Protein AF-A0A8T9Q4W5-F1 (afdb_monomer_lite)

Foldseek 3Di:
DKKWKKWKDKDFADDAAPQRLQWATDIKIKDKDWDWDAPDPFKIKIKTKMKIKGKIKGWAWEFEDDDDDDDDDRDTDIDIDMKIWMWTKIWIKMWGWPDDDPFKTKTKMKTKMKTFTQWIWDWDDHPQDTDTDIGGSPDPDDQFDGIWMKIKIWMKMWGDPDVQKIKMKTFMKIKIPAFGGDPVNPHTGMIMIITIIIIDMDGDDDPDDDDDDDDDDDPDDPPPVVVVVVVVVVVVVVVPDDDPDPDHAYDYDHHDDDPPFVQQQQKLLSQLVPQAFDKGKDKDQQQAWDWDQDSQGKIKIFGHQFKAQLNHSDRGIFIKIKTKQAALLNCQSQVPFQAAPLFGKFFQIKMFIDGPPRPRMATDAPTKMKIKHFGDPLAPDLPAWFKWWDAPPAASQDLFDHTHGDPPPQWTWDADDVRRMIMTIDHSVCRRVRRRMITGIHGDDDPADKAKEKEFEDDFPDDSRIWKWKKKAFPNGRGIHTFRDDDPPGMTMRTGHGFQTWTWIWMWGNDPSWIKIFIDIDTDDYPDYHYTDIDTDGSVVSSVVSVVD

Radius of gyration: 29.48 Å; chains: 1; bounding box: 55×61×98 Å

Structure (mmCIF, N/CA/C/O backbone):
data_AF-A0A8T9Q4W5-F1
#
_entry.id   AF-A0A8T9Q4W5-F1
#
loop_
_atom_site.group_PDB
_atom_site.id
_atom_site.type_symbol
_atom_site.label_atom_id
_atom_site.label_alt_id
_atom_site.label_comp_id
_atom_site.label_asym_id
_atom_site.label_entity_id
_atom_site.label_seq_id
_atom_site.pdbx_PDB_ins_code
_atom_site.Cartn_x
_atom_site.Cartn_y
_atom_site.Cartn_z
_atom_site.occupancy
_atom_site.B_iso_or_equiv
_atom_site.auth_seq_id
_atom_site.auth_comp_id
_atom_site.auth_asym_id
_atom_site.auth_atom_id
_atom_site.pdbx_PDB_model_num
ATOM 1 N N . MET A 1 1 ? -4.890 3.017 46.690 1.00 62.72 1 MET A N 1
ATOM 2 C CA . MET A 1 1 ? -4.396 2.052 45.681 1.00 62.72 1 MET A CA 1
ATOM 3 C C . MET A 1 1 ? -5.286 2.148 44.454 1.00 62.72 1 MET A C 1
ATOM 5 O O . MET A 1 1 ? -6.497 2.193 44.619 1.00 62.72 1 MET A O 1
ATOM 9 N N . LEU A 1 2 ? -4.703 2.247 43.260 1.00 65.81 2 LEU A N 1
ATOM 10 C CA . LEU A 1 2 ? -5.387 2.290 41.963 1.00 65.81 2 LEU A CA 1
ATOM 11 C C . LEU A 1 2 ? -5.128 0.972 41.236 1.00 65.81 2 LEU A C 1
ATOM 13 O O . LEU A 1 2 ? -3.974 0.562 41.133 1.00 65.81 2 LEU A O 1
ATOM 17 N N . LEU A 1 3 ? -6.174 0.353 40.702 1.00 65.81 3 LEU A N 1
ATOM 18 C CA . LEU A 1 3 ? -6.090 -0.812 39.821 1.00 65.81 3 LEU A CA 1
ATOM 19 C C . LEU A 1 3 ? -6.902 -0.517 38.565 1.00 65.81 3 LEU A C 1
ATOM 21 O O . LEU A 1 3 ? -7.934 0.136 38.655 1.00 65.81 3 LEU A O 1
ATOM 25 N N . GLY A 1 4 ? -6.465 -0.978 37.398 1.00 64.12 4 GLY A N 1
ATOM 26 C CA . GLY A 1 4 ? -7.280 -0.854 36.193 1.00 64.12 4 GLY A CA 1
ATOM 27 C C . GLY A 1 4 ? -6.722 -1.590 34.989 1.00 64.12 4 GLY A C 1
ATOM 28 O O . GLY A 1 4 ? -5.512 -1.801 34.867 1.00 64.12 4 GLY A O 1
ATOM 29 N N . SER A 1 5 ? -7.632 -1.962 34.096 1.00 58.06 5 SER A N 1
ATOM 30 C CA . SER A 1 5 ? -7.322 -2.493 32.776 1.00 58.06 5 SER A CA 1
ATOM 31 C C . SER A 1 5 ? -7.199 -1.355 31.763 1.00 58.06 5 SER A C 1
ATOM 33 O O . SER A 1 5 ? -7.888 -0.333 31.849 1.00 58.06 5 SER A O 1
ATOM 35 N N . GLY A 1 6 ? -6.276 -1.520 30.821 1.00 60.50 6 GLY A N 1
ATOM 36 C CA . GLY A 1 6 ? -6.016 -0.557 29.759 1.00 60.50 6 GLY A CA 1
ATOM 37 C C . GLY A 1 6 ? -6.100 -1.212 28.392 1.00 60.50 6 GLY A C 1
ATOM 38 O O . GLY A 1 6 ? -5.530 -2.288 28.191 1.00 60.50 6 GLY A O 1
ATOM 39 N N . LEU A 1 7 ? -6.780 -0.557 27.448 1.00 51.56 7 LEU A N 1
ATOM 40 C CA . LEU A 1 7 ? -6.719 -0.954 26.046 1.00 51.56 7 LEU A CA 1
ATOM 41 C C . LEU A 1 7 ? -5.522 -0.271 25.386 1.00 51.56 7 LEU A C 1
ATOM 43 O O . LEU A 1 7 ? -5.341 0.946 25.471 1.00 51.56 7 LEU A O 1
ATOM 47 N N . SER A 1 8 ? -4.698 -1.097 24.757 1.00 65.19 8 SER A N 1
ATOM 48 C CA . SER A 1 8 ? -3.354 -0.764 24.310 1.00 65.19 8 SER A CA 1
ATOM 49 C C . SER A 1 8 ? -3.304 -0.521 22.802 1.00 65.19 8 SER A C 1
ATOM 51 O O . SER A 1 8 ? -3.145 -1.451 22.021 1.00 65.19 8 SER A O 1
ATOM 53 N N . TYR A 1 9 ? -3.425 0.734 22.378 1.00 54.28 9 TYR A N 1
ATOM 54 C CA . TYR A 1 9 ? -3.244 1.150 20.985 1.00 54.28 9 TYR A CA 1
ATOM 55 C C . TYR A 1 9 ? -1.770 1.417 20.673 1.00 54.28 9 TYR A C 1
ATOM 57 O O . TYR A 1 9 ? -0.941 1.608 21.564 1.00 54.28 9 TYR A O 1
ATOM 65 N N . ARG A 1 10 ? -1.415 1.420 19.390 1.00 62.81 10 ARG A N 1
ATOM 66 C CA . ARG A 1 10 ? -0.070 1.792 18.938 1.00 62.81 10 ARG A CA 1
ATOM 67 C C . ARG A 1 10 ? -0.122 2.519 17.616 1.00 62.81 10 ARG A C 1
ATOM 69 O O . ARG A 1 10 ? -0.924 2.180 16.750 1.00 62.81 10 ARG A O 1
ATOM 76 N N . PHE A 1 11 ? 0.824 3.429 17.463 1.00 56.16 11 PHE A N 1
ATOM 77 C CA . PHE A 1 11 ? 1.273 3.900 16.166 1.00 56.16 11 PHE A CA 1
ATOM 78 C C . PHE A 1 11 ? 2.541 3.132 15.787 1.00 56.16 11 PHE A C 1
ATOM 80 O O . PHE A 1 11 ? 3.498 3.083 16.568 1.00 56.16 11 PHE A O 1
ATOM 87 N N . LEU A 1 12 ? 2.516 2.506 14.609 1.00 54.38 12 LEU A N 1
ATOM 88 C CA . LEU A 1 12 ? 3.688 1.917 13.969 1.00 54.38 12 LEU A CA 1
ATOM 89 C C . LEU A 1 12 ? 4.234 2.937 12.968 1.00 54.38 12 LEU A C 1
ATOM 91 O O . LEU A 1 12 ? 3.512 3.342 12.061 1.00 54.38 12 LEU A O 1
ATOM 95 N N . GLY A 1 13 ? 5.477 3.375 13.155 1.00 46.91 13 GLY A N 1
ATOM 96 C CA . GLY A 1 13 ? 6.203 4.174 12.164 1.00 46.91 13 GLY A CA 1
ATOM 97 C C . GLY A 1 13 ? 7.094 3.304 11.273 1.00 46.91 13 GLY A C 1
ATOM 98 O O . GLY A 1 13 ? 7.361 2.151 11.600 1.00 46.91 13 GLY A O 1
ATOM 99 N N . GLY A 1 14 ? 7.611 3.865 10.178 1.00 56.62 14 GLY A N 1
ATOM 100 C CA . GLY A 1 14 ? 8.551 3.167 9.288 1.00 56.62 14 GLY A CA 1
ATOM 101 C C . GLY A 1 14 ? 7.917 1.995 8.526 1.00 56.62 14 GLY A C 1
ATOM 102 O O . GLY A 1 14 ? 6.753 2.068 8.140 1.00 56.62 14 GLY A O 1
ATOM 103 N N . SER A 1 15 ? 8.685 0.919 8.323 1.00 55.38 15 SER A N 1
ATOM 104 C CA . SER A 1 15 ? 8.292 -0.263 7.537 1.00 55.38 15 SER A CA 1
ATOM 105 C C . SER A 1 15 ? 8.045 -1.484 8.438 1.00 55.38 15 SER A C 1
ATOM 107 O O . SER A 1 15 ? 8.939 -2.313 8.596 1.00 55.38 15 SER A O 1
ATOM 109 N N . PRO A 1 16 ? 6.861 -1.629 9.066 1.00 56.72 16 PRO A N 1
ATOM 110 C CA . PRO A 1 16 ? 6.574 -2.771 9.929 1.00 56.72 16 PRO A CA 1
ATOM 111 C C . PRO A 1 16 ? 6.506 -4.073 9.129 1.00 56.72 16 PRO A C 1
ATOM 113 O O . PRO A 1 16 ? 5.953 -4.112 8.018 1.00 56.72 16 PRO A O 1
ATOM 116 N N . THR A 1 17 ? 7.011 -5.153 9.727 1.00 61.62 17 THR A N 1
ATOM 117 C CA . THR A 1 17 ? 6.931 -6.497 9.141 1.00 61.62 17 THR A CA 1
ATOM 118 C C . THR A 1 17 ? 5.476 -6.957 9.005 1.00 61.62 17 THR A C 1
ATOM 120 O O . THR A 1 17 ? 4.567 -6.439 9.660 1.00 61.62 17 THR A O 1
ATOM 123 N N . GLN A 1 18 ? 5.230 -7.968 8.170 1.00 62.91 18 GLN A N 1
ATOM 124 C CA . GLN A 1 18 ? 3.888 -8.527 7.974 1.00 62.91 18 GLN A CA 1
ATOM 125 C C . GLN A 1 18 ? 3.247 -8.982 9.298 1.00 62.91 18 GLN A C 1
ATOM 127 O O . GLN A 1 18 ? 2.069 -8.723 9.530 1.00 62.91 18 GLN A O 1
ATOM 132 N N . VAL A 1 19 ? 4.030 -9.599 10.188 1.00 65.25 19 VAL A N 1
ATOM 133 C CA . VAL A 1 19 ? 3.576 -10.040 11.518 1.00 65.25 19 VAL A CA 1
ATOM 134 C C . VAL A 1 19 ? 3.261 -8.844 12.407 1.00 65.25 19 VAL A C 1
ATOM 136 O O . VAL A 1 19 ? 2.214 -8.799 13.052 1.00 65.25 19 VAL A O 1
ATOM 139 N N . GLU A 1 20 ? 4.132 -7.836 12.386 1.00 67.50 20 GLU A N 1
ATOM 140 C CA . GLU A 1 20 ? 3.939 -6.622 13.166 1.00 67.50 20 GLU A CA 1
ATOM 141 C C . GLU A 1 20 ? 2.678 -5.877 12.756 1.00 67.50 20 GLU A C 1
ATOM 143 O O . GLU A 1 20 ? 2.028 -5.341 13.637 1.00 67.50 20 GLU A O 1
ATOM 148 N N . ARG A 1 21 ? 2.269 -5.869 11.481 1.00 66.38 21 ARG A N 1
ATOM 149 C CA . ARG 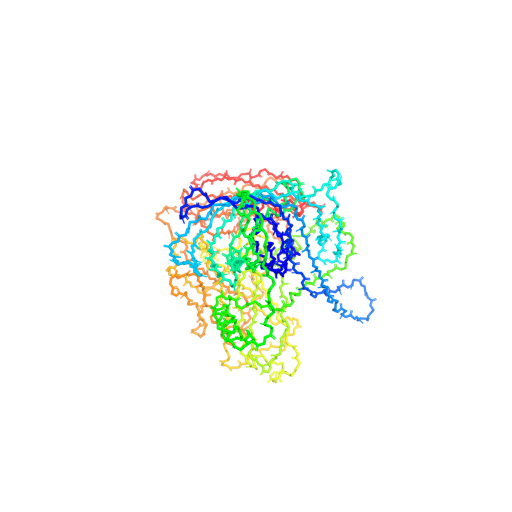A 1 21 ? 1.006 -5.237 11.038 1.00 66.38 21 ARG A CA 1
ATOM 150 C C . ARG A 1 21 ? -0.248 -5.957 11.545 1.00 66.38 21 ARG A C 1
ATOM 152 O O . ARG A 1 21 ? -1.315 -5.347 11.638 1.00 66.38 21 ARG A O 1
ATOM 159 N N . LEU A 1 22 ? -0.127 -7.239 11.886 1.00 69.38 22 LEU A N 1
ATOM 160 C CA . LEU A 1 22 ? -1.240 -8.079 12.328 1.00 69.38 22 LEU A CA 1
ATOM 161 C C . LEU A 1 22 ? -1.483 -8.031 13.840 1.00 69.38 22 LEU A C 1
ATOM 163 O O . LEU A 1 22 ? -2.549 -8.467 14.276 1.00 69.38 22 LEU A O 1
ATOM 167 N N . GLU A 1 23 ? -0.561 -7.495 14.653 1.00 73.62 23 GLU A N 1
ATOM 168 C CA . GLU A 1 23 ? -0.846 -7.355 16.087 1.00 73.62 23 GLU A CA 1
ATOM 169 C C . GLU A 1 23 ? -2.004 -6.356 16.306 1.00 73.62 23 GLU A C 1
ATOM 171 O O . GLU A 1 23 ? -2.061 -5.258 15.734 1.00 73.62 23 GLU A O 1
ATOM 176 N N . ARG A 1 24 ? -2.937 -6.734 17.170 1.00 72.81 24 ARG A N 1
ATOM 177 C CA . ARG A 1 24 ? -4.114 -5.965 17.569 1.00 72.81 24 ARG A CA 1
ATOM 178 C C . ARG A 1 24 ? -3.998 -5.541 19.033 1.00 72.81 24 ARG A C 1
ATOM 180 O O . ARG A 1 24 ? -3.407 -6.281 19.824 1.00 72.81 24 ARG A O 1
ATOM 187 N N . PRO A 1 25 ? -4.578 -4.392 19.421 1.00 70.12 25 PRO A N 1
ATOM 188 C CA . PRO A 1 25 ? -4.732 -4.024 20.824 1.00 70.12 25 PRO A CA 1
ATOM 189 C C . PRO A 1 25 ? -5.336 -5.167 21.639 1.00 70.12 25 PRO A C 1
ATOM 191 O O . PRO A 1 25 ? -6.293 -5.807 21.206 1.00 70.12 25 PRO A O 1
ATOM 194 N N . THR A 1 26 ? -4.800 -5.423 22.827 1.00 75.56 26 THR A N 1
ATOM 195 C CA . THR A 1 26 ? -5.464 -6.295 23.800 1.00 75.56 26 THR A CA 1
ATOM 196 C C . THR A 1 26 ? -5.425 -5.668 25.187 1.00 75.56 26 THR A C 1
ATOM 198 O O . THR A 1 26 ? -4.857 -4.589 25.382 1.00 75.56 26 THR A O 1
ATOM 201 N N . LEU A 1 27 ? -6.102 -6.302 26.142 1.00 75.31 27 LEU A N 1
ATOM 202 C CA . LEU A 1 27 ? -6.155 -5.816 27.512 1.00 75.31 27 LEU A CA 1
ATOM 203 C C . LEU A 1 27 ? -4.800 -6.027 28.188 1.00 75.31 27 LEU A C 1
ATOM 205 O O . LEU A 1 27 ? -4.296 -7.152 28.272 1.00 75.31 27 LEU A O 1
ATOM 209 N N . GLY A 1 28 ? -4.237 -4.923 28.666 1.00 76.75 28 GLY A N 1
ATOM 210 C CA . GLY A 1 28 ? -3.157 -4.895 29.640 1.00 76.75 28 GLY A CA 1
ATOM 211 C C . GLY A 1 28 ? -3.690 -4.535 31.024 1.00 76.75 28 GLY A C 1
ATOM 212 O O . GLY A 1 28 ? -4.825 -4.065 31.176 1.00 76.75 28 GLY A O 1
ATOM 213 N N . TYR A 1 29 ? -2.859 -4.731 32.041 1.00 80.38 29 TYR A N 1
ATOM 214 C CA . TYR A 1 29 ? -3.206 -4.454 33.432 1.00 80.38 29 TYR A CA 1
ATOM 215 C C . TYR A 1 29 ? -2.256 -3.433 34.027 1.00 80.38 29 TYR A C 1
ATOM 217 O O . TYR A 1 29 ? -1.076 -3.382 33.696 1.00 80.38 29 TYR A O 1
ATOM 225 N N . SER A 1 30 ? -2.765 -2.613 34.935 1.00 82.38 30 SER A N 1
ATOM 226 C CA . SER A 1 30 ? -1.936 -1.662 35.653 1.00 82.38 30 SER A CA 1
ATOM 227 C C . SER A 1 30 ? -2.411 -1.467 37.082 1.00 82.38 30 SER A C 1
ATOM 229 O O . SER A 1 30 ? -3.608 -1.513 37.371 1.00 82.38 30 SER A O 1
ATOM 231 N N . GLY A 1 31 ? -1.460 -1.222 37.972 1.00 82.06 31 GLY A N 1
ATOM 232 C CA . GLY A 1 31 ? -1.712 -0.923 39.371 1.00 82.06 31 GLY A CA 1
ATOM 233 C C . GLY A 1 31 ? -0.742 0.133 39.867 1.00 82.06 31 GLY A C 1
ATOM 234 O O . GLY A 1 31 ? 0.415 0.137 39.465 1.00 82.06 31 GLY A O 1
ATOM 235 N N . GLN A 1 32 ? -1.192 1.048 40.721 1.00 87.00 32 GLN A N 1
ATOM 236 C CA . GLN A 1 32 ? -0.297 2.018 41.350 1.00 87.00 32 GLN A CA 1
ATOM 237 C C . GLN A 1 32 ? -0.734 2.396 42.763 1.00 87.00 32 GLN A C 1
ATOM 239 O O . GLN A 1 32 ? -1.921 2.415 43.105 1.00 87.00 32 GLN A O 1
ATOM 244 N N . VAL A 1 33 ? 0.244 2.761 43.579 1.00 85.69 33 VAL A N 1
ATOM 245 C CA . VAL A 1 33 ? 0.075 3.361 44.898 1.00 85.69 33 VAL A CA 1
ATOM 246 C C . VAL A 1 33 ? 0.709 4.744 44.847 1.00 85.69 33 VAL A C 1
ATOM 248 O O . VAL A 1 33 ? 1.830 4.903 44.378 1.00 85.69 33 VAL A O 1
ATOM 251 N N . SER A 1 34 ? -0.024 5.760 45.291 1.00 87.06 34 SER A N 1
ATOM 252 C CA . SER A 1 34 ? 0.415 7.152 45.215 1.00 87.06 34 SER A CA 1
ATOM 253 C C . SER A 1 34 ? 0.065 7.898 46.490 1.00 87.06 34 SER A C 1
ATOM 255 O O . SER A 1 34 ? -1.051 7.752 46.994 1.00 87.06 34 SER A O 1
ATOM 257 N N . ALA A 1 35 ? 0.980 8.743 46.949 1.00 88.25 35 ALA A N 1
ATOM 258 C CA . ALA A 1 35 ? 0.702 9.771 47.938 1.00 88.25 35 ALA A CA 1
ATOM 259 C C . ALA A 1 35 ? 0.197 11.025 47.214 1.00 88.25 35 ALA A C 1
ATOM 261 O O . ALA A 1 35 ? 0.658 11.345 46.120 1.00 88.25 35 ALA A O 1
ATOM 262 N N . THR A 1 36 ? -0.790 11.710 47.787 1.00 87.56 36 THR A N 1
ATOM 263 C CA . THR A 1 36 ? -1.345 12.952 47.232 1.00 87.56 36 THR A CA 1
ATOM 264 C C . THR A 1 36 ? -1.257 14.041 48.285 1.00 87.56 36 THR A C 1
ATOM 266 O O . THR A 1 36 ? -1.748 13.856 49.395 1.00 87.56 36 THR A O 1
ATOM 269 N N . TYR A 1 37 ? -0.652 15.165 47.924 1.00 90.94 37 TYR A N 1
ATOM 270 C CA . TYR A 1 37 ? -0.539 16.358 48.746 1.00 90.94 37 TYR A CA 1
ATOM 271 C C . TYR A 1 37 ? -1.427 17.459 48.165 1.00 90.94 37 TYR A C 1
ATOM 273 O O . TYR A 1 37 ? -1.322 17.794 46.983 1.00 90.94 37 TYR A O 1
ATOM 281 N N . ALA A 1 38 ? -2.330 18.004 48.977 1.00 90.56 38 ALA A N 1
ATOM 282 C CA . ALA A 1 38 ? -3.169 19.126 48.574 1.00 90.56 38 ALA A CA 1
ATOM 283 C C . ALA A 1 38 ? -2.381 20.434 48.748 1.00 90.56 38 ALA A C 1
ATOM 285 O O . ALA A 1 38 ? -2.053 20.806 49.869 1.00 90.56 38 ALA A O 1
ATOM 286 N N . LEU A 1 39 ? -2.083 21.120 47.641 1.00 90.75 39 LEU A N 1
ATOM 287 C CA . LEU A 1 39 ? -1.440 22.440 47.651 1.00 90.75 39 LEU A CA 1
ATOM 288 C C . LEU A 1 39 ? -2.453 23.544 47.979 1.00 90.75 39 LEU A C 1
ATOM 290 O O . LEU A 1 39 ? -2.117 24.544 48.604 1.00 90.75 39 LEU A O 1
ATOM 294 N N . SER A 1 40 ? -3.702 23.364 47.547 1.00 92.00 40 SER A N 1
ATOM 295 C CA . SER A 1 40 ? -4.825 24.248 47.849 1.00 92.00 40 SER A CA 1
ATOM 296 C C . SER A 1 40 ? -6.127 23.445 47.930 1.00 92.00 40 SER A C 1
ATOM 298 O O . SER A 1 40 ? -6.138 22.222 47.781 1.00 92.00 40 SER A O 1
ATOM 300 N N . ARG A 1 41 ? -7.262 24.128 48.131 1.00 83.75 41 ARG A N 1
ATOM 301 C CA . ARG A 1 41 ? -8.590 23.486 48.092 1.00 83.75 41 ARG A CA 1
ATOM 302 C C . ARG A 1 41 ? -8.920 22.864 46.731 1.00 83.75 41 ARG A C 1
ATOM 304 O O . ARG A 1 41 ? -9.726 21.941 46.674 1.00 83.75 41 ARG A O 1
ATOM 311 N N . GLN A 1 42 ? -8.322 23.372 45.653 1.00 90.31 42 GLN A N 1
ATOM 312 C CA . GLN A 1 42 ? -8.602 22.930 44.286 1.00 90.31 42 GLN A CA 1
ATOM 313 C C . GLN A 1 42 ? -7.432 22.172 43.658 1.00 90.31 42 GLN A C 1
ATOM 315 O O . GLN A 1 42 ? -7.676 21.282 42.849 1.00 90.31 42 GLN A O 1
ATOM 320 N N . LEU A 1 43 ? -6.189 22.476 44.038 1.00 92.94 43 LEU A N 1
ATOM 321 C CA . LEU A 1 43 ? -4.994 21.895 43.436 1.00 92.94 43 LEU A CA 1
ATOM 322 C C . LEU A 1 43 ? -4.342 20.865 44.361 1.00 92.94 43 LEU A C 1
ATOM 324 O O . LEU A 1 43 ? -4.004 21.166 45.507 1.00 92.94 43 LEU A O 1
ATOM 328 N N . ALA A 1 44 ? -4.090 19.671 43.834 1.00 92.50 44 ALA A N 1
ATOM 329 C CA . ALA A 1 44 ? -3.311 18.639 44.503 1.00 92.50 44 ALA A CA 1
ATOM 330 C C . ALA A 1 44 ? -2.249 18.058 43.569 1.00 92.50 44 ALA A C 1
ATOM 332 O O . ALA A 1 44 ? -2.449 17.972 42.359 1.00 92.50 44 ALA A O 1
ATOM 333 N N . VAL A 1 45 ? -1.127 17.629 44.137 1.00 93.94 45 VAL A N 1
ATOM 334 C CA . VAL A 1 45 ? -0.060 16.928 43.420 1.00 93.94 45 VAL A CA 1
ATOM 335 C C . VAL A 1 45 ? 0.087 15.540 44.012 1.00 93.94 45 VAL A C 1
ATOM 337 O O . VAL A 1 45 ? 0.008 15.351 45.223 1.00 93.94 45 VAL A O 1
ATOM 340 N N . SER A 1 46 ? 0.281 14.550 43.153 1.00 90.62 46 SER A N 1
ATOM 341 C CA . SER A 1 46 ? 0.484 13.168 43.554 1.00 90.62 46 SER A CA 1
ATOM 342 C C . SER A 1 46 ? 1.729 12.588 42.911 1.00 90.62 46 SER A C 1
ATOM 344 O O . SER A 1 46 ? 2.012 12.849 41.744 1.00 90.62 46 SER A O 1
ATOM 346 N N . ALA A 1 47 ? 2.448 11.788 43.688 1.00 92.25 47 ALA A N 1
ATOM 347 C CA . ALA A 1 47 ? 3.579 10.997 43.238 1.00 92.25 47 ALA A CA 1
ATOM 348 C C . ALA A 1 47 ? 3.394 9.566 43.737 1.00 92.25 47 ALA A C 1
ATOM 350 O O . ALA A 1 47 ? 2.820 9.335 44.808 1.00 92.25 47 ALA A O 1
ATOM 351 N N . GLY A 1 48 ? 3.829 8.590 42.952 1.00 90.88 48 GLY A N 1
ATOM 352 C CA . GLY A 1 48 ? 3.614 7.198 43.307 1.00 90.88 48 GLY A CA 1
ATOM 353 C C . GLY A 1 48 ? 4.564 6.227 42.645 1.00 90.88 48 GLY A C 1
ATOM 354 O O . GLY A 1 48 ? 5.462 6.603 41.899 1.00 90.88 48 GLY A O 1
ATOM 355 N N . LEU A 1 49 ? 4.302 4.959 42.925 1.00 92.50 49 LEU A N 1
ATOM 356 C CA . LEU A 1 49 ? 4.935 3.808 42.308 1.00 92.50 49 LEU A CA 1
ATOM 357 C C . LEU A 1 49 ? 3.843 2.895 41.774 1.00 92.50 49 LEU A C 1
ATOM 359 O O . LEU A 1 49 ? 2.786 2.725 42.386 1.00 92.50 49 LEU A O 1
ATOM 363 N N . GLY A 1 50 ? 4.089 2.300 40.623 1.00 90.31 50 GLY A N 1
ATOM 364 C CA . GLY A 1 50 ? 3.140 1.401 40.001 1.00 90.31 50 GLY A CA 1
ATOM 365 C C . GLY A 1 50 ? 3.796 0.427 39.053 1.00 90.31 50 GLY A C 1
ATOM 366 O O . GLY A 1 50 ? 5.001 0.456 38.826 1.00 90.31 50 GLY A O 1
ATOM 367 N N . TYR A 1 51 ? 2.957 -0.420 38.490 1.00 90.56 51 TYR A N 1
ATOM 368 C CA . TYR A 1 51 ? 3.292 -1.341 37.433 1.00 90.56 51 TYR A CA 1
ATOM 369 C C . TYR A 1 51 ? 2.262 -1.197 36.317 1.00 90.56 51 TYR A C 1
ATOM 371 O O . TYR A 1 51 ? 1.061 -1.081 36.586 1.00 90.56 51 TYR A O 1
ATOM 379 N N . SER A 1 52 ? 2.710 -1.220 35.068 1.00 88.12 52 SER A N 1
ATOM 380 C CA . SER A 1 52 ? 1.816 -1.287 33.916 1.00 88.12 52 SER A CA 1
ATOM 381 C C . SER A 1 52 ? 2.304 -2.306 32.904 1.00 88.12 52 SER A C 1
ATOM 383 O O . SER A 1 52 ? 3.467 -2.283 32.511 1.00 88.12 52 SER A O 1
ATOM 385 N N . GLU A 1 53 ? 1.390 -3.142 32.435 1.00 87.81 53 GLU A N 1
ATOM 386 C CA . GLU A 1 53 ? 1.577 -4.038 31.305 1.00 87.81 53 GLU A CA 1
ATOM 387 C C . GLU A 1 53 ? 0.916 -3.423 30.068 1.00 87.81 53 GLU A C 1
ATOM 389 O O . GLU A 1 53 ? -0.294 -3.190 30.046 1.00 87.81 53 GLU A O 1
ATOM 394 N N . TYR A 1 54 ? 1.711 -3.180 29.031 1.00 85.62 54 TYR A N 1
ATOM 395 C CA . TYR A 1 54 ? 1.210 -2.944 27.681 1.00 85.62 54 TYR A CA 1
ATOM 396 C C . TYR A 1 54 ? 1.119 -4.288 26.961 1.00 85.62 54 TYR A C 1
ATOM 398 O O . TYR A 1 54 ? 2.072 -5.067 27.010 1.00 85.62 54 TYR A O 1
ATOM 406 N N . ALA A 1 55 ? -0.005 -4.568 26.302 1.00 84.50 55 ALA A N 1
ATOM 407 C CA . ALA A 1 55 ? -0.224 -5.857 25.659 1.00 84.50 55 ALA A CA 1
ATOM 408 C C . ALA A 1 55 ? -0.824 -5.719 24.257 1.00 84.50 55 ALA A C 1
ATOM 410 O O . ALA A 1 55 ? -1.759 -4.945 24.033 1.00 84.50 55 ALA A O 1
ATOM 411 N N . THR A 1 56 ? -0.347 -6.547 23.330 1.00 84.12 56 TH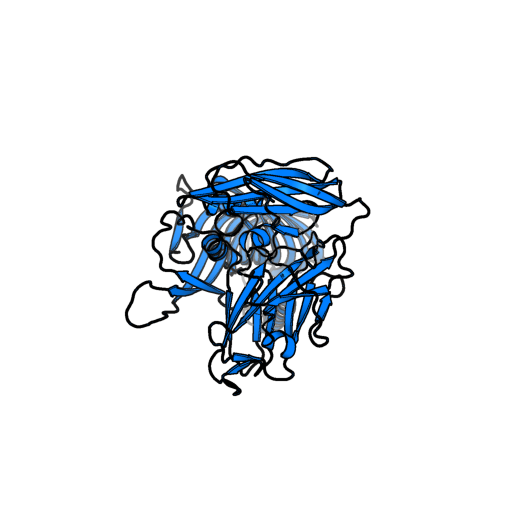R A N 1
ATOM 412 C CA . THR A 1 56 ? -0.963 -6.773 22.019 1.00 84.12 56 THR A CA 1
ATOM 413 C C . THR A 1 56 ? -1.279 -8.257 21.836 1.00 84.12 56 THR A C 1
ATOM 415 O O . THR A 1 56 ? -0.722 -9.135 22.495 1.00 84.12 56 THR A O 1
ATOM 418 N N . SER A 1 57 ? -2.248 -8.554 20.977 1.00 82.56 57 SER A N 1
ATOM 419 C CA . SER A 1 57 ? -2.592 -9.920 20.589 1.00 82.56 57 SER A CA 1
ATOM 420 C C . SER A 1 57 ? -2.383 -10.095 19.099 1.00 82.56 57 SER A C 1
ATOM 422 O O . SER A 1 57 ? -2.715 -9.218 18.309 1.00 82.56 57 SER A O 1
ATOM 424 N N . LEU A 1 58 ? -1.851 -11.237 18.708 1.00 77.50 58 LEU A N 1
ATOM 425 C CA . LEU A 1 58 ? -1.601 -11.590 17.327 1.00 77.50 58 LEU A CA 1
ATOM 426 C C . LEU A 1 58 ? -2.347 -12.892 17.046 1.00 77.50 58 LEU A C 1
ATOM 428 O O . LEU A 1 58 ? -1.995 -13.941 17.580 1.00 77.50 58 LEU A O 1
ATOM 432 N N . ASN A 1 59 ? -3.389 -12.814 16.222 1.00 75.00 59 ASN A N 1
ATOM 433 C CA . ASN A 1 59 ? -4.212 -13.957 15.838 1.00 75.00 59 ASN A CA 1
ATOM 434 C C . ASN A 1 59 ? -4.211 -14.074 14.317 1.00 75.00 59 ASN A C 1
ATOM 436 O O . ASN A 1 59 ? -4.798 -13.232 13.638 1.00 75.00 59 ASN A O 1
ATOM 440 N N . TYR A 1 60 ? -3.577 -15.114 13.784 1.00 65.62 60 TYR A N 1
ATOM 441 C CA . TYR A 1 60 ? -3.534 -15.326 12.340 1.00 65.62 60 TYR A CA 1
ATOM 442 C C . TYR A 1 60 ? -3.546 -16.812 11.971 1.00 65.62 60 TYR A C 1
ATOM 444 O O . TYR A 1 60 ? -3.261 -17.688 12.793 1.00 65.62 60 TYR A O 1
ATOM 452 N N . GLN A 1 61 ? -3.947 -17.106 10.739 1.00 65.69 61 GLN A N 1
ATOM 453 C CA . GLN A 1 61 ? -3.943 -18.457 10.181 1.00 65.69 61 GLN A CA 1
ATOM 454 C C . GLN A 1 61 ? -2.728 -18.632 9.276 1.00 65.69 61 GLN A C 1
ATOM 456 O O . GLN A 1 61 ? -2.532 -17.838 8.365 1.00 65.69 61 GLN A O 1
ATOM 461 N N . LEU A 1 62 ? -1.936 -19.671 9.528 1.00 62.00 62 LEU A N 1
ATOM 462 C CA . LEU A 1 62 ? -0.842 -20.106 8.671 1.00 62.00 62 LEU A CA 1
ATOM 463 C C . LEU A 1 62 ? -1.350 -21.107 7.649 1.00 62.00 62 LEU A C 1
ATOM 465 O O . LEU A 1 62 ? -1.885 -22.148 8.033 1.00 62.00 62 LEU A O 1
ATOM 469 N N . ARG A 1 63 ? -1.103 -20.839 6.369 1.00 59.78 63 ARG A N 1
ATOM 470 C CA . ARG A 1 63 ? -1.187 -21.847 5.309 1.00 59.78 63 ARG A CA 1
ATOM 471 C C . ARG A 1 63 ? 0.230 -22.230 4.903 1.00 59.78 63 ARG A C 1
ATOM 473 O O . ARG A 1 63 ? 0.954 -21.371 4.418 1.00 59.78 63 ARG A O 1
ATOM 480 N N . LYS A 1 64 ? 0.613 -23.483 5.147 1.00 53.78 64 LYS A N 1
ATOM 481 C CA . LYS A 1 64 ? 1.932 -24.038 4.831 1.00 53.78 64 LYS A CA 1
ATOM 482 C C . LYS A 1 64 ? 1.913 -24.606 3.398 1.00 53.78 64 LYS A C 1
ATOM 484 O O 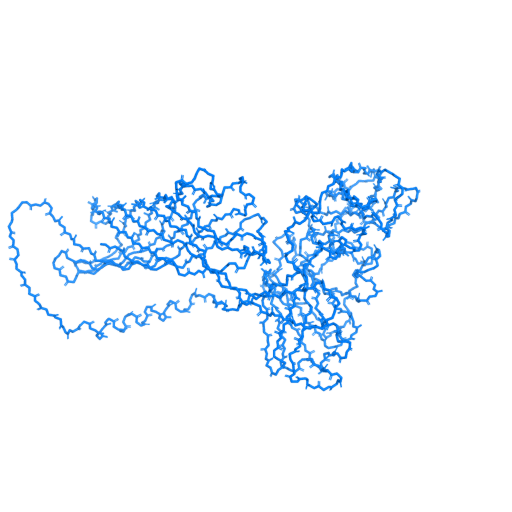. LYS A 1 64 ? 1.143 -25.530 3.146 1.00 53.78 64 LYS A O 1
ATOM 489 N N . SER A 1 65 ? 2.681 -24.033 2.470 1.00 45.47 65 SER A N 1
ATOM 490 C CA . SER A 1 65 ? 2.856 -24.561 1.107 1.00 45.47 65 SER A CA 1
ATOM 491 C C . SER A 1 65 ? 4.142 -25.385 1.056 1.00 45.47 65 SER A C 1
ATOM 493 O O . SER A 1 65 ? 5.229 -24.822 0.926 1.00 45.47 65 SER A O 1
ATOM 495 N N . ALA A 1 66 ? 4.011 -26.708 1.169 1.00 42.75 66 ALA A N 1
ATOM 496 C CA . ALA A 1 66 ? 5.134 -27.620 1.002 1.00 42.75 66 ALA A CA 1
ATOM 497 C C . ALA A 1 66 ? 5.461 -27.815 -0.481 1.00 42.75 66 ALA A C 1
ATOM 499 O O . ALA A 1 66 ? 4.581 -28.125 -1.287 1.00 42.75 66 ALA A O 1
ATOM 500 N N . SER A 1 67 ? 6.738 -27.658 -0.814 1.00 45.75 67 SER A N 1
ATOM 501 C CA . SER A 1 67 ? 7.310 -28.049 -2.097 1.00 45.75 67 SER A CA 1
ATOM 502 C C . SER A 1 67 ? 7.773 -29.501 -1.996 1.00 45.75 67 SER A C 1
ATOM 504 O O . SER A 1 67 ? 8.897 -29.726 -1.572 1.00 45.75 67 SER A O 1
ATOM 506 N N . ASP A 1 68 ? 6.917 -30.476 -2.312 1.00 33.69 68 ASP A N 1
ATOM 507 C CA . ASP A 1 68 ? 7.281 -31.537 -3.260 1.00 33.69 68 ASP A CA 1
ATOM 508 C C . ASP A 1 68 ? 6.096 -32.437 -3.645 1.00 33.69 68 ASP A C 1
ATOM 510 O O . ASP A 1 68 ? 5.097 -32.584 -2.939 1.00 33.69 68 ASP A O 1
ATOM 514 N N . SER A 1 69 ? 6.261 -33.005 -4.831 1.00 41.66 69 SER A N 1
ATOM 515 C CA . SER A 1 69 ? 5.500 -34.040 -5.510 1.00 41.66 69 SER A CA 1
ATOM 516 C C . SER A 1 69 ? 5.036 -35.195 -4.605 1.00 41.66 69 SER A C 1
ATOM 518 O O . SER A 1 69 ? 5.850 -35.921 -4.054 1.00 41.66 69 SER A O 1
ATOM 520 N N . LEU A 1 70 ? 3.705 -35.371 -4.536 1.00 36.31 70 LEU A N 1
ATOM 521 C CA . LEU A 1 70 ? 2.895 -36.502 -4.022 1.00 36.31 70 LEU A CA 1
ATOM 522 C C . LEU A 1 70 ? 1.895 -36.045 -2.941 1.00 36.31 70 LEU A C 1
ATOM 524 O O . LEU A 1 70 ? 2.202 -35.991 -1.760 1.00 36.31 70 LEU A O 1
ATOM 528 N N . GLY A 1 71 ? 0.655 -35.768 -3.360 1.00 38.12 71 GLY A N 1
ATOM 529 C CA . GLY A 1 71 ? -0.535 -35.918 -2.507 1.00 38.12 71 GLY A CA 1
ATOM 530 C C . GLY A 1 71 ? -0.660 -35.037 -1.250 1.00 38.12 71 GLY A C 1
ATOM 531 O O . GLY A 1 71 ? -0.442 -35.495 -0.141 1.00 38.12 71 GLY A O 1
ATOM 532 N N . GLN A 1 72 ? -1.145 -33.807 -1.445 1.00 47.28 72 GLN A N 1
ATOM 533 C CA . GLN A 1 72 ? -2.122 -33.056 -0.624 1.00 47.28 72 GLN A CA 1
ATOM 534 C C . GLN A 1 72 ? -2.127 -33.169 0.928 1.00 47.28 72 GLN A C 1
ATOM 536 O O . GLN A 1 72 ? -2.593 -34.155 1.483 1.00 47.28 72 GLN A O 1
ATOM 541 N N . GLN A 1 73 ? -1.909 -32.034 1.621 1.00 38.41 73 GLN A N 1
ATOM 542 C CA . GLN A 1 73 ? -2.799 -31.535 2.697 1.00 38.41 73 GLN A CA 1
ATOM 543 C C . GLN A 1 73 ? -2.500 -30.055 3.032 1.00 38.41 73 GLN A C 1
ATOM 545 O O . GLN A 1 73 ? -1.421 -29.709 3.503 1.00 38.41 73 GLN A O 1
ATOM 550 N N . ASN A 1 74 ? -3.471 -29.159 2.805 1.00 47.66 74 ASN A N 1
ATOM 551 C CA . ASN A 1 74 ? -3.400 -27.762 3.257 1.00 47.66 74 ASN A CA 1
ATOM 552 C C . ASN A 1 74 ? -3.691 -27.704 4.765 1.00 47.66 74 ASN A C 1
ATOM 554 O O . ASN A 1 74 ? -4.845 -27.542 5.166 1.00 47.66 74 ASN A O 1
ATOM 558 N N . THR A 1 75 ? -2.674 -27.818 5.614 1.00 46.72 75 THR A N 1
ATOM 559 C CA . THR A 1 75 ? -2.888 -27.705 7.064 1.00 46.72 75 THR A CA 1
ATOM 560 C C . THR A 1 75 ? -2.931 -26.235 7.475 1.00 46.72 75 THR A C 1
ATOM 562 O O . THR A 1 75 ? -1.898 -25.585 7.648 1.00 46.72 75 THR A O 1
ATOM 565 N N . LEU A 1 76 ? -4.142 -25.696 7.639 1.00 56.28 76 LEU A N 1
ATOM 566 C CA . LEU A 1 76 ? -4.355 -24.371 8.221 1.00 56.28 76 LEU A CA 1
ATOM 567 C C . LEU A 1 76 ? -4.045 -24.415 9.721 1.00 56.28 76 LEU A C 1
ATOM 569 O O . LEU A 1 76 ? -4.825 -24.935 10.516 1.00 56.28 76 LEU A O 1
ATOM 573 N N . THR A 1 77 ? -2.910 -23.847 10.124 1.00 61.28 77 THR A N 1
ATOM 574 C CA . THR A 1 77 ? -2.516 -23.794 11.536 1.00 61.28 77 THR A CA 1
ATOM 575 C C . THR A 1 77 ? -2.819 -22.415 12.103 1.00 61.28 77 THR A C 1
ATOM 577 O O . THR A 1 77 ? -2.219 -21.420 11.710 1.00 61.28 77 THR A O 1
ATOM 580 N N . ARG A 1 78 ? -3.739 -22.320 13.063 1.00 69.62 78 ARG A N 1
ATOM 581 C CA . ARG A 1 78 ? -4.009 -21.050 13.748 1.00 69.62 78 ARG A CA 1
ATOM 582 C C . ARG A 1 78 ? -2.894 -20.756 14.755 1.00 69.62 78 ARG A C 1
ATOM 584 O O . ARG A 1 78 ? -2.650 -21.555 15.656 1.00 69.62 78 ARG A O 1
ATOM 591 N N . LYS A 1 79 ? -2.256 -19.591 14.644 1.00 74.00 79 LYS A N 1
ATOM 592 C CA . LYS A 1 79 ? -1.316 -19.067 15.640 1.00 74.00 79 LYS A CA 1
ATOM 593 C C . LYS A 1 79 ? -1.982 -17.955 16.437 1.00 74.00 79 LYS A C 1
ATOM 595 O O . LYS A 1 79 ? -2.582 -17.041 15.872 1.00 74.00 79 LYS A O 1
ATOM 600 N N . LYS A 1 80 ? -1.885 -18.069 17.760 1.00 81.25 80 LYS A N 1
ATOM 601 C CA . LYS A 1 80 ? -2.340 -17.064 18.718 1.00 81.25 80 LYS A CA 1
ATOM 602 C C . LYS A 1 80 ? -1.183 -16.726 19.640 1.00 81.25 80 LYS A C 1
ATOM 604 O O . LYS A 1 80 ? -0.719 -17.593 20.377 1.00 81.25 80 LYS A O 1
ATOM 609 N N . PHE A 1 81 ? -0.738 -15.483 19.600 1.00 85.44 81 PHE A N 1
ATOM 610 C CA . PHE A 1 81 ? 0.311 -14.969 20.466 1.00 85.44 81 PHE A CA 1
ATOM 611 C C . PHE A 1 81 ? -0.173 -13.729 21.209 1.00 85.44 81 PHE A C 1
ATOM 613 O O . PHE A 1 81 ? -1.074 -13.018 20.759 1.00 85.44 81 PHE A O 1
ATOM 620 N N . ARG A 1 82 ? 0.402 -13.506 22.389 1.00 87.25 82 ARG A N 1
ATOM 621 C CA . ARG A 1 82 ? 0.138 -12.340 23.233 1.00 87.25 82 ARG A CA 1
ATOM 622 C C . ARG A 1 82 ? 1.467 -11.718 23.593 1.00 87.25 82 ARG A C 1
ATOM 624 O O . ARG A 1 82 ? 2.219 -12.314 24.370 1.00 87.25 82 ARG A O 1
ATOM 631 N N . ASP A 1 83 ? 1.722 -10.555 23.030 1.00 87.94 83 ASP A N 1
ATOM 632 C CA . ASP A 1 83 ? 2.945 -9.822 23.282 1.00 87.94 83 ASP A CA 1
ATOM 633 C C . ASP A 1 83 ? 2.701 -8.859 24.435 1.00 87.94 83 ASP A C 1
ATOM 635 O O . ASP A 1 83 ? 1.659 -8.206 24.504 1.00 87.94 83 ASP A O 1
ATOM 639 N N . THR A 1 84 ? 3.629 -8.820 25.381 1.00 89.88 84 THR A N 1
ATOM 640 C CA . THR A 1 84 ? 3.503 -8.050 26.615 1.00 89.88 84 THR A CA 1
ATOM 641 C C . THR A 1 84 ? 4.781 -7.290 26.908 1.00 89.88 84 THR A C 1
ATOM 643 O O . THR A 1 84 ? 5.884 -7.742 26.617 1.00 89.88 84 THR A O 1
ATOM 646 N N . TYR A 1 85 ? 4.628 -6.122 27.515 1.00 90.44 85 TYR A N 1
ATOM 647 C CA . TYR A 1 85 ? 5.724 -5.267 27.941 1.00 90.44 85 TYR A CA 1
ATOM 648 C C . TYR A 1 85 ? 5.403 -4.761 29.338 1.00 90.44 85 TYR A C 1
ATOM 650 O O . TYR A 1 85 ? 4.424 -4.038 29.531 1.00 90.44 85 TYR A O 1
ATOM 658 N N . GLY A 1 86 ? 6.203 -5.181 30.312 1.00 91.69 86 GLY A N 1
ATOM 659 C CA . GLY A 1 86 ? 6.003 -4.857 31.717 1.00 91.69 86 GLY A CA 1
ATOM 660 C C . GLY A 1 86 ? 6.867 -3.683 32.145 1.00 91.69 86 GLY A C 1
ATOM 661 O O . GLY A 1 86 ? 8.088 -3.726 31.984 1.00 91.69 86 GLY A O 1
ATOM 662 N N . PHE A 1 87 ? 6.267 -2.670 32.759 1.00 92.06 87 PHE A N 1
ATOM 663 C CA . PHE A 1 87 ? 6.972 -1.477 33.216 1.00 92.06 87 PHE A CA 1
ATOM 664 C C . PHE A 1 87 ? 6.774 -1.241 34.705 1.00 92.06 87 PHE A C 1
ATOM 666 O O . PHE A 1 87 ? 5.643 -1.241 35.186 1.00 92.06 87 PHE A O 1
ATOM 673 N N . LEU A 1 88 ? 7.864 -0.937 35.404 1.00 94.38 88 LEU A N 1
ATOM 674 C CA . LEU A 1 88 ? 7.817 -0.239 36.682 1.00 94.38 88 LEU A CA 1
ATOM 675 C C . LEU A 1 88 ? 7.603 1.250 36.393 1.00 94.38 88 LEU A C 1
ATOM 677 O O . LEU A 1 88 ? 8.372 1.855 35.648 1.00 94.38 88 LEU A O 1
ATOM 681 N N . THR A 1 89 ? 6.560 1.846 36.958 1.00 93.56 89 THR A N 1
ATOM 682 C CA . THR A 1 89 ? 6.152 3.222 36.656 1.00 93.56 89 THR A CA 1
ATOM 683 C C . THR A 1 89 ? 6.275 4.135 37.865 1.00 93.56 89 THR A C 1
ATOM 685 O O . THR A 1 89 ? 5.825 3.775 38.952 1.00 93.56 89 THR A O 1
ATOM 688 N N . ILE A 1 90 ? 6.778 5.347 37.648 1.00 95.62 90 ILE A N 1
ATOM 689 C CA . ILE A 1 90 ? 6.832 6.435 38.627 1.00 95.62 90 ILE A CA 1
ATOM 690 C C . ILE A 1 90 ? 5.981 7.599 38.097 1.00 95.62 90 ILE A C 1
ATOM 692 O O . ILE A 1 90 ? 6.482 8.445 37.349 1.00 95.62 90 ILE A O 1
ATOM 696 N N . PRO A 1 91 ? 4.666 7.612 38.378 1.00 93.38 91 PRO A N 1
ATOM 697 C CA . PRO A 1 91 ? 3.775 8.689 37.965 1.00 93.38 91 PRO A CA 1
ATOM 698 C C . PRO A 1 91 ? 3.903 9.919 38.868 1.00 93.38 91 PRO A C 1
ATOM 700 O O . PRO A 1 91 ? 3.900 9.803 40.094 1.00 93.38 91 PRO A O 1
ATOM 703 N N . VAL A 1 92 ? 3.901 11.100 38.251 1.00 95.75 92 VAL A N 1
ATOM 704 C CA . VAL A 1 92 ? 3.742 12.399 38.915 1.00 95.75 92 VAL A CA 1
ATOM 705 C C . VAL A 1 92 ? 2.590 13.133 38.238 1.00 95.75 92 VAL A C 1
ATOM 707 O O . VAL A 1 92 ? 2.647 13.395 37.037 1.00 95.75 92 VAL A O 1
ATOM 710 N N . GLN A 1 93 ? 1.523 13.427 38.982 1.00 94.19 93 GLN A N 1
ATOM 711 C CA . GLN A 1 93 ? 0.277 13.981 38.439 1.00 94.19 93 GLN A CA 1
ATOM 712 C C . GLN A 1 93 ? -0.221 15.164 39.266 1.00 94.19 93 GLN A C 1
ATOM 714 O O . GLN A 1 93 ? -0.293 15.074 40.492 1.00 94.19 93 GLN A O 1
ATOM 719 N N . ALA A 1 94 ? -0.645 16.226 38.589 1.00 95.88 94 ALA A N 1
ATOM 720 C CA . ALA A 1 94 ? -1.404 17.325 39.166 1.00 95.88 94 ALA A CA 1
ATOM 721 C C . ALA A 1 94 ? -2.907 17.099 38.948 1.00 95.88 94 ALA A C 1
ATOM 723 O O . ALA A 1 94 ? -3.327 16.598 37.903 1.00 95.88 94 ALA A O 1
ATOM 724 N N . GLN A 1 95 ? -3.712 17.469 39.938 1.00 95.00 95 GLN A N 1
ATOM 725 C CA . GLN A 1 95 ? -5.165 17.346 39.938 1.00 95.00 95 GLN A CA 1
ATOM 726 C C . GLN A 1 95 ? -5.794 18.698 40.243 1.00 95.00 95 GLN A C 1
ATOM 728 O O . GLN A 1 95 ? -5.479 19.305 41.266 1.00 95.00 95 GLN A O 1
ATOM 733 N N . LEU A 1 96 ? -6.709 19.132 39.382 1.00 96.62 96 LEU A N 1
ATOM 734 C CA . LEU A 1 96 ? -7.491 20.348 39.556 1.00 96.62 96 LEU A CA 1
ATOM 735 C C . LEU A 1 96 ? -8.956 19.975 39.784 1.00 96.62 96 LEU A C 1
ATOM 737 O O . LEU A 1 96 ? -9.623 19.459 38.887 1.00 96.62 96 LEU A O 1
ATOM 741 N N . THR A 1 97 ? -9.452 20.231 40.991 1.00 95.06 97 THR A N 1
ATOM 742 C CA . THR A 1 97 ? -10.857 20.043 41.363 1.00 95.06 97 THR A CA 1
ATOM 743 C C . THR A 1 97 ? -11.686 21.172 40.769 1.00 95.06 97 THR A C 1
ATOM 745 O O . THR A 1 97 ? -11.443 22.336 41.078 1.00 95.06 97 THR A O 1
ATOM 748 N N . LEU A 1 98 ? -12.667 20.823 39.938 1.00 94.00 98 LEU A N 1
ATOM 749 C CA . LEU A 1 98 ? -13.527 21.792 39.257 1.00 94.00 98 LEU A CA 1
ATOM 750 C C . LEU A 1 98 ? -14.777 22.104 40.077 1.00 94.00 98 LEU A C 1
ATOM 752 O O . LEU A 1 98 ? -15.162 23.261 40.207 1.00 94.00 98 LEU A O 1
ATOM 756 N N . ALA A 1 99 ? -15.395 21.074 40.655 1.00 90.50 99 ALA A N 1
ATOM 757 C CA . ALA A 1 99 ? -16.548 21.229 41.526 1.00 90.50 99 ALA A CA 1
ATOM 758 C C . ALA A 1 99 ? -16.670 20.050 42.493 1.00 90.50 99 ALA A C 1
ATOM 760 O O . ALA A 1 99 ? -16.112 18.966 42.286 1.00 90.50 99 ALA A O 1
ATOM 761 N N . GLY A 1 100 ? -17.422 20.272 43.563 1.00 88.25 100 GLY A N 1
ATOM 762 C CA . GLY A 1 100 ? -17.676 19.271 44.580 1.00 88.25 100 GLY A CA 1
ATOM 763 C C . GLY A 1 100 ? -18.252 19.866 45.850 1.00 88.25 100 GLY A C 1
ATOM 764 O O . GLY A 1 100 ? -18.429 21.075 45.981 1.00 88.25 100 GLY A O 1
ATOM 765 N N . ASN A 1 101 ? -18.515 18.988 46.801 1.00 87.50 101 ASN A N 1
ATOM 766 C CA . ASN A 1 101 ? -18.872 19.309 48.169 1.00 87.50 101 ASN A CA 1
ATOM 767 C C . ASN A 1 101 ? -18.099 18.386 49.126 1.00 87.50 101 ASN A C 1
ATOM 769 O O . ASN A 1 101 ? -17.153 17.704 48.729 1.00 87.50 101 ASN A O 1
ATOM 773 N N . ALA A 1 102 ? -18.504 18.345 50.396 1.00 82.38 102 ALA A N 1
ATOM 774 C CA . ALA A 1 102 ? -17.865 17.491 51.394 1.00 82.38 102 ALA A CA 1
ATOM 775 C C . ALA A 1 102 ? -17.903 15.988 51.041 1.00 82.38 102 ALA A C 1
ATOM 777 O O . ALA A 1 102 ? -17.041 15.243 51.488 1.00 82.38 102 ALA A O 1
ATOM 778 N N . ARG A 1 103 ? -18.871 15.539 50.229 1.00 86.56 103 ARG A N 1
ATOM 779 C CA . ARG A 1 103 ? -19.138 14.120 49.953 1.00 86.56 103 ARG A CA 1
ATOM 780 C C . ARG A 1 103 ? -18.704 13.660 48.564 1.00 86.56 103 ARG A C 1
ATOM 782 O O . ARG A 1 103 ? -18.438 12.476 48.382 1.00 86.56 103 ARG A O 1
ATOM 789 N N . TRP A 1 104 ? -18.635 14.544 47.574 1.00 91.06 104 TRP A N 1
ATOM 790 C CA . TRP A 1 104 ? -18.154 14.199 46.236 1.00 91.06 104 TRP A CA 1
ATOM 791 C C . TRP A 1 104 ? -17.379 15.344 45.599 1.00 91.06 104 TRP A C 1
ATOM 793 O O . TRP A 1 104 ? -17.631 16.509 45.884 1.00 91.06 104 TRP A O 1
ATOM 803 N N . ARG A 1 105 ? -16.447 15.019 44.705 1.00 91.56 105 ARG A N 1
ATOM 804 C CA . ARG A 1 105 ? -15.715 16.002 43.898 1.00 91.56 105 ARG A CA 1
ATOM 805 C C . ARG A 1 105 ? -15.319 15.422 42.552 1.00 91.56 105 ARG A C 1
ATOM 807 O O . ARG A 1 105 ? -15.041 14.228 42.467 1.00 91.56 105 ARG A O 1
ATOM 814 N N . TYR A 1 106 ? -15.248 16.256 41.526 1.00 93.88 106 TYR A N 1
ATOM 815 C CA . TYR A 1 106 ? -14.691 15.870 40.234 1.00 93.88 106 TYR A CA 1
ATOM 816 C C . TYR A 1 106 ? -13.756 16.942 39.693 1.00 93.88 106 TYR A C 1
ATOM 818 O O . TYR A 1 106 ? -13.785 18.109 40.097 1.00 93.88 106 TYR A O 1
ATOM 826 N N . GLY A 1 107 ? -12.908 16.535 38.762 1.00 93.31 107 GLY A N 1
ATOM 827 C CA . GLY A 1 107 ? -11.953 17.436 38.159 1.00 93.31 107 GLY A CA 1
ATOM 828 C C . GLY A 1 107 ? -11.124 16.790 37.070 1.00 93.31 107 GLY A C 1
ATOM 829 O O . GLY A 1 107 ? -11.404 15.679 36.616 1.00 93.31 107 GLY A O 1
ATOM 830 N N . VAL A 1 108 ? -10.087 17.510 36.668 1.00 94.25 108 VAL A N 1
ATOM 831 C CA . VAL A 1 108 ? -9.141 17.088 35.635 1.00 94.25 108 VAL A CA 1
ATOM 832 C C . VAL A 1 108 ? -7.785 16.784 36.247 1.00 94.25 108 VAL A C 1
ATOM 834 O O . VAL A 1 108 ? -7.437 17.285 37.318 1.00 94.25 108 VAL A O 1
ATOM 837 N N . GLN A 1 109 ? -7.015 15.940 35.573 1.00 93.75 109 GLN A N 1
ATOM 838 C CA . GLN A 1 109 ? -5.661 15.603 35.981 1.00 93.75 109 GLN A CA 1
ATOM 839 C C . GLN A 1 109 ? -4.736 15.451 34.777 1.00 93.75 109 GLN A C 1
ATOM 841 O O . GLN A 1 109 ? -5.140 14.962 33.721 1.00 93.75 109 GLN A O 1
ATOM 846 N N . ALA A 1 110 ? -3.479 15.830 34.959 1.00 93.75 110 ALA A N 1
ATOM 847 C CA . ALA A 1 110 ? -2.435 15.670 33.958 1.00 93.75 110 ALA A CA 1
ATOM 848 C C . ALA A 1 110 ? -1.082 15.444 34.636 1.00 93.75 110 ALA A C 1
ATOM 850 O O . ALA A 1 110 ? -0.885 15.820 35.792 1.00 93.75 110 ALA A O 1
ATOM 851 N N . GLY A 1 111 ? -0.148 14.804 33.941 1.00 94.12 111 GLY A N 1
ATOM 852 C CA . GLY A 1 111 ? 1.155 14.509 34.517 1.00 94.12 111 GLY A CA 1
ATOM 853 C C . GLY A 1 111 ? 2.089 13.726 33.613 1.00 94.12 111 GLY A C 1
ATOM 854 O O . GLY A 1 111 ? 1.730 13.327 32.507 1.00 94.12 111 GLY A O 1
ATOM 855 N N . GLY A 1 112 ? 3.291 13.483 34.122 1.00 93.94 112 GLY A N 1
ATOM 856 C CA . GLY A 1 112 ? 4.306 12.649 33.489 1.00 93.94 112 GLY A CA 1
ATOM 857 C C . GLY A 1 112 ? 4.451 11.311 34.206 1.00 93.94 112 GLY A C 1
ATOM 858 O O . GLY A 1 112 ? 4.075 11.153 35.368 1.00 93.94 112 GLY A O 1
ATOM 859 N N . THR A 1 113 ? 4.980 10.307 33.523 1.00 94.00 113 THR A N 1
ATOM 860 C CA . THR A 1 113 ? 5.323 9.022 34.138 1.00 94.00 113 THR A CA 1
ATOM 861 C C . THR A 1 113 ? 6.635 8.516 33.567 1.00 94.00 113 THR A C 1
ATOM 863 O O . THR A 1 113 ? 6.739 8.300 32.361 1.00 94.00 113 THR A O 1
ATOM 866 N N . GLY A 1 114 ? 7.622 8.307 34.437 1.00 95.25 114 GLY A N 1
ATOM 867 C CA . GLY A 1 114 ? 8.812 7.534 34.089 1.00 95.25 114 GLY A CA 1
ATOM 868 C C . GLY A 1 114 ? 8.466 6.048 34.107 1.00 95.25 114 GLY A C 1
ATOM 869 O O . GLY A 1 114 ? 7.923 5.568 35.100 1.00 95.25 114 GLY A O 1
ATOM 870 N N . ALA A 1 115 ? 8.731 5.328 33.021 1.00 92.94 115 ALA A N 1
ATOM 871 C CA . ALA A 1 115 ? 8.421 3.910 32.874 1.00 92.94 115 ALA A CA 1
ATOM 872 C C . ALA A 1 115 ? 9.681 3.109 32.525 1.00 92.94 115 ALA A C 1
ATOM 874 O O . ALA A 1 115 ? 10.274 3.274 31.458 1.00 92.94 115 ALA A O 1
ATOM 875 N N . PHE A 1 116 ? 10.070 2.216 33.428 1.00 93.19 116 PHE A N 1
ATOM 876 C CA . PHE A 1 116 ? 11.265 1.389 33.323 1.00 93.19 116 PHE A CA 1
ATOM 877 C C . PHE A 1 116 ? 10.873 -0.032 32.938 1.00 93.19 116 PHE A C 1
ATOM 879 O O . PHE A 1 116 ? 10.101 -0.681 33.643 1.00 93.19 116 PHE A O 1
ATOM 886 N N . LEU A 1 117 ? 11.383 -0.509 31.808 1.00 91.50 117 LEU A N 1
ATOM 887 C CA . LEU A 1 117 ? 11.074 -1.829 31.277 1.00 91.50 117 LEU A CA 1
ATOM 888 C C . LEU A 1 117 ? 11.665 -2.917 32.186 1.00 91.50 117 LEU A C 1
ATOM 890 O O . LEU A 1 117 ? 12.875 -3.003 32.376 1.00 91.50 117 LEU A O 1
ATOM 894 N N . THR A 1 118 ? 10.792 -3.758 32.729 1.00 90.94 118 THR A N 1
ATOM 895 C CA . THR A 1 118 ? 11.148 -4.885 33.612 1.00 90.94 118 THR A CA 1
ATOM 896 C C . THR A 1 118 ? 11.308 -6.192 32.837 1.00 90.94 118 THR A C 1
ATOM 898 O O . THR A 1 118 ? 12.110 -7.048 33.204 1.00 90.94 118 THR A O 1
ATOM 901 N N . GLY A 1 119 ? 10.591 -6.318 31.723 1.00 89.56 119 GLY A N 1
ATOM 902 C CA . GLY A 1 119 ? 10.663 -7.450 30.813 1.00 89.56 119 GLY A CA 1
ATOM 903 C C . GLY A 1 119 ? 9.673 -7.291 29.668 1.00 89.56 119 GLY A C 1
ATOM 904 O O . GLY A 1 119 ? 8.758 -6.462 29.725 1.00 89.56 119 GLY A O 1
ATOM 905 N N . ALA A 1 120 ? 9.865 -8.082 28.623 1.00 89.81 120 ALA A N 1
ATOM 906 C CA . ALA A 1 120 ? 8.955 -8.138 27.492 1.00 89.81 120 ALA A CA 1
ATOM 907 C C . ALA A 1 120 ? 8.802 -9.576 27.009 1.00 89.81 120 ALA A C 1
ATOM 909 O O . ALA A 1 120 ? 9.746 -10.355 27.037 1.00 89.81 120 ALA A O 1
ATOM 910 N N . LYS A 1 121 ? 7.621 -9.926 26.523 1.00 90.31 121 LYS A N 1
ATOM 911 C CA . LYS A 1 121 ? 7.381 -11.153 25.778 1.00 90.31 121 LYS A CA 1
ATOM 912 C C . LYS A 1 121 ? 6.911 -10.740 24.401 1.00 90.31 121 LYS A C 1
ATOM 914 O O . LYS A 1 121 ? 5.880 -10.087 24.297 1.00 90.31 121 LYS A O 1
ATOM 919 N N . THR A 1 122 ? 7.652 -11.078 23.360 1.00 86.44 122 THR A N 1
ATOM 920 C CA . THR A 1 122 ? 7.339 -10.614 22.005 1.00 86.44 122 THR A CA 1
ATOM 921 C C . THR A 1 122 ? 7.398 -11.742 21.003 1.00 86.44 122 THR A C 1
ATOM 923 O O . THR A 1 122 ? 8.121 -12.720 21.188 1.00 86.44 122 THR A O 1
ATOM 926 N N . THR A 1 123 ? 6.612 -11.621 19.943 1.00 80.94 123 THR A N 1
ATOM 927 C CA . THR A 1 123 ? 6.634 -12.549 18.826 1.00 80.94 123 THR A CA 1
ATOM 928 C C . THR A 1 123 ? 7.806 -12.191 17.917 1.00 80.94 123 THR A C 1
ATOM 930 O O . THR A 1 123 ? 7.887 -11.085 17.392 1.00 80.94 123 THR A O 1
ATOM 933 N N . GLU A 1 124 ? 8.722 -13.137 17.740 1.00 75.31 124 GLU A N 1
ATOM 934 C CA . GLU A 1 124 ? 9.958 -12.986 16.974 1.00 75.31 124 GLU A CA 1
ATOM 935 C C . GLU A 1 124 ? 10.004 -13.959 15.808 1.00 75.31 124 GLU A C 1
ATOM 937 O O . GLU A 1 124 ? 9.471 -15.062 15.909 1.00 75.31 124 GLU A O 1
ATOM 942 N N . GLY A 1 125 ? 10.707 -13.585 14.740 1.00 65.81 125 GLY A N 1
ATOM 943 C CA . GLY A 1 125 ? 10.875 -14.395 13.534 1.00 65.81 125 GLY A CA 1
ATOM 944 C C . GLY A 1 125 ? 9.969 -13.959 12.382 1.00 65.81 125 GLY A C 1
ATOM 945 O O . GLY A 1 125 ? 9.257 -12.958 12.457 1.00 65.81 125 GLY A O 1
ATOM 946 N N . SER A 1 126 ? 10.012 -14.710 11.283 1.00 61.44 126 SER A N 1
ATOM 947 C CA . SER A 1 126 ? 9.118 -14.490 10.142 1.00 61.44 126 SER A CA 1
ATOM 948 C C . SER A 1 126 ? 7.706 -14.972 10.466 1.00 61.44 126 SER A C 1
ATOM 950 O O . SER A 1 126 ? 7.525 -15.780 11.376 1.00 61.44 126 SER A O 1
ATOM 952 N N . ALA A 1 127 ? 6.705 -14.566 9.679 1.00 58.19 127 ALA A N 1
ATOM 953 C CA . ALA A 1 127 ? 5.348 -15.088 9.843 1.00 58.19 127 ALA A CA 1
ATOM 954 C C . ALA A 1 127 ? 5.308 -16.625 9.855 1.00 58.19 127 ALA A C 1
ATOM 956 O O . ALA A 1 127 ? 4.533 -17.212 10.593 1.00 58.19 127 ALA A O 1
ATOM 957 N N . CYS A 1 128 ? 6.210 -17.278 9.124 1.00 55.94 128 CYS A N 1
ATOM 958 C CA . CYS A 1 128 ? 6.228 -18.726 8.936 1.00 55.94 128 CYS A CA 1
ATOM 959 C C . CYS A 1 128 ? 6.980 -19.497 10.027 1.00 55.94 128 CYS A C 1
ATOM 961 O O . CYS A 1 128 ? 6.768 -20.698 10.189 1.00 55.94 128 CYS A O 1
ATOM 963 N N . LYS A 1 129 ? 7.842 -18.818 10.791 1.00 63.75 129 LYS A N 1
ATOM 964 C CA . LYS A 1 129 ? 8.638 -19.391 11.886 1.00 63.75 129 LYS A CA 1
ATOM 965 C C . LYS A 1 129 ? 8.646 -18.486 13.112 1.00 63.75 129 LYS A C 1
ATOM 967 O O . LYS A 1 129 ? 9.685 -18.312 13.747 1.00 63.75 129 LYS A O 1
ATOM 972 N N . CYS A 1 130 ? 7.506 -17.884 13.442 1.00 69.12 130 CYS A N 1
ATOM 973 C CA . CYS A 1 130 ? 7.480 -17.019 14.604 1.00 69.12 130 CYS A CA 1
ATOM 974 C C . CYS A 1 130 ? 7.333 -17.813 15.906 1.00 69.12 130 CYS A C 1
ATOM 976 O O . CYS A 1 130 ? 6.564 -18.777 16.002 1.00 69.12 130 CYS A O 1
ATOM 978 N N . GLN A 1 131 ? 8.036 -17.355 16.930 1.00 77.31 131 GLN A N 1
ATOM 979 C CA . GLN A 1 131 ? 7.988 -17.888 18.284 1.00 77.31 131 GLN A CA 1
ATOM 980 C C . GLN A 1 131 ? 7.930 -16.740 19.284 1.00 77.31 131 GLN A C 1
ATOM 982 O O . GLN A 1 131 ? 8.398 -15.641 18.996 1.00 77.31 131 GLN A O 1
ATOM 987 N N . GLN A 1 132 ? 7.365 -16.980 20.466 1.00 85.00 132 GLN A N 1
ATOM 988 C CA . GLN A 1 132 ? 7.428 -15.975 21.521 1.00 85.00 132 GLN A CA 1
ATOM 989 C C . GLN A 1 132 ? 8.767 -16.058 22.236 1.00 85.00 132 GLN A C 1
ATOM 991 O O . GLN A 1 132 ? 9.090 -17.083 22.832 1.00 85.00 132 GLN A O 1
ATOM 996 N N . VAL A 1 133 ? 9.508 -14.959 22.210 1.00 83.56 133 VAL A N 1
ATOM 997 C CA . VAL A 1 133 ? 10.750 -14.796 22.956 1.00 83.56 133 VAL A CA 1
ATOM 998 C C . VAL A 1 133 ? 10.463 -13.981 24.207 1.00 83.56 133 VAL A C 1
ATOM 1000 O O . VAL A 1 133 ? 9.725 -12.995 24.181 1.00 83.56 133 VAL A O 1
ATOM 1003 N N . GLN A 1 134 ? 11.027 -14.436 25.321 1.00 89.38 134 GLN A N 1
ATOM 1004 C CA . GLN A 1 134 ? 11.018 -13.728 26.593 1.00 89.38 134 GLN A CA 1
ATOM 1005 C C . GLN A 1 134 ? 12.308 -12.917 26.715 1.00 89.38 134 GLN A C 1
ATOM 1007 O O . GLN A 1 134 ? 13.405 -13.449 26.551 1.00 89.38 134 GLN A O 1
ATOM 1012 N N . TRP A 1 135 ? 12.156 -11.640 27.026 1.00 84.38 135 TRP A N 1
ATOM 1013 C CA . TRP A 1 135 ? 13.226 -10.684 27.241 1.00 84.38 135 TRP A CA 1
ATOM 1014 C C . TRP A 1 135 ? 13.219 -10.263 28.699 1.00 84.38 135 TRP A C 1
ATOM 1016 O O . TRP A 1 135 ? 12.240 -9.691 29.190 1.00 84.38 135 TRP A O 1
ATOM 1026 N N . ASN A 1 136 ? 14.333 -10.500 29.376 1.00 84.00 136 ASN A N 1
ATOM 1027 C CA . ASN A 1 136 ? 14.499 -10.094 30.763 1.00 84.00 136 ASN A CA 1
ATOM 1028 C C . ASN A 1 136 ? 15.123 -8.701 30.810 1.00 84.00 136 ASN A C 1
ATOM 1030 O O . ASN A 1 136 ? 16.057 -8.406 30.063 1.00 84.00 136 ASN A O 1
ATOM 1034 N N . GLY A 1 137 ? 14.658 -7.855 31.732 1.00 67.44 137 GLY A N 1
ATOM 1035 C CA . GLY A 1 137 ? 15.157 -6.487 31.892 1.00 67.44 137 GLY A CA 1
ATOM 1036 C C . GLY A 1 137 ? 16.658 -6.374 32.201 1.00 67.44 137 GLY A C 1
ATOM 1037 O O . GLY A 1 137 ? 17.197 -5.280 32.122 1.00 67.44 137 GLY A O 1
ATOM 1038 N N . SER A 1 138 ? 17.364 -7.467 32.508 1.00 67.75 138 SER A N 1
ATOM 1039 C CA . SER A 1 138 ? 18.810 -7.495 32.780 1.00 67.75 138 SER A CA 1
ATOM 1040 C C . SER A 1 138 ? 19.692 -7.889 31.583 1.00 67.75 138 SER A C 1
ATOM 1042 O O . SER A 1 138 ? 20.910 -7.755 31.666 1.00 67.75 138 SER A O 1
ATOM 1044 N N . GLN A 1 139 ? 19.127 -8.352 30.461 1.00 72.06 139 GLN A N 1
ATOM 1045 C CA . GLN A 1 139 ? 19.912 -8.801 29.297 1.00 72.06 139 GLN A CA 1
ATOM 1046 C C . GLN A 1 139 ? 20.610 -7.623 28.609 1.00 72.06 139 GLN A C 1
ATOM 1048 O O . GLN A 1 139 ? 19.932 -6.665 28.261 1.00 72.06 139 GLN A O 1
ATOM 1053 N N . GLN A 1 140 ? 21.931 -7.676 28.379 1.00 60.19 140 GLN A N 1
ATOM 1054 C CA . GLN A 1 140 ? 22.709 -6.556 27.811 1.00 60.19 140 GLN A CA 1
ATOM 1055 C C . GLN A 1 140 ? 22.221 -6.108 26.422 1.00 60.19 140 GLN A C 1
ATOM 1057 O O . GLN A 1 140 ? 22.082 -4.907 26.190 1.00 60.19 140 GLN A O 1
ATOM 1062 N N . ALA A 1 141 ? 21.890 -7.050 25.536 1.00 70.25 141 ALA A N 1
ATOM 1063 C CA . ALA A 1 141 ? 21.384 -6.769 24.195 1.00 70.25 141 ALA A CA 1
ATOM 1064 C C . ALA A 1 141 ? 19.869 -7.012 24.131 1.00 70.25 141 ALA A C 1
ATOM 1066 O O . ALA A 1 141 ? 19.421 -8.145 23.972 1.00 70.25 141 ALA A O 1
ATOM 1067 N N . MET A 1 142 ? 19.077 -5.944 24.260 1.00 77.44 142 MET A N 1
ATOM 1068 C CA . MET A 1 142 ? 17.624 -5.998 24.081 1.00 77.44 142 MET A CA 1
ATOM 1069 C C . MET A 1 142 ? 17.169 -4.985 23.020 1.00 77.44 142 MET A C 1
ATOM 1071 O O . MET A 1 142 ? 17.677 -3.863 22.992 1.00 77.44 142 MET A O 1
ATOM 1075 N N . PRO A 1 143 ? 16.191 -5.332 22.167 1.00 81.31 143 PRO A N 1
ATOM 1076 C CA . PRO A 1 143 ? 15.740 -4.470 21.071 1.00 81.31 143 PRO A CA 1
ATOM 1077 C C . PRO A 1 143 ? 14.802 -3.335 21.526 1.00 81.31 143 PRO A C 1
ATOM 1079 O O . PRO A 1 143 ? 14.196 -2.657 20.693 1.00 81.31 143 PRO A O 1
ATOM 1082 N N . PHE A 1 144 ? 14.660 -3.126 22.839 1.00 86.50 144 PHE A N 1
ATOM 1083 C CA . PHE A 1 144 ? 13.710 -2.188 23.427 1.00 86.50 144 PHE A CA 1
ATOM 1084 C C . PHE A 1 144 ? 14.392 -1.114 24.268 1.00 86.50 144 PHE A C 1
ATOM 1086 O O . PHE A 1 144 ? 15.397 -1.353 24.939 1.00 86.50 144 PHE A O 1
ATOM 1093 N N . THR A 1 145 ? 13.795 0.071 24.270 1.00 85.81 145 THR A N 1
ATOM 1094 C CA . THR A 1 145 ? 14.209 1.186 25.112 1.00 85.81 145 THR A CA 1
ATOM 1095 C C . THR A 1 145 ? 13.866 0.877 26.568 1.00 85.81 145 THR A C 1
ATOM 1097 O O . THR A 1 145 ? 12.703 0.659 26.917 1.00 85.81 145 THR A O 1
ATOM 1100 N N . ARG A 1 146 ? 14.881 0.873 27.440 1.00 88.44 146 ARG A N 1
ATOM 1101 C CA . ARG A 1 146 ? 14.728 0.546 28.869 1.00 88.44 146 ARG A CA 1
ATOM 1102 C C . ARG A 1 146 ? 13.970 1.612 29.649 1.00 88.44 146 ARG A C 1
ATOM 1104 O O . ARG A 1 146 ? 13.155 1.279 30.502 1.00 88.44 146 ARG A O 1
ATOM 1111 N N . THR A 1 147 ? 14.233 2.876 29.341 1.00 90.50 147 THR A N 1
ATOM 1112 C CA . THR A 1 147 ? 13.658 4.024 30.042 1.00 90.50 147 THR A CA 1
ATOM 1113 C C . THR A 1 147 ? 12.730 4.762 29.101 1.00 90.50 147 THR A C 1
ATOM 1115 O O . THR A 1 147 ? 13.144 5.217 28.039 1.00 90.50 147 THR A O 1
ATOM 1118 N N . ASN A 1 148 ? 11.470 4.872 29.494 1.00 90.75 148 ASN A N 1
ATOM 1119 C CA . ASN A 1 148 ? 10.425 5.481 28.695 1.00 90.75 148 ASN A CA 1
ATOM 1120 C C . ASN A 1 148 ? 9.786 6.630 29.471 1.00 90.75 148 ASN A C 1
ATOM 1122 O O . ASN A 1 148 ? 9.696 6.591 30.699 1.00 90.75 148 ASN A O 1
ATOM 1126 N N . LEU A 1 149 ? 9.323 7.642 28.745 1.00 91.62 149 LEU A N 1
ATOM 1127 C CA . LEU A 1 149 ? 8.599 8.776 29.297 1.00 91.62 149 LEU A CA 1
ATOM 1128 C C . LEU A 1 149 ? 7.198 8.819 28.701 1.00 91.62 149 LEU A C 1
ATOM 1130 O O . LEU A 1 149 ? 7.024 8.805 27.481 1.00 91.62 149 LEU A O 1
ATOM 1134 N N . LEU A 1 150 ? 6.198 8.861 29.574 1.00 89.38 150 LEU A N 1
ATOM 1135 C CA . LEU A 1 150 ? 4.795 8.904 29.194 1.00 89.38 150 LEU A CA 1
ATOM 1136 C C . LEU A 1 150 ? 4.169 10.216 29.655 1.00 89.38 150 LEU A C 1
ATOM 1138 O O . LEU A 1 150 ? 4.411 10.667 30.777 1.00 89.38 150 LEU A O 1
ATOM 1142 N N . LEU A 1 151 ? 3.295 10.773 28.823 1.00 89.62 151 LEU A N 1
ATOM 1143 C CA . LEU A 1 151 ? 2.373 11.834 29.212 1.00 89.62 151 LEU A CA 1
ATOM 1144 C C . LEU A 1 151 ? 1.027 11.210 29.585 1.00 89.62 151 LEU A C 1
ATOM 1146 O O . LEU A 1 151 ? 0.534 10.342 28.870 1.00 89.62 151 LEU A O 1
ATOM 1150 N N . THR A 1 152 ? 0.434 11.642 30.696 1.00 88.06 152 THR A N 1
ATOM 1151 C CA . THR A 1 152 ? -0.890 11.210 31.157 1.00 88.06 152 THR A CA 1
ATOM 1152 C C . THR A 1 152 ? -1.835 12.402 31.227 1.00 88.06 152 THR A C 1
ATOM 1154 O O . THR A 1 152 ? -1.473 13.441 31.774 1.00 88.06 152 THR A O 1
ATOM 1157 N N . GLY A 1 153 ? -3.062 12.232 30.740 1.00 88.19 153 GLY A N 1
ATOM 1158 C CA . GLY A 1 153 ? -4.140 13.214 30.860 1.00 88.19 153 GLY A CA 1
ATOM 1159 C C . GLY A 1 153 ? -5.480 12.525 31.089 1.00 88.19 153 GLY A C 1
ATOM 1160 O O . GLY A 1 153 ? -5.716 11.435 30.571 1.00 88.19 153 GLY A O 1
ATOM 1161 N N . GLY A 1 154 ? -6.358 13.117 31.891 1.00 89.50 154 GLY A N 1
ATOM 1162 C CA . GLY A 1 154 ? -7.660 12.524 32.174 1.00 89.50 154 GLY A CA 1
ATOM 1163 C C . GLY A 1 154 ? -8.514 13.326 33.141 1.00 89.50 154 GLY A C 1
ATOM 1164 O O . GLY A 1 154 ? -8.239 14.486 33.443 1.00 89.50 154 GLY A O 1
ATOM 1165 N N . ALA A 1 155 ? -9.545 12.667 33.653 1.00 90.06 155 ALA A N 1
ATOM 1166 C CA . ALA A 1 155 ? -10.438 13.209 34.665 1.00 90.06 155 ALA A CA 1
ATOM 1167 C C . ALA A 1 155 ? -10.420 12.339 35.923 1.00 90.06 155 ALA A C 1
ATOM 1169 O O . ALA A 1 155 ? -9.911 11.215 35.926 1.00 90.06 155 ALA A O 1
ATOM 1170 N N . PHE A 1 156 ? -10.986 12.857 37.005 1.00 89.62 156 PHE A N 1
ATOM 1171 C CA . PHE A 1 156 ? -11.271 12.072 38.195 1.00 89.62 156 PHE A CA 1
ATOM 1172 C C . PHE A 1 156 ? -12.638 12.430 38.769 1.00 89.62 156 PHE A C 1
ATOM 1174 O O . PHE A 1 156 ? -13.087 13.571 38.678 1.00 89.62 156 PHE A O 1
ATOM 1181 N N . ALA A 1 157 ? -13.266 11.451 39.411 1.00 89.75 157 ALA A N 1
ATOM 1182 C CA . ALA A 1 157 ? -14.428 11.642 40.264 1.00 89.75 157 ALA A CA 1
ATOM 1183 C C . ALA A 1 157 ? -14.199 10.882 41.570 1.00 89.75 157 ALA A C 1
ATOM 1185 O O . ALA A 1 157 ? -13.870 9.697 41.547 1.00 89.75 157 ALA A O 1
ATOM 1186 N N . SER A 1 158 ? -14.348 11.560 42.702 1.00 89.50 158 SER A N 1
ATOM 1187 C CA . SER A 1 158 ? -14.178 10.996 44.037 1.00 89.50 158 SER A CA 1
ATOM 1188 C C . SER A 1 158 ? -15.473 11.106 44.834 1.00 89.50 158 SER A C 1
ATOM 1190 O O . SER A 1 158 ? -16.112 12.155 44.833 1.00 89.50 158 SER A O 1
ATOM 1192 N N . TYR A 1 159 ? -15.816 10.053 45.567 1.00 89.50 159 TYR A N 1
ATOM 1193 C CA . TYR A 1 159 ? -16.940 9.988 46.494 1.00 89.50 159 TYR A CA 1
ATOM 1194 C C . TYR A 1 159 ? -16.455 9.532 47.870 1.00 89.50 159 TYR A C 1
ATOM 1196 O O . TYR A 1 159 ? -15.773 8.512 47.986 1.00 89.50 159 TYR A O 1
ATOM 1204 N N . GLN A 1 160 ? -16.800 10.283 48.910 1.00 89.75 160 GLN A N 1
ATOM 1205 C CA . GLN A 1 160 ? -16.505 9.945 50.293 1.00 89.75 160 GLN A CA 1
ATOM 1206 C C . GLN A 1 160 ? -17.619 9.051 50.842 1.00 89.75 160 GLN A C 1
ATOM 1208 O O . GLN A 1 160 ? -18.736 9.507 51.092 1.00 89.75 160 GLN A O 1
ATOM 1213 N N . PHE A 1 161 ? -17.316 7.765 51.014 1.00 85.88 161 PHE A N 1
ATOM 1214 C CA . PHE A 1 161 ? -18.285 6.784 51.513 1.00 85.88 161 PHE A CA 1
ATOM 1215 C C . PHE A 1 161 ? -18.217 6.606 53.036 1.00 85.88 161 PHE A C 1
ATOM 1217 O O . PHE A 1 161 ? -19.201 6.191 53.639 1.00 85.88 161 PHE A O 1
ATOM 1224 N N . ALA A 1 162 ? -17.090 6.961 53.657 1.00 83.50 162 ALA A N 1
ATOM 1225 C CA . ALA A 1 162 ? -16.923 7.058 55.104 1.00 83.50 162 ALA A CA 1
ATOM 1226 C C . ALA A 1 162 ? -15.956 8.202 55.434 1.00 83.50 162 ALA A C 1
ATOM 1228 O O . ALA A 1 162 ? -15.218 8.666 54.561 1.00 83.50 162 ALA A O 1
ATOM 1229 N N . LEU A 1 163 ? -15.950 8.669 56.685 1.00 82.75 163 LEU A N 1
ATOM 1230 C CA . LEU A 1 163 ? -15.077 9.767 57.101 1.00 82.75 163 LEU A CA 1
ATOM 1231 C C . LEU A 1 163 ? -13.613 9.440 56.764 1.00 82.75 163 LEU A C 1
ATOM 1233 O O . LEU A 1 163 ? -13.076 8.411 57.164 1.00 82.75 163 LEU A O 1
ATOM 1237 N N . GLY A 1 164 ? -12.997 10.304 55.958 1.00 78.50 164 GLY A N 1
ATOM 1238 C CA . GLY A 1 164 ? -11.626 10.135 55.477 1.00 78.50 164 GLY A CA 1
ATOM 1239 C C . GLY A 1 164 ? -11.403 9.018 54.444 1.00 78.50 164 GLY A C 1
ATOM 1240 O O . GLY A 1 164 ? -10.269 8.806 54.025 1.00 78.50 164 GLY A O 1
ATOM 1241 N N . GLN A 1 165 ? -12.444 8.320 53.985 1.00 84.81 165 GLN A N 1
ATOM 1242 C CA . GLN A 1 165 ? -12.329 7.241 53.002 1.00 84.81 165 GLN A CA 1
ATOM 1243 C C . GLN A 1 165 ? -13.036 7.602 51.700 1.00 84.81 165 GLN A C 1
ATOM 1245 O O . GLN A 1 165 ? -14.244 7.845 51.654 1.00 84.81 165 GLN A O 1
ATOM 1250 N N . TRP A 1 166 ? -12.259 7.615 50.624 1.00 84.69 166 TRP A N 1
ATOM 1251 C CA . TRP A 1 166 ? -12.681 8.050 49.305 1.00 84.69 166 TRP A CA 1
ATOM 1252 C C . TRP A 1 166 ? -12.582 6.908 48.304 1.00 84.69 166 TRP A C 1
ATOM 1254 O O . TRP A 1 166 ? -11.543 6.261 48.167 1.00 84.69 166 TRP A O 1
ATOM 1264 N N . LEU A 1 167 ? -13.647 6.714 47.540 1.00 85.38 167 LEU A N 1
ATOM 1265 C CA . LEU A 1 167 ? -13.628 5.959 46.298 1.00 85.38 167 LEU A CA 1
ATOM 1266 C C . LEU A 1 167 ? -13.371 6.950 45.163 1.00 85.38 167 LEU A C 1
ATOM 1268 O O . LEU A 1 167 ? -14.098 7.925 45.035 1.00 85.38 167 LEU A O 1
ATOM 1272 N N . THR A 1 168 ? -12.337 6.736 44.356 1.00 83.44 168 THR A N 1
ATOM 1273 C CA . THR A 1 168 ? -11.996 7.592 43.215 1.00 83.44 168 THR A CA 1
ATOM 1274 C C . THR A 1 168 ? -11.958 6.778 41.933 1.00 83.44 168 THR A C 1
ATOM 1276 O O . THR A 1 168 ? -11.318 5.734 41.884 1.00 83.44 168 THR A O 1
ATOM 1279 N N . ILE A 1 169 ? -12.590 7.278 40.880 1.00 82.81 169 ILE A N 1
ATOM 1280 C CA . ILE A 1 169 ? -12.514 6.727 39.527 1.00 82.81 169 ILE A CA 1
ATOM 1281 C C . ILE A 1 169 ? -11.708 7.702 38.671 1.00 82.81 169 ILE A C 1
ATOM 1283 O O . ILE A 1 169 ? -11.967 8.905 38.705 1.00 82.81 169 ILE A O 1
ATOM 1287 N N . ARG A 1 170 ? -10.719 7.190 37.929 1.00 83.69 170 ARG A N 1
ATOM 1288 C CA . ARG A 1 170 ? -9.835 7.984 37.060 1.00 83.69 170 ARG A CA 1
ATOM 1289 C C . ARG A 1 170 ? -9.810 7.425 35.633 1.00 83.69 170 ARG A C 1
ATOM 1291 O O . ARG A 1 170 ? -9.001 6.533 35.360 1.00 83.69 170 ARG A O 1
ATOM 1298 N N . PRO A 1 171 ? -10.677 7.898 34.723 1.00 80.69 171 PRO A N 1
ATOM 1299 C CA . PRO A 1 171 ? -10.483 7.684 33.294 1.00 80.69 171 PRO A CA 1
ATOM 1300 C C . PRO A 1 171 ? -9.314 8.549 32.804 1.00 80.69 171 PRO A C 1
ATOM 1302 O O . PRO A 1 171 ? -9.336 9.774 32.937 1.00 80.69 171 PRO A O 1
ATOM 1305 N N . GLN A 1 172 ? -8.278 7.920 32.254 1.00 81.06 172 GLN A N 1
ATOM 1306 C CA . GLN A 1 172 ? -7.082 8.612 31.777 1.00 81.06 172 GLN A CA 1
ATOM 1307 C C . GLN A 1 172 ? -6.507 7.965 30.512 1.00 81.06 172 GLN A C 1
ATOM 1309 O O . GLN A 1 172 ? -6.519 6.743 30.360 1.00 81.06 172 GLN A O 1
ATOM 1314 N N . GLY A 1 173 ? -5.976 8.796 29.620 1.00 77.19 173 GLY A N 1
ATOM 1315 C CA . GLY A 1 173 ? -5.156 8.391 28.484 1.00 77.19 173 GLY A CA 1
ATOM 1316 C C . GLY A 1 173 ? -3.671 8.574 28.797 1.00 77.19 173 GLY A C 1
ATOM 1317 O O . GLY A 1 173 ? -3.293 9.504 29.514 1.00 77.19 173 GLY A O 1
ATOM 1318 N N . GLN A 1 174 ? -2.828 7.689 28.268 1.00 82.88 174 GLN A N 1
ATOM 1319 C CA . GLN A 1 174 ? -1.371 7.782 28.362 1.00 82.88 174 GLN A CA 1
ATOM 1320 C C . GLN A 1 174 ? -0.729 7.603 26.988 1.00 82.88 174 GLN A C 1
ATOM 1322 O O . GLN A 1 174 ? -1.139 6.726 26.229 1.00 82.88 174 GLN A O 1
ATOM 1327 N N . ILE A 1 175 ? 0.294 8.398 26.679 1.00 79.69 175 ILE A N 1
ATOM 1328 C CA . ILE A 1 175 ? 1.026 8.339 25.405 1.00 79.69 175 ILE A CA 1
ATOM 1329 C C . ILE A 1 175 ? 2.526 8.294 25.686 1.00 79.69 175 ILE A C 1
ATOM 1331 O O . ILE A 1 175 ? 3.033 9.108 26.458 1.00 79.69 175 ILE A O 1
ATOM 1335 N N . PHE A 1 176 ? 3.235 7.363 25.047 1.00 84.00 176 PHE A N 1
ATOM 1336 C CA . PHE A 1 176 ? 4.697 7.296 25.081 1.00 84.00 176 PHE A CA 1
ATOM 1337 C C . PHE A 1 176 ? 5.306 8.396 24.204 1.00 84.00 176 PHE A C 1
ATOM 1339 O O . PHE A 1 176 ? 4.964 8.528 23.028 1.00 84.00 176 PHE A O 1
ATOM 1346 N N . LEU A 1 177 ? 6.237 9.166 24.766 1.00 82.69 177 LEU A N 1
ATOM 1347 C CA . LEU A 1 177 ? 6.939 10.233 24.049 1.00 82.69 177 LEU A CA 1
ATOM 1348 C C . LEU A 1 177 ? 8.111 9.697 23.218 1.00 82.69 177 LEU A C 1
ATOM 1350 O O . LEU A 1 177 ? 8.407 10.223 22.146 1.00 82.69 177 LEU A O 1
ATOM 1354 N N . ASN A 1 178 ? 8.751 8.624 23.680 1.00 84.06 178 ASN A N 1
ATOM 1355 C CA . ASN A 1 178 ? 9.830 7.935 22.977 1.00 84.06 178 ASN A CA 1
ATOM 1356 C C . ASN A 1 178 ? 9.355 6.603 22.365 1.00 84.06 178 ASN A C 1
ATOM 1358 O O . ASN A 1 178 ? 8.325 6.050 22.750 1.00 84.06 178 ASN A O 1
ATOM 1362 N N . SER A 1 179 ? 10.118 6.083 21.396 1.00 81.50 179 SER A N 1
ATOM 1363 C CA . SER A 1 179 ? 9.861 4.757 20.817 1.00 81.50 179 SER A CA 1
ATOM 1364 C C . SER A 1 179 ? 10.230 3.652 21.807 1.00 81.50 179 SER A C 1
ATOM 1366 O O . SER A 1 179 ? 11.287 3.708 22.441 1.00 81.50 179 SER A O 1
ATOM 1368 N N . LEU A 1 180 ? 9.379 2.631 21.891 1.00 83.12 180 LEU A N 1
ATOM 1369 C CA . LEU A 1 180 ? 9.621 1.423 22.670 1.00 83.12 180 LEU A CA 1
ATOM 1370 C C . LEU A 1 180 ? 10.691 0.530 22.030 1.00 83.12 180 LEU A C 1
ATOM 1372 O O . LEU A 1 180 ? 11.436 -0.124 22.747 1.00 83.12 180 LEU A O 1
ATOM 1376 N N . SER A 1 181 ? 10.779 0.497 20.700 1.00 80.62 181 SER A N 1
ATOM 1377 C CA . SER A 1 181 ? 11.847 -0.176 19.949 1.00 80.62 181 SER A CA 1
ATOM 1378 C C . SER A 1 181 ? 13.029 0.766 19.716 1.00 80.62 181 SER A C 1
ATOM 1380 O O . SER A 1 181 ? 12.834 1.966 19.490 1.00 80.62 181 SER A O 1
ATOM 1382 N N . THR A 1 182 ? 14.249 0.226 19.746 1.00 74.81 182 THR A N 1
ATOM 1383 C CA . THR A 1 182 ? 15.475 0.981 19.445 1.00 74.81 182 THR A CA 1
ATOM 1384 C C . THR A 1 182 ? 15.717 1.056 17.935 1.00 74.81 182 THR A C 1
ATOM 1386 O O . THR A 1 182 ? 15.404 0.114 17.207 1.00 74.81 182 THR A O 1
ATOM 1389 N N . GLY A 1 183 ? 16.314 2.146 17.440 1.00 57.84 183 GLY A N 1
ATOM 1390 C CA . GLY A 1 183 ? 16.600 2.311 16.003 1.00 57.84 183 GLY A CA 1
ATOM 1391 C C . GLY A 1 183 ? 17.550 1.250 15.426 1.00 57.84 183 GLY A C 1
ATOM 1392 O O . GLY A 1 183 ? 17.432 0.890 14.262 1.00 57.84 183 GLY A O 1
ATOM 1393 N N . ALA A 1 184 ? 18.430 0.681 16.255 1.00 54.91 184 ALA A N 1
ATOM 1394 C CA . ALA A 1 184 ? 19.354 -0.389 15.869 1.00 54.91 184 ALA A CA 1
ATOM 1395 C C . ALA A 1 184 ? 18.701 -1.784 15.788 1.00 54.91 184 ALA A C 1
ATOM 1397 O O . ALA A 1 184 ? 19.338 -2.734 15.348 1.00 54.91 184 ALA A O 1
ATOM 1398 N N . SER A 1 185 ? 17.446 -1.933 16.227 1.00 57.19 185 SER A N 1
ATOM 1399 C CA . SER A 1 185 ? 16.771 -3.238 16.283 1.00 57.19 185 SER A CA 1
ATOM 1400 C C . SER A 1 185 ? 16.197 -3.712 14.944 1.00 57.19 185 SER A C 1
ATOM 1402 O O . SER A 1 185 ? 15.674 -4.823 14.881 1.00 57.19 185 SER A O 1
ATOM 1404 N N . GLY A 1 186 ? 16.220 -2.869 13.903 1.00 55.12 186 GLY A N 1
ATOM 1405 C CA . GLY A 1 186 ? 15.549 -3.141 12.625 1.00 55.12 186 GLY A CA 1
ATOM 1406 C C . GLY A 1 186 ? 14.017 -3.207 12.724 1.00 55.12 186 GLY A C 1
ATOM 1407 O O . GLY A 1 186 ? 13.357 -3.553 11.750 1.00 55.12 186 GLY A O 1
ATOM 1408 N N . ARG A 1 187 ? 13.435 -2.889 13.891 1.00 63.28 187 ARG A N 1
ATOM 1409 C CA . ARG A 1 187 ? 11.984 -2.874 14.115 1.00 63.28 187 ARG A CA 1
ATOM 1410 C C . ARG A 1 187 ? 11.395 -1.513 13.792 1.00 63.28 187 ARG A C 1
ATOM 1412 O O . ARG A 1 187 ? 12.007 -0.479 14.063 1.00 63.28 187 ARG A O 1
ATOM 1419 N N . ALA A 1 188 ? 10.145 -1.519 13.339 1.00 57.19 188 ALA A N 1
ATOM 1420 C CA . ALA A 1 188 ? 9.337 -0.311 13.246 1.00 57.19 188 ALA A CA 1
ATOM 1421 C C . ALA A 1 188 ? 9.333 0.446 14.592 1.00 57.19 188 ALA A C 1
ATOM 1423 O O . ALA A 1 188 ? 9.120 -0.181 15.639 1.00 57.19 188 ALA A O 1
ATOM 1424 N N . PRO A 1 189 ? 9.549 1.775 14.608 1.00 62.94 189 PRO A N 1
ATOM 1425 C CA . PRO A 1 189 ? 9.344 2.593 15.796 1.00 62.94 189 PRO A CA 1
ATOM 1426 C C . PRO A 1 189 ? 7.929 2.409 16.353 1.00 62.94 189 PRO A C 1
ATOM 1428 O O . PRO A 1 189 ? 6.942 2.580 15.632 1.00 62.94 189 PRO A O 1
ATOM 1431 N N . ARG A 1 190 ? 7.824 2.061 17.641 1.00 70.19 190 ARG A N 1
ATOM 1432 C CA . ARG A 1 190 ? 6.542 1.797 18.317 1.00 70.19 190 ARG A CA 1
ATOM 1433 C C . ARG A 1 190 ? 6.282 2.866 19.367 1.00 70.19 190 ARG A C 1
ATOM 1435 O O . ARG A 1 190 ? 7.042 2.971 20.326 1.00 70.19 190 ARG A O 1
ATOM 1442 N N . ARG A 1 191 ? 5.185 3.616 19.230 1.00 70.94 191 ARG A N 1
ATOM 1443 C CA . ARG A 1 191 ? 4.688 4.527 20.278 1.00 70.94 191 ARG A CA 1
ATOM 1444 C C . ARG A 1 191 ? 3.338 4.027 20.792 1.00 70.94 191 ARG A C 1
ATOM 1446 O O . ARG A 1 191 ? 2.313 4.267 20.146 1.00 70.94 191 ARG A O 1
ATOM 1453 N N . PRO A 1 192 ? 3.322 3.283 21.910 1.00 61.94 192 PRO A N 1
ATOM 1454 C CA . PRO A 1 192 ? 2.083 2.872 22.549 1.00 61.94 192 PRO A CA 1
ATOM 1455 C C . PRO A 1 192 ? 1.257 4.070 23.033 1.00 61.94 192 PRO A C 1
ATOM 1457 O O . PRO A 1 192 ? 1.786 5.003 23.640 1.00 61.94 192 PRO A O 1
ATOM 1460 N N . GLY A 1 193 ? -0.052 4.018 22.801 1.00 55.62 193 GLY A N 1
ATOM 1461 C CA . GLY A 1 193 ? -1.046 4.869 23.449 1.00 55.62 193 GLY A CA 1
ATOM 1462 C C . GLY A 1 193 ? -2.033 3.984 24.203 1.00 55.62 193 GLY A C 1
ATOM 1463 O O . GLY A 1 193 ? -2.540 3.020 23.640 1.00 55.62 193 GLY A O 1
ATOM 1464 N N . THR A 1 194 ? -2.307 4.260 25.475 1.00 57.50 194 THR A N 1
ATOM 1465 C CA . THR A 1 194 ? -3.245 3.454 26.274 1.00 57.50 194 THR A CA 1
ATOM 1466 C C . THR A 1 194 ? -4.380 4.313 26.808 1.00 57.50 194 THR A C 1
ATOM 1468 O O . THR A 1 194 ? -4.152 5.420 27.290 1.00 57.50 194 THR A O 1
ATOM 1471 N N . TRP A 1 195 ? -5.605 3.797 26.741 1.00 52.22 195 TRP A N 1
ATOM 1472 C CA . TRP A 1 195 ? -6.745 4.348 27.474 1.00 52.22 195 TRP A CA 1
ATOM 1473 C C . TRP A 1 195 ? -7.031 3.432 28.657 1.00 52.22 195 TRP A C 1
ATOM 1475 O O . TRP A 1 195 ? -7.245 2.232 28.472 1.00 52.22 195 TRP A O 1
ATOM 1485 N N . VAL A 1 196 ? -6.996 3.981 29.870 1.00 56.28 196 VAL A N 1
ATOM 1486 C CA . VAL A 1 196 ? -7.086 3.220 31.119 1.00 56.28 196 VAL A CA 1
ATOM 1487 C C . VAL A 1 196 ? -8.162 3.827 32.011 1.00 56.28 196 VAL A C 1
ATOM 1489 O O . VAL A 1 196 ? -8.135 5.020 32.312 1.00 56.28 196 VAL A O 1
ATOM 1492 N N . CYS A 1 197 ? -9.088 2.998 32.487 1.00 43.72 197 CYS A N 1
ATOM 1493 C CA . CYS A 1 197 ? -10.021 3.381 33.543 1.00 43.72 197 CYS A CA 1
ATOM 1494 C C . CYS A 1 197 ? -9.584 2.719 34.852 1.00 43.72 197 CYS A C 1
ATOM 1496 O O . CYS A 1 197 ? -9.491 1.493 34.926 1.00 43.72 197 CYS A O 1
ATOM 1498 N N . ARG A 1 198 ? -9.274 3.522 35.879 1.00 50.56 198 ARG A N 1
ATOM 1499 C CA . ARG A 1 198 ? -8.771 3.019 37.167 1.00 50.56 198 ARG A CA 1
ATOM 1500 C C . ARG A 1 198 ? -9.720 3.346 38.321 1.00 50.56 198 ARG A C 1
ATOM 1502 O O . ARG A 1 198 ? -9.780 4.513 38.722 1.00 50.56 198 ARG A O 1
ATOM 1509 N N . PRO A 1 199 ? -10.430 2.362 38.896 1.00 36.59 199 PRO A N 1
ATOM 1510 C CA . PRO A 1 199 ? -10.976 2.491 40.241 1.00 36.59 199 PRO A CA 1
ATOM 1511 C C . PRO A 1 199 ? -9.864 2.530 41.305 1.00 36.59 199 PRO A C 1
ATOM 1513 O O . PRO A 1 199 ? -8.837 1.855 41.205 1.00 36.59 199 PRO A O 1
ATOM 1516 N N . ALA A 1 200 ? -10.085 3.317 42.354 1.00 50.69 200 ALA A N 1
ATOM 1517 C CA . ALA A 1 200 ? -9.232 3.393 43.529 1.00 50.69 200 ALA A CA 1
ATOM 1518 C C . ALA A 1 200 ? -9.998 3.610 44.814 1.00 50.69 200 ALA A C 1
ATOM 1520 O O . ALA A 1 200 ? -10.922 4.412 44.873 1.00 50.69 200 ALA A O 1
ATOM 1521 N N . THR A 1 201 ? -9.478 3.021 45.879 1.00 40.75 201 THR A N 1
ATOM 1522 C CA . THR A 1 201 ? -9.780 3.414 47.251 1.00 40.75 201 THR A CA 1
ATOM 1523 C C . THR A 1 201 ? -8.605 4.215 47.815 1.00 40.75 201 THR A C 1
ATOM 1525 O O . THR A 1 201 ? -7.429 3.897 47.582 1.00 40.75 201 THR A O 1
ATOM 1528 N N . ALA A 1 202 ? -8.911 5.300 48.519 1.00 48.50 202 ALA A N 1
ATOM 1529 C CA . ALA A 1 202 ? -7.941 6.167 49.173 1.00 48.50 202 ALA A CA 1
ATOM 1530 C C . ALA A 1 202 ? -8.405 6.481 50.599 1.00 48.50 202 ALA A C 1
ATOM 1532 O O . ALA A 1 202 ? -9.547 6.885 50.803 1.00 48.50 202 ALA A O 1
ATOM 1533 N N . GLY A 1 203 ? -7.510 6.310 51.570 1.00 43.44 203 GLY A N 1
ATOM 1534 C CA . GLY A 1 203 ? -7.678 6.829 52.926 1.00 43.44 203 GLY A CA 1
ATOM 1535 C C . GLY A 1 203 ? -6.893 8.129 53.069 1.00 43.44 203 GLY A C 1
ATOM 1536 O O . GLY A 1 203 ? -5.728 8.187 52.675 1.00 43.44 203 GLY A O 1
ATOM 1537 N N . THR A 1 204 ? -7.518 9.178 53.593 1.00 46.34 204 THR A N 1
ATOM 1538 C CA . THR A 1 204 ? -6.824 10.399 54.009 1.00 46.34 204 THR A CA 1
ATOM 1539 C C . THR A 1 204 ? -6.354 10.243 55.445 1.00 46.34 204 THR A C 1
ATOM 1541 O O . THR A 1 204 ? -7.171 10.060 56.343 1.00 46.34 204 THR A O 1
ATOM 1544 N N . TRP A 1 205 ? -5.046 10.364 55.646 1.00 42.34 205 TRP A N 1
ATOM 1545 C CA . TRP A 1 205 ? -4.426 10.449 56.961 1.00 42.34 205 TRP A CA 1
ATOM 1546 C C . TRP A 1 205 ? -4.013 11.901 57.182 1.00 42.34 205 TRP A C 1
ATOM 1548 O O . TRP A 1 205 ? -3.107 12.403 56.521 1.00 42.34 205 TRP A O 1
ATOM 1558 N N . THR A 1 206 ? -4.705 12.602 58.071 1.00 36.25 206 THR A N 1
ATOM 1559 C CA . THR A 1 206 ? -4.235 13.884 58.596 1.00 36.25 206 THR A CA 1
ATOM 1560 C C . THR A 1 206 ? -3.140 13.593 59.613 1.00 36.25 206 THR A C 1
ATOM 1562 O O . THR A 1 206 ? -3.416 13.016 60.661 1.00 36.25 206 THR A O 1
ATOM 1565 N N . LEU A 1 207 ? -1.898 13.979 59.310 1.00 33.09 207 LEU A N 1
ATOM 1566 C CA . LEU A 1 207 ? -0.828 14.071 60.305 1.00 33.09 207 LEU A CA 1
ATOM 1567 C C . LEU A 1 207 ? -1.132 15.263 61.223 1.00 33.09 207 LEU A C 1
ATOM 1569 O O . LEU A 1 207 ? -0.593 16.352 61.073 1.00 33.09 207 LEU A O 1
ATOM 1573 N N . ALA A 1 208 ? -2.062 15.045 62.146 1.00 31.25 208 ALA A N 1
ATOM 1574 C CA . ALA A 1 208 ? -2.275 15.855 63.331 1.00 31.25 208 ALA A CA 1
ATOM 1575 C C . ALA A 1 208 ? -2.356 14.894 64.524 1.00 31.25 208 ALA A C 1
ATOM 1577 O O . ALA A 1 208 ? -2.949 13.818 64.431 1.00 31.25 208 ALA A O 1
ATOM 1578 N N . SER A 1 209 ? -1.679 15.240 65.617 1.00 35.28 209 SER A N 1
ATOM 1579 C CA . SER A 1 209 ? -1.494 14.364 66.770 1.00 35.28 209 SER A CA 1
ATOM 1580 C C . SER A 1 209 ? -2.811 14.040 67.493 1.00 35.28 209 SER A C 1
ATOM 1582 O O . SER A 1 209 ? -3.614 14.931 67.747 1.00 35.28 209 SER A O 1
ATOM 1584 N N . THR A 1 210 ? -2.906 12.783 67.947 1.00 32.97 210 THR A N 1
ATOM 1585 C CA . THR A 1 210 ? -3.739 12.194 69.027 1.00 32.97 210 THR A CA 1
ATOM 1586 C C . THR A 1 210 ? -5.146 11.610 68.725 1.00 32.97 210 THR A C 1
ATOM 1588 O O . THR A 1 210 ? -6.123 12.329 68.575 1.00 32.97 210 THR A O 1
ATOM 1591 N N . LYS A 1 211 ? -5.184 10.259 68.833 1.00 29.70 211 LYS A N 1
ATOM 1592 C CA . LYS A 1 211 ? -6.188 9.308 69.406 1.00 29.70 211 LYS A CA 1
ATOM 1593 C C . LYS A 1 211 ? -7.487 8.894 68.642 1.00 29.70 211 LYS A C 1
ATOM 1595 O O . LYS A 1 211 ? -7.904 9.592 67.730 1.00 29.70 211 LYS A O 1
ATOM 1600 N N . PRO A 1 212 ? -8.045 7.677 68.926 1.00 45.38 212 PRO A N 1
ATOM 1601 C CA . PRO A 1 212 ? -8.529 6.731 67.898 1.00 45.38 212 PRO A CA 1
ATOM 1602 C C . PRO A 1 212 ? -10.058 6.477 67.832 1.00 45.38 212 PRO A C 1
ATOM 1604 O O . PRO A 1 212 ? -10.763 6.754 68.790 1.00 45.38 212 PRO A O 1
ATOM 1607 N N . ALA A 1 213 ? -10.475 5.888 66.689 1.00 35.19 213 ALA A N 1
ATOM 1608 C CA . ALA A 1 213 ? -11.623 5.015 66.306 1.00 35.19 213 ALA A CA 1
ATOM 1609 C C . ALA A 1 213 ? -12.976 5.036 67.081 1.00 35.19 213 ALA A C 1
ATOM 1611 O O . ALA A 1 213 ? -13.006 5.198 68.295 1.00 35.19 213 ALA A O 1
ATOM 1612 N N . PRO A 1 214 ? -14.110 4.720 66.405 1.00 37.25 214 PRO A N 1
ATOM 1613 C CA . PRO A 1 214 ? -14.543 3.310 66.387 1.00 37.25 214 PRO A CA 1
ATOM 1614 C C . PRO A 1 214 ? -15.147 2.785 65.060 1.00 37.25 214 PRO A C 1
ATOM 1616 O O . PRO A 1 214 ? -15.445 3.523 64.122 1.00 37.25 214 PRO A O 1
ATOM 1619 N N . LEU A 1 215 ? -15.280 1.452 65.025 1.00 35.97 215 LEU A N 1
ATOM 1620 C CA . LEU A 1 215 ? -15.917 0.581 64.025 1.00 35.97 215 LEU A CA 1
ATOM 1621 C C . LEU A 1 215 ? -17.426 0.846 63.869 1.00 35.97 215 LEU A C 1
ATOM 1623 O O . LEU A 1 215 ? -18.046 1.193 64.860 1.00 35.97 215 LEU A O 1
ATOM 1627 N N . PHE A 1 216 ? -18.023 0.561 62.698 1.00 30.42 216 PHE A N 1
ATOM 1628 C CA . PHE A 1 216 ? -19.258 -0.244 62.575 1.00 30.42 216 PHE A CA 1
ATOM 1629 C C . PHE A 1 216 ? -19.560 -0.666 61.121 1.00 30.42 216 PHE A C 1
ATOM 1631 O O . PHE A 1 216 ? -19.286 0.041 60.153 1.00 30.42 216 PHE A O 1
ATOM 1638 N N . SER A 1 217 ? -20.111 -1.877 61.033 1.00 36.19 217 SER A N 1
ATOM 1639 C CA . SER A 1 217 ? -20.583 -2.643 59.874 1.00 36.19 217 SER A CA 1
ATOM 1640 C C . SER A 1 217 ? -21.871 -2.074 59.272 1.00 36.19 217 SER A C 1
ATOM 1642 O O . SER A 1 217 ? -22.708 -1.586 60.023 1.00 36.19 217 SER A O 1
ATOM 1644 N N . SER A 1 218 ? -22.065 -2.208 57.951 1.00 32.88 218 SER A N 1
ATOM 1645 C CA . SER A 1 218 ? -23.388 -2.357 57.306 1.00 32.88 218 SER A CA 1
ATOM 1646 C C . SER A 1 218 ? -23.237 -2.752 55.830 1.00 32.88 218 SER A C 1
ATOM 1648 O O . SER A 1 218 ? -23.320 -1.937 54.909 1.00 32.88 218 SER A O 1
ATOM 1650 N N . THR A 1 219 ? -23.011 -4.042 55.607 1.00 41.69 219 THR A N 1
ATOM 1651 C CA . THR A 1 219 ? -23.011 -4.703 54.299 1.00 41.69 219 THR A CA 1
ATOM 1652 C C . THR A 1 219 ? -24.433 -5.164 53.983 1.00 41.69 219 THR A C 1
ATOM 1654 O O . THR A 1 219 ? -24.734 -6.285 54.351 1.00 41.69 219 THR A O 1
ATOM 1657 N N . LEU A 1 220 ? -25.314 -4.354 53.362 1.00 34.47 220 LEU A N 1
ATOM 1658 C CA . LEU A 1 220 ? -26.472 -4.874 52.583 1.00 34.47 220 LEU A CA 1
ATOM 1659 C C . LEU A 1 220 ? -27.392 -3.837 51.886 1.00 34.47 220 LEU A C 1
ATOM 1661 O O . LEU A 1 220 ? -28.561 -4.124 51.695 1.00 34.47 220 LEU A O 1
ATOM 1665 N N . LEU A 1 221 ? -26.948 -2.654 51.443 1.00 34.28 221 LEU A N 1
ATOM 1666 C CA . LEU A 1 221 ? -27.820 -1.794 50.593 1.00 34.28 221 LEU A CA 1
ATOM 1667 C C . LEU A 1 221 ? -27.134 -1.217 49.344 1.00 34.28 221 LEU A C 1
ATOM 1669 O O . LEU A 1 221 ? -27.676 -0.369 48.641 1.00 34.28 221 LEU A O 1
ATOM 1673 N N . ILE A 1 222 ? -25.929 -1.704 49.048 1.00 42.28 222 ILE A N 1
ATOM 1674 C CA . ILE A 1 222 ? -24.992 -1.080 48.104 1.00 42.28 222 ILE A CA 1
ATOM 1675 C C . ILE A 1 222 ? -25.070 -1.714 46.695 1.00 42.28 222 ILE A C 1
ATOM 1677 O O . ILE A 1 222 ? -24.665 -1.100 45.710 1.00 42.28 222 ILE A O 1
ATOM 1681 N N . LEU A 1 223 ? -25.669 -2.905 46.542 1.00 36.12 223 LEU A N 1
ATOM 1682 C CA . LEU A 1 223 ? -25.664 -3.632 45.262 1.00 36.12 223 LEU A CA 1
ATOM 1683 C C . LEU A 1 223 ? -26.666 -3.127 44.201 1.00 36.12 223 LEU A C 1
ATOM 1685 O O . LEU A 1 223 ? -26.430 -3.362 43.016 1.00 36.12 223 LEU A O 1
ATOM 1689 N N . SER A 1 224 ? -27.768 -2.451 44.559 1.00 35.59 224 SER A N 1
ATOM 1690 C CA . SER A 1 224 ? -28.836 -2.146 43.582 1.00 35.59 224 SER A CA 1
ATOM 1691 C C . SER A 1 224 ? -28.650 -0.809 42.843 1.00 35.59 224 SER A C 1
ATOM 1693 O O . SER A 1 224 ? -28.833 -0.762 41.624 1.00 35.59 224 SER A O 1
ATOM 1695 N N . MET A 1 225 ? -28.201 0.256 43.527 1.00 40.66 225 MET A N 1
ATOM 1696 C CA . MET A 1 225 ? -27.880 1.550 42.894 1.00 40.66 225 MET A CA 1
ATOM 1697 C C . MET A 1 225 ? -26.556 1.506 42.117 1.00 40.66 225 MET A C 1
ATOM 1699 O O . MET A 1 225 ? -26.470 2.084 41.033 1.00 40.66 225 MET A O 1
ATOM 1703 N N . MET A 1 226 ? -25.554 0.757 42.598 1.00 43.56 226 MET A N 1
ATOM 1704 C CA . MET A 1 226 ? -24.285 0.573 41.878 1.00 43.56 226 MET A CA 1
ATOM 1705 C C . MET A 1 226 ? -24.451 -0.241 40.594 1.00 43.56 226 MET A C 1
ATOM 1707 O O . MET A 1 226 ? -23.779 0.065 39.615 1.00 43.56 226 MET A O 1
ATOM 1711 N N . LYS A 1 227 ? -25.387 -1.203 40.540 1.00 37.25 227 LYS A N 1
ATOM 1712 C CA . LYS A 1 227 ? -25.716 -1.908 39.289 1.00 37.25 227 LYS A CA 1
ATOM 1713 C C . LYS A 1 227 ? -26.193 -0.929 38.216 1.00 37.25 227 LYS A C 1
ATOM 1715 O O . LYS A 1 227 ? -25.681 -0.962 37.107 1.00 37.25 227 LYS A O 1
ATOM 1720 N N . ARG A 1 228 ? -27.117 -0.018 38.540 1.00 39.81 228 ARG A N 1
ATOM 1721 C CA . ARG A 1 228 ? -27.713 0.898 37.548 1.00 39.81 228 ARG A CA 1
ATOM 1722 C C . ARG A 1 228 ? -26.736 1.966 37.038 1.00 39.81 228 ARG A C 1
ATOM 1724 O O . ARG A 1 228 ? -26.799 2.284 35.857 1.00 39.81 228 ARG A O 1
ATOM 1731 N N . LEU A 1 229 ? -25.814 2.452 37.878 1.00 42.44 229 LEU A N 1
ATOM 1732 C CA . LEU A 1 229 ? -24.759 3.403 37.479 1.00 42.44 229 LEU A CA 1
ATOM 1733 C C . LEU A 1 229 ? -23.558 2.742 36.775 1.00 42.44 229 LEU A C 1
ATOM 1735 O O . LEU A 1 229 ? -22.990 3.347 35.869 1.00 42.44 229 LEU A O 1
ATOM 1739 N N . LEU A 1 230 ? -23.185 1.501 37.128 1.00 38.84 230 LEU A N 1
ATOM 1740 C CA . LEU A 1 230 ? -22.189 0.747 36.351 1.00 38.84 230 LEU A CA 1
ATOM 1741 C C . LEU A 1 230 ? -22.739 0.330 34.982 1.00 38.84 230 LEU A C 1
ATOM 1743 O O . LEU A 1 230 ? -22.011 0.412 34.000 1.00 38.84 230 LEU A O 1
ATOM 1747 N N . LEU A 1 231 ? -24.006 -0.092 34.892 1.00 37.50 231 LEU A N 1
ATOM 1748 C CA . LEU A 1 231 ? -24.620 -0.492 33.620 1.00 37.50 231 LEU A CA 1
ATOM 1749 C C . LEU A 1 231 ? -24.781 0.690 32.651 1.00 37.50 231 LEU A C 1
ATOM 1751 O O . LEU A 1 231 ? -24.555 0.512 31.458 1.00 37.50 231 LEU A O 1
ATOM 1755 N N . SER A 1 232 ? -25.094 1.896 33.135 1.00 38.94 232 SER A N 1
ATOM 1756 C CA . SER A 1 232 ? -25.173 3.092 32.283 1.00 38.94 232 SER A CA 1
ATOM 1757 C C . SER A 1 232 ? -23.795 3.622 31.868 1.00 38.94 232 SER A C 1
ATOM 1759 O O . SER A 1 232 ? -23.629 4.039 30.722 1.00 38.94 232 SER A O 1
ATOM 1761 N N . ALA A 1 233 ? -22.781 3.524 32.735 1.00 39.72 233 ALA A N 1
ATOM 1762 C CA . ALA A 1 233 ? -21.398 3.842 32.374 1.00 39.72 233 ALA A CA 1
ATOM 1763 C C . ALA A 1 233 ? -20.802 2.833 31.371 1.00 39.72 233 ALA A C 1
ATOM 1765 O O . ALA A 1 233 ? -20.104 3.250 30.451 1.00 39.72 233 ALA A O 1
ATOM 1766 N N . LEU A 1 234 ? -21.114 1.532 31.483 1.00 36.72 234 LEU A N 1
ATOM 1767 C CA . LEU A 1 234 ? -20.734 0.525 30.478 1.00 36.72 234 LEU A CA 1
ATOM 1768 C C . LEU A 1 234 ? -21.487 0.714 29.145 1.00 36.72 234 LEU A C 1
ATOM 1770 O O . LEU A 1 234 ? -20.889 0.551 28.082 1.00 36.72 234 LEU A O 1
ATOM 1774 N N . ALA A 1 235 ? -22.767 1.100 29.179 1.00 34.69 235 ALA A N 1
ATOM 1775 C CA . ALA A 1 235 ? -23.560 1.358 27.973 1.00 34.69 235 ALA A CA 1
ATOM 1776 C C . ALA A 1 235 ? -23.077 2.606 27.209 1.00 34.69 235 ALA A C 1
ATOM 1778 O O . ALA A 1 235 ? -22.957 2.567 25.987 1.00 34.69 235 ALA A O 1
ATOM 1779 N N . ALA A 1 236 ? -22.695 3.678 27.912 1.00 36.53 236 ALA A N 1
ATOM 1780 C CA . ALA A 1 236 ? -22.090 4.862 27.294 1.00 36.53 236 ALA A CA 1
ATOM 1781 C C . ALA A 1 236 ? -20.679 4.584 26.730 1.00 36.53 236 ALA A C 1
ATOM 1783 O O . ALA A 1 236 ? -20.281 5.176 25.730 1.00 36.53 236 ALA A O 1
ATOM 1784 N N . PHE A 1 237 ? -19.944 3.631 27.316 1.00 36.78 237 PHE A N 1
ATOM 1785 C CA . PHE A 1 237 ? -18.629 3.184 26.833 1.00 36.78 237 PHE A CA 1
ATOM 1786 C C . PHE A 1 237 ? -18.708 2.301 25.572 1.00 36.78 237 PHE A C 1
ATOM 1788 O O . PHE A 1 237 ? -17.716 2.134 24.866 1.00 36.78 237 PHE A O 1
ATOM 1795 N N . SER A 1 238 ? -19.891 1.761 25.263 1.00 30.61 238 SER A N 1
ATOM 1796 C CA . SER A 1 238 ? -20.137 0.908 24.090 1.00 30.61 238 SER A CA 1
ATOM 1797 C C . SER A 1 238 ? -20.274 1.706 22.784 1.00 30.61 238 SER A C 1
ATOM 1799 O O . SER A 1 238 ? -20.136 1.142 21.705 1.00 30.61 238 SER A O 1
ATOM 1801 N N . LEU A 1 239 ? -20.533 3.016 22.874 1.00 33.41 239 LEU A N 1
ATOM 1802 C CA . LEU A 1 239 ? -20.849 3.892 21.737 1.00 33.41 239 LEU A CA 1
ATOM 1803 C C . LEU A 1 239 ? -19.624 4.610 21.134 1.00 33.41 239 LEU A C 1
ATOM 1805 O O . LEU A 1 239 ? -19.772 5.347 20.164 1.00 33.41 239 LEU A O 1
ATOM 1809 N N . LEU A 1 240 ? -18.419 4.405 21.684 1.00 31.14 240 LEU A N 1
ATOM 1810 C CA . LEU A 1 240 ? -17.184 5.102 21.273 1.00 31.14 240 LEU A CA 1
ATOM 1811 C C . LEU A 1 240 ? -16.050 4.170 20.811 1.00 31.14 240 LEU A C 1
ATOM 1813 O O . LEU A 1 240 ? -14.930 4.626 20.587 1.00 31.14 240 LEU A O 1
ATOM 1817 N N . LEU A 1 241 ? -16.314 2.872 20.646 1.00 32.88 241 LEU A N 1
ATOM 1818 C CA . LEU A 1 241 ? -15.347 1.942 20.068 1.00 32.88 241 LEU A CA 1
ATOM 1819 C C . LEU A 1 241 ? -15.685 1.740 18.582 1.00 32.88 241 LEU A C 1
ATOM 1821 O O . LEU A 1 241 ? -16.744 1.176 18.298 1.00 32.88 241 LEU A O 1
ATOM 1825 N N . PRO A 1 242 ? -14.828 2.140 17.617 1.00 32.19 242 PRO A N 1
ATOM 1826 C CA . PRO A 1 242 ? -14.919 1.552 16.287 1.00 32.19 242 PRO A CA 1
ATOM 1827 C C . PRO A 1 242 ? -14.818 0.034 16.462 1.00 32.19 242 PRO A C 1
ATOM 1829 O O . PRO A 1 242 ? -13.985 -0.447 17.232 1.00 32.19 242 PRO A O 1
ATOM 1832 N N . SER A 1 243 ? -15.722 -0.699 15.813 1.00 27.50 243 SER A N 1
ATOM 1833 C CA . SER A 1 243 ? -15.856 -2.152 15.897 1.00 27.50 243 SER A CA 1
ATOM 1834 C C . SER A 1 243 ? -14.489 -2.845 15.968 1.00 27.50 243 SER A C 1
ATOM 1836 O O . SER A 1 243 ? -13.756 -2.892 14.978 1.00 27.50 243 SER A O 1
ATOM 1838 N N . CYS A 1 244 ? -14.131 -3.385 17.137 1.00 32.31 244 CYS A N 1
ATOM 1839 C CA . CYS A 1 244 ? -12.983 -4.275 17.271 1.00 32.31 244 CYS A CA 1
ATOM 1840 C C . CYS A 1 244 ? -13.286 -5.550 16.476 1.00 32.31 244 CYS A C 1
ATOM 1842 O O . CYS A 1 244 ? -13.959 -6.455 16.964 1.00 32.31 244 CYS A O 1
ATOM 1844 N N . GLN A 1 245 ? -12.823 -5.595 15.228 1.00 38.03 245 GLN A N 1
ATOM 1845 C CA . GLN A 1 245 ? -12.953 -6.752 14.355 1.00 38.03 245 GLN A CA 1
ATOM 1846 C C . GLN A 1 245 ? -12.090 -7.894 14.919 1.00 38.03 245 GLN A C 1
ATOM 1848 O O . GLN A 1 245 ? -10.870 -7.771 15.037 1.00 38.03 245 GLN A O 1
ATOM 1853 N N . LEU A 1 246 ? -12.737 -8.993 15.314 1.00 34.00 246 LEU A N 1
ATOM 1854 C CA . LEU A 1 246 ? -12.117 -10.202 15.878 1.00 34.00 246 LEU A CA 1
ATOM 1855 C C . LEU A 1 246 ? -11.686 -11.208 14.794 1.00 34.00 246 LEU A C 1
ATOM 1857 O O . LEU A 1 246 ? -11.488 -12.387 15.092 1.00 34.00 246 LEU A O 1
ATOM 1861 N N . ASP A 1 247 ? -11.531 -10.768 13.546 1.00 39.00 247 ASP A N 1
ATOM 1862 C CA . ASP A 1 247 ? -11.155 -11.666 12.457 1.00 39.00 247 ASP A CA 1
ATOM 1863 C C . ASP A 1 247 ? -9.642 -11.885 12.420 1.00 39.00 247 ASP A C 1
ATOM 1865 O O . ASP A 1 247 ? -8.835 -10.951 12.407 1.00 39.00 247 ASP A O 1
ATOM 1869 N N . SER A 1 248 ? -9.248 -13.158 12.418 1.00 46.00 248 SER A N 1
ATOM 1870 C CA . SER A 1 248 ? -7.857 -13.562 12.244 1.00 46.00 248 SER A CA 1
ATOM 1871 C C . SER A 1 248 ? -7.426 -13.320 10.800 1.00 46.00 248 SER A C 1
ATOM 1873 O O . SER A 1 248 ? -8.018 -13.902 9.893 1.00 46.00 248 SER A O 1
ATOM 1875 N N . GLY A 1 249 ? -6.375 -12.524 10.586 1.00 46.75 249 GLY A N 1
ATOM 1876 C CA . GLY A 1 249 ? -5.763 -12.388 9.262 1.00 46.75 249 GLY A CA 1
ATOM 1877 C C . GLY A 1 249 ? -5.206 -13.730 8.770 1.00 46.75 249 GLY A C 1
ATOM 1878 O O . GLY A 1 249 ? -4.737 -14.542 9.569 1.00 46.75 249 GLY A O 1
ATOM 1879 N N . MET A 1 250 ? -5.258 -13.991 7.465 1.00 44.34 250 MET A N 1
ATOM 1880 C CA . MET A 1 250 ? -4.636 -15.174 6.862 1.00 44.34 250 MET A CA 1
ATOM 1881 C C . MET A 1 250 ? -3.242 -14.806 6.345 1.00 44.34 250 MET A C 1
ATOM 1883 O O . MET A 1 250 ? -3.092 -13.832 5.610 1.00 44.34 250 MET A O 1
ATOM 1887 N N . VAL A 1 251 ? -2.224 -15.578 6.729 1.00 50.69 251 VAL A N 1
ATOM 1888 C CA . VAL A 1 251 ? -0.852 -15.453 6.227 1.00 50.69 251 VAL A CA 1
ATOM 1889 C C . VAL A 1 251 ? -0.471 -16.743 5.512 1.00 50.69 251 VAL A C 1
ATOM 1891 O O . VAL A 1 251 ? -0.498 -17.831 6.091 1.00 50.69 251 VAL A O 1
ATOM 1894 N N . ILE A 1 252 ? -0.134 -16.618 4.232 1.00 49.66 252 ILE A N 1
ATOM 1895 C CA . ILE A 1 252 ? 0.340 -17.734 3.417 1.00 49.66 252 ILE A CA 1
ATOM 1896 C C . ILE A 1 252 ? 1.856 -17.798 3.556 1.00 49.66 252 ILE A C 1
ATOM 1898 O O . ILE A 1 252 ? 2.545 -16.799 3.376 1.00 49.66 252 ILE A O 1
ATOM 1902 N N . CYS A 1 253 ? 2.340 -18.978 3.915 1.00 49.94 253 CYS A N 1
ATOM 1903 C CA . CYS A 1 253 ? 3.731 -19.277 4.171 1.00 49.94 253 CYS A CA 1
ATOM 1904 C C . CYS A 1 253 ? 4.187 -20.384 3.236 1.00 49.94 253 CYS A C 1
ATOM 1906 O O . CYS A 1 253 ? 3.779 -21.534 3.387 1.00 49.94 253 CYS A O 1
ATOM 1908 N N . GLU A 1 254 ? 5.046 -20.039 2.287 1.00 45.91 254 GLU A N 1
ATOM 1909 C CA . GLU A 1 254 ? 5.870 -21.034 1.610 1.00 45.91 254 GLU A CA 1
ATOM 1910 C C . GLU A 1 254 ? 6.930 -21.510 2.606 1.00 45.91 254 GLU A C 1
ATOM 1912 O O . GLU A 1 254 ? 7.469 -20.713 3.380 1.00 45.91 254 GLU A O 1
ATOM 1917 N N . ASP A 1 255 ? 7.086 -22.829 2.703 1.00 37.06 255 ASP A N 1
ATOM 1918 C CA . ASP A 1 255 ? 7.706 -23.518 3.828 1.00 37.06 255 ASP A CA 1
ATOM 1919 C C . ASP A 1 255 ? 8.971 -22.862 4.357 1.00 37.06 255 ASP A C 1
ATOM 1921 O O . ASP A 1 255 ? 9.942 -22.641 3.640 1.00 37.06 255 ASP A O 1
ATOM 1925 N N . GLY A 1 256 ? 8.957 -22.625 5.671 1.00 42.22 256 GLY A N 1
ATOM 1926 C CA . GLY A 1 256 ? 10.091 -22.120 6.410 1.00 42.22 256 GLY A CA 1
ATOM 1927 C C . GLY A 1 256 ? 11.299 -23.046 6.292 1.00 42.22 256 GLY A C 1
ATOM 1928 O O . GLY A 1 256 ? 11.601 -23.834 7.187 1.00 42.22 256 GLY A O 1
ATOM 1929 N N . THR A 1 257 ? 12.105 -22.831 5.272 1.00 29.30 257 THR A N 1
ATOM 1930 C CA . THR A 1 257 ? 13.544 -22.733 5.455 1.00 29.30 257 THR A CA 1
ATOM 1931 C C . THR A 1 257 ? 13.797 -21.483 6.321 1.00 29.30 257 THR A C 1
ATOM 1933 O O . THR A 1 257 ? 12.900 -20.687 6.608 1.00 29.30 257 THR A O 1
ATOM 1936 N N . THR A 1 258 ? 14.965 -21.321 6.932 1.00 28.97 258 THR A N 1
ATOM 1937 C CA . THR A 1 258 ? 15.426 -19.964 7.311 1.00 28.97 258 THR A CA 1
ATOM 1938 C C . THR A 1 258 ? 15.185 -19.009 6.121 1.00 28.97 258 THR A C 1
ATOM 1940 O O . THR A 1 258 ? 15.013 -19.514 5.011 1.00 28.97 258 THR A O 1
ATOM 1943 N N . PRO A 1 259 ? 15.197 -17.662 6.226 1.00 32.25 259 PRO A N 1
ATOM 1944 C CA . PRO A 1 259 ? 15.611 -16.927 5.045 1.00 32.25 259 PRO A CA 1
ATOM 1945 C C . PRO A 1 259 ? 17.031 -17.436 4.764 1.00 32.25 259 PRO A C 1
ATOM 1947 O O . PRO A 1 259 ? 18.012 -16.950 5.318 1.00 32.25 259 PRO A O 1
ATOM 1950 N N . GLY A 1 260 ? 17.135 -18.475 3.932 1.00 34.28 260 GLY A N 1
ATOM 1951 C CA . GLY A 1 260 ? 18.199 -18.523 2.967 1.00 34.28 260 GLY A CA 1
ATOM 1952 C C . GLY A 1 260 ? 18.204 -17.155 2.291 1.00 34.28 260 GLY A C 1
ATOM 1953 O O . GLY A 1 260 ? 17.155 -16.492 2.261 1.00 34.28 260 GLY A O 1
ATOM 1954 N N . PRO A 1 261 ? 19.374 -16.684 1.842 1.00 38.62 261 PRO A N 1
ATOM 1955 C CA . PRO A 1 261 ? 19.467 -15.407 1.145 1.00 38.62 261 PRO A CA 1
ATOM 1956 C C . PRO A 1 261 ? 18.270 -15.301 0.209 1.00 38.62 261 PRO A C 1
ATOM 1958 O O . PRO A 1 261 ? 18.044 -16.250 -0.541 1.00 38.62 261 PRO A O 1
ATOM 1961 N N . VAL A 1 262 ? 17.449 -14.247 0.360 1.00 50.50 262 VAL A N 1
ATOM 1962 C CA . VAL A 1 262 ? 16.275 -14.029 -0.494 1.00 50.50 262 VAL A CA 1
ATOM 1963 C C . VAL A 1 262 ? 16.789 -14.223 -1.906 1.00 50.50 262 VAL A C 1
ATOM 1965 O O . VAL A 1 262 ? 17.619 -13.428 -2.352 1.00 50.50 262 VAL A O 1
ATOM 1968 N N . THR A 1 263 ? 16.434 -15.353 -2.522 1.00 61.84 263 THR A N 1
ATOM 1969 C CA . THR A 1 263 ? 17.124 -15.794 -3.731 1.00 61.84 263 THR A CA 1
ATOM 1970 C C . THR A 1 263 ? 16.898 -14.707 -4.746 1.00 61.84 263 THR A C 1
ATOM 1972 O O . THR A 1 263 ? 15.751 -14.298 -4.945 1.00 61.84 263 THR A O 1
ATOM 1975 N N . VAL A 1 264 ? 17.991 -14.182 -5.296 1.00 73.19 264 VAL A N 1
ATOM 1976 C CA . VAL A 1 264 ? 17.919 -13.112 -6.278 1.00 73.19 264 VAL A CA 1
ATOM 1977 C C . VAL A 1 264 ? 16.992 -13.593 -7.396 1.00 73.19 264 VAL A C 1
ATOM 1979 O O . VAL A 1 264 ? 17.272 -14.643 -7.983 1.00 73.19 264 VAL A O 1
ATOM 1982 N N . PRO A 1 265 ? 15.869 -12.899 -7.657 1.00 73.81 265 PRO A N 1
ATOM 1983 C CA . PRO A 1 265 ? 14.939 -13.349 -8.673 1.00 73.81 265 PRO A CA 1
ATOM 1984 C C . PRO A 1 265 ? 15.670 -13.408 -10.019 1.00 73.81 265 PRO A C 1
ATOM 1986 O O . PRO A 1 265 ? 16.273 -12.405 -10.397 1.00 73.81 265 PRO A O 1
ATOM 1989 N N . PRO A 1 266 ? 15.637 -14.542 -10.746 1.00 71.88 266 PRO A N 1
ATOM 1990 C CA . PRO A 1 266 ? 16.460 -14.755 -11.941 1.00 71.88 266 PRO A CA 1
ATOM 1991 C C . PRO A 1 266 ? 15.956 -13.993 -13.174 1.00 71.88 266 PRO A C 1
ATOM 1993 O O . PRO A 1 266 ? 16.672 -13.880 -14.164 1.00 71.88 266 PRO A O 1
ATOM 1996 N N . THR A 1 267 ? 14.732 -13.460 -13.127 1.00 81.31 267 THR A N 1
ATOM 1997 C CA . THR A 1 267 ? 14.117 -12.663 -14.198 1.00 81.31 267 THR A CA 1
ATOM 1998 C C . THR A 1 267 ? 13.343 -11.487 -13.612 1.00 81.31 267 THR A C 1
ATOM 2000 O O . THR A 1 267 ? 12.956 -11.512 -12.441 1.00 81.31 267 THR A O 1
ATOM 2003 N N . LEU A 1 268 ? 13.038 -10.478 -14.434 1.00 82.62 268 LEU A N 1
ATOM 2004 C CA . LEU A 1 268 ? 12.165 -9.374 -14.018 1.00 82.62 268 LEU A CA 1
ATOM 2005 C C . LEU A 1 268 ? 10.754 -9.845 -13.635 1.00 82.62 268 LEU A C 1
ATOM 2007 O O . LEU A 1 268 ? 10.175 -9.337 -12.680 1.00 82.62 268 LEU A O 1
ATOM 2011 N N . ASN A 1 269 ? 10.215 -10.853 -14.327 1.00 78.81 269 ASN A N 1
ATOM 2012 C CA . ASN A 1 269 ? 8.910 -11.426 -13.985 1.00 78.81 269 ASN A CA 1
ATOM 2013 C C . ASN A 1 269 ? 8.936 -12.096 -12.606 1.00 78.81 269 ASN A C 1
ATOM 2015 O O . ASN A 1 269 ? 8.010 -11.915 -11.818 1.00 78.81 269 ASN A O 1
ATOM 2019 N N . ALA A 1 270 ? 10.010 -12.829 -12.294 1.00 76.38 270 ALA A N 1
ATOM 2020 C CA . ALA A 1 270 ? 10.208 -13.398 -10.964 1.00 76.38 270 ALA A CA 1
ATOM 2021 C C . ALA A 1 270 ? 10.363 -12.298 -9.905 1.00 76.38 270 ALA A C 1
ATOM 2023 O O . ALA A 1 270 ? 9.795 -12.415 -8.824 1.00 76.38 270 ALA A O 1
ATOM 2024 N N . LEU A 1 271 ? 11.056 -11.201 -10.233 1.00 83.94 271 LEU A N 1
ATOM 2025 C CA . LEU A 1 271 ? 11.193 -10.045 -9.348 1.00 83.94 271 LEU A CA 1
ATOM 2026 C C . LEU A 1 271 ? 9.831 -9.436 -9.021 1.00 83.94 271 LEU A C 1
ATOM 2028 O O . LEU A 1 271 ? 9.513 -9.259 -7.849 1.00 83.94 271 LEU A O 1
ATOM 2032 N N . THR A 1 272 ? 9.006 -9.164 -10.030 1.00 81.25 272 THR A N 1
ATOM 2033 C CA . THR A 1 272 ? 7.663 -8.606 -9.834 1.00 81.25 272 THR A CA 1
ATOM 2034 C C . THR A 1 272 ? 6.731 -9.565 -9.096 1.00 81.25 272 THR A C 1
ATOM 2036 O O . THR A 1 272 ? 5.930 -9.129 -8.270 1.00 81.25 272 THR A O 1
ATOM 2039 N N . ALA A 1 273 ? 6.842 -10.872 -9.339 1.00 76.00 273 ALA A N 1
ATOM 2040 C CA . ALA A 1 273 ? 6.077 -11.877 -8.605 1.00 76.00 273 ALA A CA 1
ATOM 2041 C C . ALA A 1 273 ? 6.488 -11.964 -7.124 1.00 76.00 273 ALA A C 1
ATOM 2043 O O . ALA A 1 273 ? 5.628 -12.138 -6.263 1.00 76.00 273 ALA A O 1
ATOM 2044 N N . GLN A 1 274 ? 7.785 -11.833 -6.833 1.00 75.69 274 GLN A N 1
ATOM 2045 C CA . GLN A 1 274 ? 8.351 -12.000 -5.494 1.00 75.69 274 GLN A CA 1
ATOM 2046 C C . GLN A 1 274 ? 8.266 -10.730 -4.638 1.00 75.69 274 GLN A C 1
ATOM 2048 O O . GLN A 1 274 ? 8.024 -10.820 -3.437 1.00 75.69 274 GLN A O 1
ATOM 2053 N N . LEU A 1 275 ? 8.507 -9.560 -5.236 1.00 79.88 275 LEU A N 1
ATOM 2054 C CA . LEU A 1 275 ? 8.644 -8.281 -4.528 1.00 79.88 275 LEU A CA 1
ATOM 2055 C C . LEU A 1 275 ? 7.491 -7.312 -4.788 1.00 79.88 275 LEU A C 1
ATOM 2057 O O . LEU A 1 275 ? 7.381 -6.308 -4.089 1.00 79.88 275 LEU A O 1
ATOM 2061 N N . GLY A 1 276 ? 6.650 -7.576 -5.789 1.00 75.50 276 GLY A N 1
ATOM 2062 C CA . GLY A 1 276 ? 5.469 -6.765 -6.062 1.00 75.50 276 GLY A CA 1
ATOM 2063 C C . GLY A 1 276 ? 4.425 -6.846 -4.949 1.00 75.50 276 GLY A C 1
ATOM 2064 O O . GLY A 1 276 ? 4.527 -7.631 -4.005 1.00 75.50 276 GLY A O 1
ATOM 2065 N N . ALA A 1 277 ? 3.368 -6.050 -5.094 1.00 77.50 277 ALA A N 1
ATOM 2066 C CA . ALA A 1 277 ? 2.293 -5.967 -4.120 1.00 77.50 277 ALA A CA 1
ATOM 2067 C C . ALA A 1 277 ? 1.721 -7.357 -3.795 1.00 77.50 277 ALA A C 1
ATOM 2069 O O . ALA A 1 277 ? 1.384 -8.114 -4.721 1.00 77.50 277 ALA A O 1
ATOM 2070 N N . PRO A 1 278 ? 1.578 -7.699 -2.504 1.00 74.00 278 PRO A N 1
ATOM 2071 C CA . PRO A 1 278 ? 1.236 -9.048 -2.089 1.00 74.00 278 PRO A CA 1
ATOM 2072 C C . PRO A 1 278 ? -0.174 -9.439 -2.538 1.00 74.00 278 PRO A C 1
ATOM 2074 O O . PRO A 1 278 ? -1.105 -8.631 -2.528 1.00 74.00 278 PRO A O 1
ATOM 2077 N N . VAL A 1 279 ? -0.338 -10.716 -2.889 1.00 74.25 279 VAL A N 1
ATOM 2078 C CA . VAL A 1 279 ? -1.650 -11.307 -3.169 1.00 74.25 279 VAL A CA 1
ATOM 2079 C C . VAL A 1 279 ? -2.292 -11.759 -1.864 1.00 74.25 279 VAL A C 1
ATOM 2081 O O . VAL A 1 279 ? -1.796 -12.650 -1.179 1.00 74.25 279 VAL A O 1
ATOM 2084 N N . GLN A 1 280 ? -3.432 -11.165 -1.545 1.00 73.62 280 GLN A N 1
ATOM 2085 C CA . GLN A 1 280 ? -4.310 -11.560 -0.454 1.00 73.62 280 GLN A CA 1
ATOM 2086 C C . GLN A 1 280 ? -5.332 -12.568 -0.988 1.00 73.62 280 GLN A C 1
ATOM 2088 O O . GLN A 1 280 ? -5.884 -12.382 -2.072 1.00 73.62 280 GLN A O 1
ATOM 2093 N N . LYS A 1 281 ? -5.580 -13.648 -0.243 1.00 76.38 281 LYS A N 1
ATOM 2094 C CA . LYS A 1 281 ? -6.638 -14.617 -0.558 1.00 76.38 281 LYS A CA 1
ATOM 2095 C C . LYS A 1 281 ? -7.800 -14.419 0.401 1.00 76.38 281 LYS A C 1
ATOM 2097 O O . LYS A 1 281 ? -7.605 -14.422 1.614 1.00 76.38 281 LYS A O 1
ATOM 2102 N N . ILE A 1 282 ? -8.994 -14.250 -0.149 1.00 73.88 282 ILE A N 1
ATOM 2103 C CA . ILE A 1 282 ? -10.234 -14.059 0.599 1.00 73.88 282 ILE A CA 1
ATOM 2104 C C . ILE A 1 282 ? -11.094 -15.291 0.361 1.00 73.88 282 ILE A C 1
ATOM 2106 O O . ILE A 1 282 ? -11.541 -15.522 -0.759 1.00 73.88 282 ILE A O 1
ATOM 2110 N N . THR A 1 283 ? -11.326 -16.074 1.408 1.00 77.31 283 THR A N 1
ATOM 2111 C CA . THR A 1 283 ? -12.271 -17.193 1.386 1.00 77.31 283 THR A CA 1
ATOM 2112 C C . THR A 1 283 ? -13.528 -16.774 2.128 1.00 77.31 283 THR A C 1
ATOM 2114 O O . THR A 1 283 ? -13.433 -16.301 3.260 1.00 77.31 283 THR A O 1
ATOM 2117 N N . TYR A 1 284 ? -14.695 -16.933 1.509 1.00 74.69 284 TYR A N 1
ATOM 2118 C CA . TYR A 1 284 ? -15.948 -16.464 2.095 1.00 74.69 284 TYR A CA 1
ATOM 2119 C C . TYR A 1 284 ? -17.129 -17.399 1.798 1.00 74.69 284 TYR A C 1
ATOM 2121 O O . TYR A 1 284 ? -17.061 -18.238 0.897 1.00 74.69 284 TYR A O 1
ATOM 2129 N N . ASP A 1 285 ? -18.200 -17.254 2.583 1.00 78.81 285 ASP A N 1
ATOM 2130 C CA . ASP A 1 285 ? -19.460 -17.987 2.420 1.00 78.81 285 ASP A CA 1
ATOM 2131 C C . ASP A 1 285 ? -20.345 -17.274 1.382 1.00 78.81 285 ASP A C 1
ATOM 2133 O O . ASP A 1 285 ? -20.795 -16.152 1.643 1.00 78.81 285 ASP A O 1
ATOM 2137 N N . PRO A 1 286 ? -20.613 -17.890 0.217 1.00 83.50 286 PRO A N 1
ATOM 2138 C CA . PRO A 1 286 ? -21.336 -17.240 -0.868 1.00 83.50 286 PRO A CA 1
ATOM 2139 C C . PRO A 1 286 ? -22.805 -16.954 -0.554 1.00 83.50 286 PRO A C 1
ATOM 2141 O O . PRO A 1 286 ? -23.408 -16.151 -1.254 1.00 83.50 286 PRO A O 1
ATOM 2144 N N . THR A 1 287 ? -23.395 -17.546 0.486 1.00 82.06 287 THR A N 1
ATOM 2145 C CA . THR A 1 287 ? -24.836 -17.419 0.770 1.00 82.06 287 THR A CA 1
ATOM 2146 C C . THR A 1 287 ? -25.223 -16.125 1.494 1.00 82.06 287 THR A C 1
ATOM 2148 O O . THR A 1 287 ? -26.405 -15.794 1.592 1.00 82.06 287 THR A O 1
ATOM 2151 N N . ARG A 1 288 ? -24.240 -15.361 1.983 1.00 85.81 288 ARG A N 1
ATOM 2152 C CA . ARG A 1 288 ? -24.429 -14.146 2.792 1.00 85.81 288 ARG A CA 1
ATOM 2153 C C . ARG A 1 288 ? -23.664 -12.953 2.224 1.00 85.81 288 ARG A C 1
ATOM 2155 O O . ARG A 1 288 ? -22.803 -13.101 1.365 1.00 85.81 288 ARG A O 1
ATOM 2162 N N . THR A 1 289 ? -23.950 -11.756 2.733 1.00 87.81 289 THR A N 1
ATOM 2163 C CA . THR A 1 289 ? -23.088 -10.589 2.496 1.00 87.81 289 THR A CA 1
ATOM 2164 C C . THR A 1 289 ? -21.759 -10.781 3.220 1.00 87.81 289 THR A C 1
ATOM 2166 O O . THR A 1 289 ? -21.736 -11.138 4.403 1.00 87.81 289 THR A O 1
ATOM 2169 N N . ASN A 1 290 ? -20.661 -10.500 2.523 1.00 85.69 290 ASN A N 1
ATOM 2170 C CA . ASN A 1 290 ? -19.308 -10.584 3.056 1.00 85.69 290 ASN A CA 1
ATOM 2171 C C . ASN A 1 290 ? -18.620 -9.229 2.937 1.00 85.69 290 ASN A C 1
ATOM 2173 O O . ASN A 1 290 ? -18.666 -8.593 1.886 1.00 85.69 290 ASN A O 1
ATOM 2177 N N . VAL A 1 291 ? -17.985 -8.801 4.025 1.00 85.38 291 VAL A N 1
ATOM 2178 C CA . VAL A 1 291 ? -17.214 -7.560 4.093 1.00 85.38 291 VAL A CA 1
ATOM 2179 C C . VAL A 1 291 ? -15.803 -7.924 4.523 1.00 85.38 291 VAL A C 1
ATOM 2181 O O . VAL A 1 291 ? -15.604 -8.500 5.591 1.00 85.38 291 VAL A O 1
ATOM 2184 N N . PHE A 1 292 ? -14.832 -7.605 3.679 1.00 81.50 292 PHE A N 1
ATOM 2185 C CA . PHE A 1 292 ? -13.416 -7.816 3.936 1.00 81.50 292 PHE A CA 1
ATOM 2186 C C . PHE A 1 292 ? -12.718 -6.467 4.065 1.00 81.50 292 PHE A C 1
ATOM 2188 O O . PHE A 1 292 ? -12.852 -5.629 3.180 1.00 81.50 292 PHE A O 1
ATOM 2195 N N . THR A 1 293 ? -11.943 -6.280 5.131 1.00 81.38 293 THR A N 1
ATOM 2196 C CA . THR A 1 293 ? -11.102 -5.092 5.311 1.00 81.38 293 THR A CA 1
ATOM 2197 C C . THR A 1 293 ? -9.641 -5.500 5.189 1.00 81.38 293 THR A C 1
ATOM 2199 O O . THR A 1 293 ? -9.149 -6.303 5.985 1.00 81.38 293 THR A O 1
ATOM 2202 N N . SER A 1 294 ? -8.944 -4.948 4.199 1.00 75.38 294 SER A N 1
ATOM 2203 C CA . SER A 1 294 ? -7.526 -5.209 3.977 1.00 75.38 294 SER A CA 1
ATOM 2204 C C . SER A 1 294 ? -6.657 -4.566 5.069 1.00 75.38 294 SER A C 1
ATOM 2206 O O . SER A 1 294 ? -7.087 -3.629 5.752 1.00 75.38 294 SER A O 1
ATOM 2208 N N . PRO A 1 295 ? -5.392 -4.998 5.229 1.00 69.00 295 PRO A N 1
ATOM 2209 C CA . PRO A 1 295 ? -4.435 -4.325 6.109 1.00 69.00 295 PRO A CA 1
ATOM 2210 C C . PRO A 1 295 ? -4.199 -2.848 5.763 1.00 69.00 295 PRO A C 1
ATOM 2212 O O . PRO A 1 295 ? -3.820 -2.083 6.647 1.00 69.00 295 PRO A O 1
ATOM 2215 N N . ASN A 1 296 ? -4.426 -2.455 4.506 1.00 69.56 296 ASN A N 1
ATOM 2216 C CA . ASN A 1 296 ? -4.309 -1.072 4.043 1.00 69.56 296 ASN A CA 1
ATOM 2217 C C . ASN A 1 296 ? -5.622 -0.278 4.205 1.00 69.56 296 ASN A C 1
ATOM 2219 O O . ASN A 1 296 ? -5.711 0.865 3.769 1.00 69.56 296 ASN A O 1
ATOM 2223 N N . GLY A 1 297 ? -6.641 -0.868 4.841 1.00 76.94 297 GLY A N 1
ATOM 2224 C CA . GLY A 1 297 ? -7.915 -0.213 5.130 1.00 76.94 297 GLY A CA 1
ATOM 2225 C C . GLY A 1 297 ? -8.910 -0.206 3.969 1.00 76.94 297 GLY A C 1
ATOM 2226 O O . GLY A 1 297 ? -9.937 0.461 4.085 1.00 76.94 297 GLY A O 1
ATOM 2227 N N . THR A 1 298 ? -8.642 -0.936 2.881 1.00 80.12 298 THR A N 1
ATOM 2228 C CA . THR A 1 298 ? -9.600 -1.094 1.779 1.00 80.12 298 THR A CA 1
ATOM 2229 C C . THR A 1 298 ? -10.716 -2.035 2.190 1.00 80.12 298 THR A C 1
ATOM 2231 O O . THR A 1 298 ? -10.452 -3.137 2.667 1.00 80.12 298 THR A O 1
ATOM 2234 N N . VAL A 1 299 ? -11.962 -1.628 1.970 1.00 87.88 299 VAL A N 1
ATOM 2235 C CA . VAL A 1 299 ? -13.144 -2.426 2.303 1.00 87.88 299 VAL A CA 1
ATOM 2236 C C . VAL A 1 299 ? -13.752 -2.999 1.029 1.00 87.88 299 VAL A C 1
ATOM 2238 O O . VAL A 1 299 ? -14.197 -2.254 0.162 1.00 87.88 299 VAL A O 1
ATOM 2241 N N . VAL A 1 300 ? -13.790 -4.323 0.912 1.00 89.56 300 VAL A N 1
ATOM 2242 C CA . VAL A 1 300 ? -14.435 -5.048 -0.188 1.00 89.56 300 VAL A CA 1
ATOM 2243 C C . VAL A 1 300 ? -15.743 -5.645 0.318 1.00 89.56 300 VAL A C 1
ATOM 2245 O O . VAL A 1 300 ? -15.738 -6.481 1.221 1.00 89.56 300 VAL A O 1
ATOM 2248 N N . THR A 1 301 ? -16.858 -5.247 -0.286 1.00 93.00 301 THR A N 1
ATOM 2249 C CA . THR A 1 301 ? -18.197 -5.756 0.017 1.00 93.00 301 THR A CA 1
ATOM 2250 C C . THR A 1 301 ? -18.700 -6.608 -1.139 1.00 93.00 301 THR A C 1
ATOM 2252 O O . THR A 1 301 ? -18.812 -6.142 -2.276 1.00 93.00 301 THR A O 1
ATOM 2255 N N . ILE A 1 302 ? -19.027 -7.859 -0.826 1.00 92.06 302 ILE A N 1
ATOM 2256 C CA . ILE A 1 302 ? -19.522 -8.869 -1.759 1.00 92.06 302 ILE A CA 1
ATOM 2257 C C . ILE A 1 302 ? -20.944 -9.247 -1.323 1.00 92.06 302 ILE A C 1
ATOM 2259 O O . ILE A 1 302 ? -21.116 -9.740 -0.202 1.00 92.06 302 ILE A O 1
ATOM 2263 N N . PRO A 1 303 ? -21.974 -9.010 -2.154 1.00 93.69 303 PRO A N 1
ATOM 2264 C CA . PRO A 1 303 ? -23.339 -9.409 -1.834 1.00 93.69 303 PRO A CA 1
ATOM 2265 C C . PRO A 1 303 ? -23.504 -10.942 -1.886 1.00 93.69 303 PRO A C 1
ATOM 2267 O O . PRO A 1 303 ? -22.676 -11.637 -2.484 1.00 93.69 303 PRO A O 1
ATOM 2270 N N . PRO A 1 304 ? -24.572 -11.490 -1.281 1.00 91.38 304 PRO A N 1
ATOM 2271 C CA . PRO A 1 304 ? -24.872 -12.915 -1.365 1.00 91.38 304 PRO A CA 1
ATOM 2272 C C . PRO A 1 304 ? -25.069 -13.355 -2.818 1.00 91.38 304 PRO A C 1
ATOM 2274 O O . PRO A 1 304 ? -25.576 -12.604 -3.651 1.00 91.38 304 PRO A O 1
ATOM 2277 N N . ASN A 1 305 ? -24.682 -14.595 -3.104 1.00 90.12 305 ASN A N 1
ATOM 2278 C CA . ASN A 1 305 ? -24.769 -15.259 -4.403 1.00 90.12 305 ASN A CA 1
ATOM 2279 C C . ASN A 1 305 ? -24.094 -14.478 -5.540 1.00 90.12 305 ASN A C 1
ATOM 2281 O O . ASN A 1 305 ? -24.465 -14.620 -6.704 1.00 90.12 305 ASN A O 1
ATOM 2285 N N . ALA A 1 306 ? -23.089 -13.659 -5.211 1.00 91.56 306 ALA A N 1
ATOM 2286 C CA . ALA A 1 306 ? -22.402 -12.827 -6.188 1.00 91.56 306 ALA A CA 1
ATOM 2287 C C . ALA A 1 306 ? -21.688 -13.637 -7.272 1.00 91.56 306 ALA A C 1
ATOM 2289 O O . ALA A 1 306 ? -21.559 -13.161 -8.393 1.00 91.56 306 ALA A O 1
ATOM 2290 N N . PHE A 1 307 ? -21.225 -14.846 -6.961 1.00 89.75 307 PHE A N 1
ATOM 2291 C CA . PHE A 1 307 ? -20.427 -15.659 -7.869 1.00 89.75 307 PHE A CA 1
ATOM 2292 C C . PHE A 1 307 ? -21.098 -16.999 -8.153 1.00 89.75 307 PHE A C 1
ATOM 2294 O O . PHE A 1 307 ? -21.593 -17.677 -7.252 1.00 89.75 307 PHE A O 1
ATOM 2301 N N . LEU A 1 308 ? -21.072 -17.382 -9.425 1.00 88.50 308 LEU A N 1
ATOM 2302 C CA . LEU A 1 308 ? -21.578 -18.642 -9.947 1.00 88.50 308 LEU A CA 1
ATOM 2303 C C . LEU A 1 308 ? -20.394 -19.512 -10.346 1.00 88.50 308 LEU A C 1
ATOM 2305 O O . LEU A 1 308 ? -19.472 -19.022 -10.992 1.00 88.50 308 LEU A O 1
ATOM 2309 N N . ARG A 1 309 ? -20.437 -20.803 -10.023 1.00 86.75 309 ARG A N 1
ATOM 2310 C CA . ARG A 1 309 ? -19.485 -21.801 -10.522 1.00 86.75 309 ARG A CA 1
ATOM 2311 C C . ARG A 1 309 ? -20.194 -22.629 -11.584 1.00 86.75 309 ARG A C 1
ATOM 2313 O O . ARG A 1 309 ? -21.192 -23.277 -11.284 1.00 86.75 309 ARG A O 1
ATOM 2320 N N . ARG A 1 310 ? -19.705 -22.589 -12.829 1.00 85.38 310 ARG A N 1
ATOM 2321 C CA . ARG A 1 310 ? -20.353 -23.243 -13.988 1.00 85.38 310 ARG A CA 1
ATOM 2322 C C . ARG A 1 310 ? -21.833 -22.846 -14.138 1.00 85.38 310 ARG A C 1
ATOM 2324 O O . ARG A 1 310 ? -22.681 -23.682 -14.426 1.00 85.38 310 ARG A O 1
ATOM 2331 N N . GLY A 1 311 ? -22.147 -21.573 -13.885 1.00 83.38 311 GLY A N 1
ATOM 2332 C CA . GLY A 1 311 ? -23.508 -21.031 -13.985 1.00 83.38 311 GLY A CA 1
ATOM 2333 C C . GLY A 1 311 ? -24.448 -21.364 -12.818 1.00 83.38 311 GLY A C 1
ATOM 2334 O O . GLY A 1 311 ? -25.573 -20.879 -12.809 1.00 83.38 311 GLY A O 1
ATOM 2335 N N . GLN A 1 312 ? -24.006 -22.134 -11.819 1.00 82.12 312 GLN A N 1
ATOM 2336 C CA . GLN A 1 312 ? -24.804 -22.468 -10.636 1.00 82.12 312 GLN A CA 1
ATOM 2337 C C . GLN A 1 312 ? -24.304 -21.717 -9.399 1.00 82.12 312 GLN A C 1
ATOM 2339 O O . GLN A 1 312 ? -23.104 -21.473 -9.247 1.00 82.12 312 GLN A O 1
ATOM 2344 N N . THR A 1 313 ? -25.213 -21.363 -8.490 1.00 75.44 313 THR A N 1
ATOM 2345 C CA . THR A 1 313 ? -24.854 -20.813 -7.177 1.00 75.44 313 THR A CA 1
ATOM 2346 C C . THR A 1 313 ? -24.109 -21.885 -6.385 1.00 75.44 313 THR A C 1
ATOM 2348 O O . THR A 1 313 ? -24.684 -22.912 -6.024 1.00 75.44 313 THR A O 1
ATOM 2351 N N . GLY A 1 314 ? -22.810 -21.684 -6.162 1.00 63.91 314 GLY A N 1
ATOM 2352 C CA . GLY A 1 314 ? -21.996 -22.630 -5.405 1.00 63.91 314 GLY A CA 1
ATOM 2353 C C . GLY A 1 314 ? -22.336 -22.579 -3.915 1.00 63.91 314 GLY A C 1
ATOM 2354 O O . GLY A 1 314 ? -22.457 -21.497 -3.355 1.00 63.91 314 GLY A O 1
ATOM 2355 N N . THR A 1 315 ? -22.451 -23.735 -3.260 1.00 58.31 315 THR A N 1
ATOM 2356 C CA . THR A 1 315 ? -22.548 -23.840 -1.788 1.00 58.31 315 THR A CA 1
ATOM 2357 C C . THR A 1 315 ? -21.178 -23.952 -1.111 1.00 58.31 315 THR A C 1
ATOM 2359 O O . THR A 1 315 ? -21.073 -23.852 0.108 1.00 58.31 315 THR A O 1
ATOM 2362 N N . GLY A 1 316 ? -20.116 -24.171 -1.893 1.00 66.06 316 GLY A N 1
ATOM 2363 C CA . GLY A 1 316 ? -18.741 -24.234 -1.406 1.00 66.06 316 GLY A CA 1
ATOM 2364 C C . GLY A 1 316 ? -18.079 -22.853 -1.331 1.00 66.06 316 GLY A C 1
ATOM 2365 O O . GLY A 1 316 ? -18.454 -21.956 -2.087 1.00 66.06 316 GLY A O 1
ATOM 2366 N N . PRO A 1 317 ? -17.066 -22.677 -0.466 1.00 69.31 317 PRO A N 1
ATOM 2367 C CA . PRO A 1 317 ? -16.364 -21.408 -0.325 1.00 69.31 317 PRO A CA 1
ATOM 2368 C C . PRO A 1 317 ? -15.722 -20.959 -1.646 1.00 69.31 317 PRO A C 1
ATOM 2370 O O . PRO A 1 317 ? -15.118 -21.761 -2.367 1.00 69.31 317 PRO A O 1
ATOM 2373 N N . VAL A 1 318 ? -15.827 -19.663 -1.941 1.00 73.06 318 VAL A N 1
ATOM 2374 C CA . VAL A 1 318 ? -15.173 -19.021 -3.091 1.00 73.06 318 VAL A CA 1
ATOM 2375 C C . VAL A 1 318 ? -13.887 -18.352 -2.609 1.00 73.06 318 VAL A C 1
ATOM 2377 O O . VAL A 1 318 ? -13.901 -17.636 -1.609 1.00 73.06 318 VAL A O 1
ATOM 2380 N N . GLU A 1 319 ? -12.774 -18.591 -3.310 1.00 79.56 319 GLU A N 1
ATOM 2381 C CA . GLU A 1 319 ? -11.483 -17.946 -3.040 1.00 79.56 319 GLU A CA 1
ATOM 2382 C C . GLU A 1 319 ? -11.245 -16.810 -4.050 1.00 79.56 319 GLU A C 1
ATOM 2384 O O . GLU A 1 319 ? -11.180 -17.037 -5.260 1.00 79.56 319 GLU A O 1
ATOM 2389 N N . LEU A 1 320 ? -11.106 -15.579 -3.558 1.00 80.19 320 LEU A N 1
ATOM 2390 C CA . LEU A 1 320 ? -10.739 -14.412 -4.359 1.00 80.19 320 LEU A CA 1
ATOM 2391 C C . LEU A 1 320 ? -9.288 -14.022 -4.088 1.00 80.19 320 LEU A C 1
ATOM 2393 O O . LEU A 1 320 ? -8.849 -13.968 -2.944 1.00 80.19 320 LEU A O 1
ATOM 2397 N N . SER A 1 321 ? -8.557 -13.703 -5.147 1.00 82.19 321 SER A N 1
ATOM 2398 C CA . SER A 1 321 ? -7.286 -12.992 -5.102 1.00 82.19 321 SER A CA 1
ATOM 2399 C C . SER A 1 321 ? -7.533 -11.493 -5.090 1.00 82.19 321 SER A C 1
ATOM 2401 O O . SER A 1 321 ? -8.225 -10.973 -5.966 1.00 82.19 321 SER A O 1
ATOM 2403 N N . PHE A 1 322 ? -6.907 -10.810 -4.143 1.00 83.94 322 PHE A N 1
ATOM 2404 C CA . PHE A 1 322 ? -6.961 -9.369 -3.983 1.00 83.94 322 PHE A CA 1
ATOM 2405 C C . PHE A 1 322 ? -5.542 -8.793 -3.886 1.00 83.94 322 PHE A C 1
ATOM 2407 O O . PHE A 1 322 ? -4.699 -9.365 -3.198 1.00 83.94 322 PHE A O 1
ATOM 2414 N N . ARG A 1 323 ? -5.241 -7.698 -4.587 1.00 86.81 323 ARG A N 1
ATOM 2415 C CA . ARG A 1 323 ? -3.955 -6.974 -4.471 1.00 86.81 323 ARG A CA 1
ATOM 2416 C C . ARG A 1 323 ? -4.217 -5.484 -4.373 1.00 86.81 323 ARG A C 1
ATOM 2418 O O . ARG A 1 323 ? -5.216 -5.007 -4.899 1.00 86.81 323 ARG A O 1
ATOM 2425 N N . GLU A 1 324 ? -3.287 -4.774 -3.753 1.00 85.88 324 GLU A N 1
ATOM 2426 C CA . GLU A 1 324 ? -3.346 -3.327 -3.561 1.00 85.88 324 GLU A CA 1
ATOM 2427 C C . GLU A 1 324 ? -1.988 -2.731 -3.910 1.00 85.88 324 GLU A C 1
ATOM 2429 O O . GLU A 1 324 ? -0.976 -3.152 -3.351 1.00 85.88 324 GLU A O 1
ATOM 2434 N N . VAL A 1 325 ? -1.969 -1.770 -4.826 1.00 87.81 325 VAL A N 1
ATOM 2435 C CA . VAL A 1 325 ? -0.773 -1.040 -5.247 1.00 87.81 325 VAL A CA 1
ATOM 2436 C C . VAL A 1 325 ? -1.035 0.435 -4.965 1.00 87.81 325 VAL A C 1
ATOM 2438 O O . VAL A 1 325 ? -1.790 1.095 -5.676 1.00 87.81 325 VAL A O 1
ATOM 2441 N N . PHE A 1 326 ? -0.478 0.935 -3.860 1.00 85.31 326 PHE A N 1
ATOM 2442 C CA . PHE A 1 326 ? -0.768 2.290 -3.369 1.00 85.31 326 PHE A CA 1
ATOM 2443 C C . PHE A 1 326 ? 0.464 3.187 -3.342 1.00 85.31 326 PHE A C 1
ATOM 2445 O O . PHE A 1 326 ? 0.359 4.380 -3.636 1.00 85.31 326 PHE A O 1
ATOM 2452 N N . SER A 1 327 ? 1.628 2.636 -2.995 1.00 84.94 327 SER A N 1
ATOM 2453 C CA . SER A 1 327 ? 2.868 3.403 -2.977 1.00 84.94 327 SER A CA 1
ATOM 2454 C C . SER A 1 327 ? 3.549 3.412 -4.347 1.00 84.94 327 SER A C 1
ATOM 2456 O O . SER A 1 327 ? 3.401 2.495 -5.153 1.00 84.94 327 SER A O 1
ATOM 2458 N N . ARG A 1 328 ? 4.392 4.423 -4.582 1.00 87.38 328 ARG A N 1
ATOM 2459 C CA . ARG A 1 328 ? 5.270 4.477 -5.763 1.00 87.38 328 ARG A CA 1
ATOM 2460 C C . ARG A 1 328 ? 6.217 3.272 -5.838 1.00 87.38 328 ARG A C 1
ATOM 2462 O O . ARG A 1 328 ? 6.533 2.817 -6.932 1.00 87.38 328 ARG A O 1
ATOM 2469 N N . ALA A 1 329 ? 6.632 2.730 -4.691 1.00 87.56 329 ALA A N 1
ATOM 2470 C CA . ALA A 1 329 ? 7.412 1.497 -4.632 1.00 87.56 329 ALA A CA 1
ATOM 2471 C C . ALA A 1 329 ? 6.596 0.294 -5.130 1.00 87.56 329 ALA A C 1
ATOM 2473 O O . ALA A 1 329 ? 7.090 -0.470 -5.957 1.00 87.56 329 ALA A O 1
ATOM 2474 N N . ASP A 1 330 ? 5.336 0.170 -4.697 1.00 85.31 330 ASP A N 1
ATOM 2475 C CA . ASP A 1 330 ? 4.439 -0.895 -5.155 1.00 85.31 330 ASP A CA 1
ATOM 2476 C C . ASP A 1 330 ? 4.191 -0.806 -6.664 1.00 85.31 330 ASP A C 1
ATOM 2478 O O . ASP A 1 330 ? 4.172 -1.843 -7.321 1.00 85.31 330 ASP A O 1
ATOM 2482 N N . MET A 1 331 ? 4.043 0.402 -7.224 1.00 89.94 331 MET A N 1
ATOM 2483 C CA . MET A 1 331 ? 3.868 0.621 -8.671 1.00 89.94 331 MET A CA 1
ATOM 2484 C C . MET A 1 331 ? 5.078 0.110 -9.462 1.00 89.94 331 MET A C 1
ATOM 2486 O O . MET A 1 331 ? 4.928 -0.616 -10.445 1.00 89.94 331 MET A O 1
ATOM 2490 N N . VAL A 1 332 ? 6.292 0.433 -8.998 1.00 91.94 332 VAL A N 1
ATOM 2491 C CA . VAL A 1 332 ? 7.547 -0.029 -9.612 1.00 91.94 332 VAL A CA 1
ATOM 2492 C C . VAL A 1 332 ? 7.689 -1.547 -9.493 1.00 91.94 332 VAL A C 1
ATOM 2494 O O . VAL A 1 332 ? 7.898 -2.229 -10.495 1.00 91.94 332 VAL A O 1
ATOM 2497 N N . LEU A 1 333 ? 7.546 -2.097 -8.284 1.00 88.38 333 LEU A N 1
ATOM 2498 C CA . LEU A 1 333 ? 7.759 -3.524 -8.023 1.00 88.38 333 LEU A CA 1
ATOM 2499 C C . LEU A 1 333 ? 6.675 -4.402 -8.652 1.00 88.38 333 LEU A C 1
ATOM 2501 O O . LEU A 1 333 ? 6.969 -5.504 -9.105 1.00 88.38 333 LEU A O 1
ATOM 2505 N N . SER A 1 334 ? 5.436 -3.914 -8.727 1.00 86.88 334 SER A N 1
ATOM 2506 C CA . SER A 1 334 ? 4.312 -4.629 -9.348 1.00 86.88 334 SER A CA 1
ATOM 2507 C C . SER A 1 334 ? 4.233 -4.435 -10.859 1.00 86.88 334 SER A C 1
ATOM 2509 O O . SER A 1 334 ? 3.377 -5.059 -11.485 1.00 86.88 334 SER A O 1
ATOM 2511 N N . ASN A 1 335 ? 5.097 -3.585 -11.430 1.00 88.50 335 ASN A N 1
ATOM 2512 C CA . ASN A 1 335 ? 5.035 -3.149 -12.823 1.00 88.50 335 ASN A CA 1
ATOM 2513 C C . ASN A 1 335 ? 3.635 -2.630 -13.208 1.00 88.50 335 ASN A C 1
ATOM 2515 O O . ASN A 1 335 ? 3.090 -2.983 -14.252 1.00 88.50 335 ASN A O 1
ATOM 2519 N N . MET A 1 336 ? 3.053 -1.801 -12.341 1.00 90.50 336 MET A N 1
ATOM 2520 C CA . MET A 1 336 ? 1.773 -1.132 -12.569 1.00 90.50 336 MET A CA 1
ATOM 2521 C C . MET A 1 336 ? 2.016 0.379 -12.659 1.00 90.50 336 MET A C 1
ATOM 2523 O O . MET A 1 336 ? 2.008 1.073 -11.645 1.00 90.50 336 MET A O 1
ATOM 2527 N N . PRO A 1 337 ? 2.370 0.895 -13.851 1.00 93.31 337 PRO A N 1
ATOM 2528 C CA . PRO A 1 337 ? 2.633 2.314 -14.038 1.00 93.31 337 PRO A CA 1
ATOM 2529 C C . PRO A 1 337 ? 1.350 3.149 -14.123 1.00 93.31 337 PRO A C 1
ATOM 2531 O O . PRO A 1 337 ? 0.333 2.720 -14.659 1.00 93.31 337 PRO A O 1
ATOM 2534 N N . THR A 1 338 ? 1.435 4.409 -13.712 1.00 94.56 338 THR A N 1
ATOM 2535 C CA . THR A 1 338 ? 0.340 5.387 -13.725 1.00 94.56 338 THR A CA 1
ATOM 2536 C C . THR A 1 338 ? 0.312 6.163 -15.051 1.00 94.56 338 THR A C 1
ATOM 2538 O O . THR A 1 338 ? 0.618 7.359 -15.111 1.00 94.56 338 THR A O 1
ATOM 2541 N N . ILE A 1 339 ? -0.011 5.469 -16.148 1.00 94.44 339 ILE A N 1
ATOM 2542 C CA . ILE A 1 339 ? -0.094 6.026 -17.512 1.00 94.44 339 ILE A CA 1
ATOM 2543 C C . ILE A 1 339 ? -1.314 5.487 -18.276 1.00 94.44 339 ILE A C 1
ATOM 2545 O O . ILE A 1 339 ? -1.690 4.328 -18.118 1.00 94.44 339 ILE A O 1
ATOM 2549 N N . SER A 1 340 ? -1.936 6.328 -19.108 1.00 94.50 340 SER A N 1
ATOM 2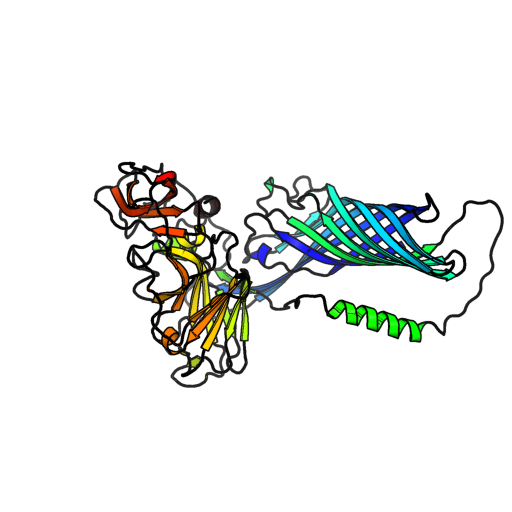550 C CA . SER A 1 340 ? -3.043 5.945 -19.995 1.00 94.50 340 SER A CA 1
ATOM 2551 C C . SER A 1 340 ? -3.012 6.730 -21.305 1.00 94.50 340 SER A C 1
ATOM 2553 O O . SER A 1 340 ? -3.096 7.962 -21.299 1.00 94.50 340 SER A O 1
ATOM 2555 N N . GLY A 1 341 ? -2.898 6.032 -22.435 1.00 90.69 341 GLY A N 1
ATOM 2556 C CA . GLY A 1 341 ? -2.829 6.642 -23.764 1.00 90.69 341 GLY A CA 1
ATOM 2557 C C . GLY A 1 341 ? -1.654 7.612 -23.892 1.00 90.69 341 GLY A C 1
ATOM 2558 O O . GLY A 1 341 ? -1.831 8.721 -24.399 1.00 90.69 341 GLY A O 1
ATOM 2559 N N . GLY A 1 342 ? -0.493 7.258 -23.329 1.00 89.81 342 GLY A N 1
ATOM 2560 C CA . GLY A 1 342 ? 0.689 8.126 -23.271 1.00 89.81 342 GLY A CA 1
ATOM 2561 C C . GLY A 1 342 ? 0.570 9.343 -22.337 1.00 89.81 342 GLY A C 1
ATOM 2562 O O . GLY A 1 342 ? 1.450 10.208 -22.321 1.00 89.81 342 GLY A O 1
ATOM 2563 N N . ARG A 1 343 ? -0.514 9.465 -21.558 1.00 93.62 343 ARG A N 1
ATOM 2564 C CA . ARG A 1 343 ? -0.734 10.574 -20.616 1.00 93.62 343 ARG A CA 1
ATOM 2565 C C . ARG A 1 343 ? -0.515 10.122 -19.181 1.00 93.62 343 ARG A C 1
ATOM 2567 O O . ARG A 1 343 ? -0.999 9.071 -18.773 1.00 93.62 343 ARG A O 1
ATOM 2574 N N . LEU A 1 344 ? 0.163 10.969 -18.414 1.00 95.38 344 LEU A N 1
ATOM 2575 C CA . LEU A 1 344 ? 0.431 10.744 -16.998 1.00 95.38 344 LEU A CA 1
ATOM 2576 C C . LEU A 1 344 ? -0.864 10.719 -16.181 1.00 95.38 344 LEU A C 1
ATOM 2578 O O . LEU A 1 344 ? -1.761 11.544 -16.397 1.00 95.38 344 LEU A O 1
ATOM 2582 N N . LEU A 1 345 ? -0.913 9.807 -15.217 1.00 94.69 345 LEU A N 1
ATOM 2583 C CA . LEU A 1 345 ? -1.954 9.723 -14.206 1.00 94.69 345 LEU A CA 1
ATOM 2584 C C . LEU A 1 345 ? -1.384 10.067 -12.825 1.00 94.69 345 LEU A C 1
ATOM 2586 O O . LEU A 1 345 ? -0.249 9.710 -12.510 1.00 94.69 345 LEU A O 1
ATOM 2590 N N . GLU A 1 346 ? -2.176 10.768 -12.016 1.00 92.06 346 GLU A N 1
ATOM 2591 C CA . GLU A 1 346 ? -1.957 10.919 -10.575 1.00 92.06 346 GLU A CA 1
ATOM 2592 C C . GLU A 1 346 ? -2.883 9.946 -9.850 1.00 92.06 346 GLU A C 1
ATOM 2594 O O . GLU A 1 346 ? -4.099 9.984 -10.074 1.00 92.06 346 GLU A O 1
ATOM 2599 N N . SER A 1 347 ? -2.304 9.103 -8.990 1.00 91.00 347 SER A N 1
ATOM 2600 C CA . SER A 1 347 ? -3.000 7.934 -8.469 1.00 91.00 347 SER A CA 1
ATOM 2601 C C . SER A 1 347 ? -3.504 8.040 -7.040 1.00 91.00 347 SER A C 1
ATOM 2603 O O . SER A 1 347 ? -2.760 8.392 -6.119 1.00 91.00 347 SER A O 1
ATOM 2605 N N . ALA A 1 348 ? -4.770 7.656 -6.848 1.00 88.19 348 ALA A N 1
ATOM 2606 C CA . ALA A 1 348 ? -5.372 7.397 -5.542 1.00 88.19 348 ALA A CA 1
ATOM 2607 C C . ALA A 1 348 ? -5.420 5.900 -5.187 1.00 88.19 348 ALA A C 1
ATOM 2609 O O . ALA A 1 348 ? -6.031 5.530 -4.182 1.00 88.19 348 ALA A O 1
ATOM 2610 N N . GLY A 1 349 ? -4.755 5.056 -5.976 1.00 88.81 349 GLY A N 1
ATOM 2611 C CA . GLY A 1 349 ? -4.529 3.653 -5.681 1.00 88.81 349 GLY A CA 1
ATOM 2612 C C . GLY A 1 349 ? -5.140 2.698 -6.697 1.00 88.81 349 GLY A C 1
ATOM 2613 O O . GLY A 1 349 ? -6.198 2.937 -7.282 1.00 88.81 349 GLY A O 1
ATOM 2614 N N . GLU A 1 350 ? -4.472 1.563 -6.830 1.00 90.50 350 GLU A N 1
ATOM 2615 C CA . GLU A 1 350 ? -4.810 0.495 -7.754 1.00 90.50 350 GLU A CA 1
ATOM 2616 C C . GLU A 1 350 ? -5.156 -0.768 -6.967 1.00 90.50 350 GLU A C 1
ATOM 2618 O O . GLU A 1 350 ? -4.512 -1.110 -5.969 1.00 90.50 350 GLU A O 1
ATOM 2623 N N . VAL A 1 351 ? -6.167 -1.496 -7.427 1.00 92.50 351 VAL A N 1
ATOM 2624 C CA . VAL A 1 351 ? -6.581 -2.757 -6.821 1.00 92.50 351 VAL A CA 1
ATOM 2625 C C . VAL A 1 351 ? -6.805 -3.825 -7.879 1.00 92.50 351 VAL A C 1
ATOM 2627 O O . VAL A 1 351 ? -7.302 -3.570 -8.974 1.00 92.50 351 VAL A O 1
ATOM 2630 N N . TYR A 1 352 ? -6.466 -5.055 -7.526 1.00 90.12 352 TYR A N 1
ATOM 2631 C CA . TYR A 1 352 ? -6.795 -6.241 -8.304 1.00 90.12 352 TYR A CA 1
ATOM 2632 C C . TYR A 1 352 ? -7.819 -7.059 -7.545 1.00 90.12 352 TYR A C 1
ATOM 2634 O O . TYR A 1 352 ? -7.621 -7.300 -6.356 1.00 90.12 352 TYR A O 1
ATOM 2642 N N . LEU A 1 353 ? -8.860 -7.543 -8.218 1.00 87.56 353 LEU A N 1
ATOM 2643 C CA . LEU A 1 353 ? -9.824 -8.462 -7.622 1.00 87.56 353 LEU A CA 1
ATOM 2644 C C . LEU A 1 353 ? -10.272 -9.511 -8.639 1.00 87.56 353 LEU A C 1
ATOM 2646 O O . LEU A 1 353 ? -10.888 -9.177 -9.645 1.00 87.56 353 LEU A O 1
ATOM 2650 N N . ARG A 1 354 ? -10.009 -10.793 -8.363 1.00 84.88 354 ARG A N 1
ATOM 2651 C CA . ARG A 1 354 ? -10.430 -11.909 -9.229 1.00 84.88 354 ARG A CA 1
ATOM 2652 C C . ARG A 1 354 ? -10.601 -13.207 -8.444 1.00 84.88 354 ARG A C 1
ATOM 2654 O O . ARG A 1 354 ? -9.834 -13.459 -7.526 1.00 84.88 354 ARG A O 1
ATOM 2661 N N . ALA A 1 355 ? -11.533 -14.069 -8.832 1.00 76.94 355 ALA A N 1
ATOM 2662 C CA . ALA A 1 355 ? -11.616 -15.443 -8.354 1.00 76.94 355 ALA A CA 1
ATOM 2663 C C . ALA A 1 355 ? -10.384 -16.222 -8.827 1.00 76.94 355 ALA A C 1
ATOM 2665 O O . ALA A 1 355 ? -10.039 -16.201 -10.012 1.00 76.94 355 ALA A O 1
ATOM 2666 N N . ASP A 1 356 ? -9.663 -16.836 -7.892 1.00 66.38 356 ASP A N 1
ATOM 2667 C CA . ASP A 1 356 ? -8.404 -17.498 -8.222 1.00 66.38 356 ASP A CA 1
ATOM 2668 C C . ASP A 1 356 ? -8.627 -18.867 -8.868 1.00 66.38 356 ASP A C 1
ATOM 2670 O O . ASP A 1 356 ? -9.490 -19.619 -8.425 1.00 66.38 356 ASP A O 1
ATOM 2674 N N . LYS A 1 357 ? -7.795 -19.204 -9.866 1.00 59.16 357 LYS A N 1
ATOM 2675 C CA . LYS A 1 357 ? -7.562 -20.563 -10.415 1.00 59.16 357 LYS A CA 1
ATOM 2676 C C . LYS A 1 357 ? -8.773 -21.381 -10.895 1.00 59.16 357 LYS A C 1
ATOM 2678 O O . LYS A 1 357 ? -8.583 -22.496 -11.369 1.00 59.16 357 LYS A O 1
ATOM 2683 N N . ASP A 1 358 ? -9.982 -20.835 -10.853 1.00 71.56 358 ASP A N 1
ATOM 2684 C CA . ASP A 1 358 ? -11.199 -21.467 -11.353 1.00 71.56 358 ASP A CA 1
ATOM 2685 C C . ASP A 1 358 ? -11.822 -20.587 -12.441 1.00 71.56 358 ASP A C 1
ATOM 2687 O O . ASP A 1 358 ? -12.584 -19.658 -12.171 1.00 71.56 358 ASP A O 1
ATOM 2691 N N . SER A 1 359 ? -11.479 -20.880 -13.698 1.00 75.31 359 SER A N 1
ATOM 2692 C CA . SER A 1 359 ? -12.019 -20.184 -14.873 1.00 75.31 359 SER A CA 1
ATOM 2693 C C . SER A 1 359 ? -13.522 -20.393 -15.064 1.00 75.31 359 SER A C 1
ATOM 2695 O O . SER A 1 359 ? -14.123 -19.727 -15.902 1.00 75.31 359 SER A O 1
ATOM 2697 N N . THR A 1 360 ? -14.137 -21.299 -14.299 1.00 80.94 360 THR A N 1
ATOM 2698 C CA . THR A 1 360 ? -15.581 -21.533 -14.334 1.00 80.94 360 THR A CA 1
ATOM 2699 C C . THR A 1 360 ? -16.359 -20.611 -13.399 1.00 80.94 360 THR A C 1
ATOM 2701 O O . THR A 1 360 ? -17.592 -20.659 -13.406 1.00 80.94 360 THR A O 1
ATOM 2704 N N . ILE A 1 361 ? -15.666 -19.792 -12.597 1.00 86.19 361 ILE A N 1
ATOM 2705 C CA . ILE A 1 361 ? -16.296 -18.796 -11.735 1.00 86.19 361 ILE A CA 1
ATOM 2706 C C . ILE A 1 361 ? -16.549 -17.509 -12.516 1.00 86.19 361 ILE A C 1
ATOM 2708 O O . ILE A 1 361 ? -15.625 -16.865 -13.010 1.00 86.19 361 ILE A O 1
ATOM 2712 N N . THR A 1 362 ? -17.812 -17.105 -12.555 1.00 89.88 362 THR A N 1
ATOM 2713 C CA . THR A 1 362 ? -18.272 -15.836 -13.127 1.00 89.88 362 THR A CA 1
ATOM 2714 C C . THR A 1 362 ? -19.106 -15.086 -12.104 1.00 89.88 362 THR A C 1
ATOM 2716 O O . THR A 1 362 ? -19.753 -15.702 -11.256 1.00 89.88 362 THR A O 1
ATOM 2719 N N . MET A 1 363 ? -19.154 -13.763 -12.195 1.00 91.94 363 MET A N 1
ATOM 2720 C CA . MET A 1 363 ? -20.074 -12.984 -11.379 1.00 91.94 363 MET A CA 1
ATOM 2721 C C . MET A 1 363 ? -21.505 -13.110 -11.919 1.00 91.94 363 MET A C 1
ATOM 2723 O O . MET A 1 363 ? -21.711 -13.075 -13.136 1.00 91.94 363 MET A O 1
ATOM 2727 N N . ALA A 1 364 ? -22.482 -13.281 -11.028 1.00 93.44 364 ALA A N 1
ATOM 2728 C CA . ALA A 1 364 ? -23.882 -13.459 -11.385 1.00 93.44 364 ALA A CA 1
ATOM 2729 C C . ALA A 1 364 ? -24.439 -12.214 -12.114 1.00 93.44 364 ALA A C 1
ATOM 2731 O O . ALA A 1 364 ? -24.043 -11.081 -11.806 1.00 93.44 364 ALA A O 1
ATOM 2732 N N . PRO A 1 365 ? -25.350 -12.384 -13.092 1.00 93.75 365 PRO A N 1
ATOM 2733 C CA . PRO A 1 365 ? -25.940 -11.259 -13.814 1.00 93.75 365 PRO A CA 1
ATOM 2734 C C . PRO A 1 365 ? -26.591 -10.235 -12.875 1.00 93.75 365 PRO A C 1
ATOM 2736 O O . PRO A 1 365 ? -27.285 -10.595 -11.929 1.00 93.75 365 PRO A O 1
ATOM 2739 N N . GLY A 1 366 ? -26.360 -8.943 -13.126 1.00 92.81 366 GLY A N 1
ATOM 2740 C CA . GLY A 1 366 ? -26.921 -7.848 -12.320 1.00 92.81 366 GLY A CA 1
ATOM 2741 C C . GLY A 1 366 ? -26.228 -7.592 -10.973 1.00 92.81 366 GLY A C 1
ATOM 2742 O O . GLY A 1 366 ? -26.473 -6.556 -10.355 1.00 92.81 366 GLY A O 1
ATOM 2743 N N . THR A 1 367 ? -25.321 -8.469 -10.533 1.00 94.19 367 THR A N 1
ATOM 2744 C CA . THR A 1 367 ? -24.538 -8.269 -9.307 1.00 94.19 367 THR A CA 1
ATOM 2745 C C . THR A 1 367 ? -23.561 -7.100 -9.425 1.00 94.19 367 THR A C 1
ATOM 2747 O O . THR A 1 367 ? -22.954 -6.872 -10.476 1.00 94.19 367 THR A O 1
ATOM 2750 N N . LYS A 1 368 ? -23.374 -6.394 -8.304 1.00 95.81 368 LYS A N 1
ATOM 2751 C CA . LYS A 1 368 ? -22.364 -5.350 -8.121 1.00 95.81 368 LYS A CA 1
ATOM 2752 C C . LYS A 1 368 ? -21.554 -5.609 -6.853 1.00 95.81 368 LYS A C 1
ATOM 2754 O O . LYS A 1 368 ? -22.137 -5.883 -5.806 1.00 95.81 368 LYS A O 1
ATOM 2759 N N . LEU A 1 369 ? -20.233 -5.504 -6.946 1.00 94.94 369 LEU A N 1
ATOM 2760 C CA . LEU A 1 369 ? -19.334 -5.461 -5.790 1.00 94.94 369 LEU A CA 1
ATOM 2761 C C . LEU A 1 369 ? -19.003 -4.012 -5.462 1.00 94.94 369 LEU A C 1
ATOM 2763 O O . LEU A 1 369 ? -18.993 -3.160 -6.355 1.00 94.94 369 LEU A O 1
ATOM 2767 N N . THR A 1 370 ? -18.648 -3.761 -4.208 1.00 95.81 370 THR A N 1
ATOM 2768 C CA . THR A 1 370 ? -18.149 -2.454 -3.783 1.00 95.81 370 THR A CA 1
ATOM 2769 C C . THR A 1 370 ? -16.737 -2.596 -3.241 1.00 95.81 370 THR A C 1
ATOM 2771 O O . THR A 1 370 ? -16.494 -3.438 -2.381 1.00 95.81 370 THR A O 1
ATOM 2774 N N . VAL A 1 371 ? -15.812 -1.763 -3.712 1.00 94.44 371 VAL A N 1
ATOM 2775 C CA . VAL A 1 371 ? -14.448 -1.657 -3.181 1.00 94.44 371 VAL A CA 1
ATOM 2776 C C . VAL A 1 371 ? -14.221 -0.222 -2.731 1.00 94.44 371 VAL A C 1
ATOM 2778 O O . VAL A 1 371 ? -14.257 0.691 -3.547 1.00 94.44 371 VAL A O 1
ATOM 2781 N N . GLN A 1 372 ? -14.016 -0.006 -1.438 1.00 91.94 372 GLN A N 1
ATOM 2782 C CA . GLN A 1 372 ? -13.768 1.312 -0.864 1.00 91.94 372 GLN A CA 1
ATOM 2783 C C . GLN A 1 372 ? -12.300 1.447 -0.484 1.00 91.94 372 GLN A C 1
ATOM 2785 O O . GLN A 1 372 ? -11.865 0.819 0.477 1.00 91.94 372 GLN A O 1
ATOM 2790 N N . THR A 1 373 ? -11.543 2.259 -1.216 1.00 85.56 373 THR A N 1
ATOM 2791 C CA . THR A 1 373 ? -10.132 2.543 -0.922 1.00 85.56 373 THR A CA 1
ATOM 2792 C C . THR A 1 373 ? -9.994 3.845 -0.139 1.00 85.56 373 THR A C 1
ATOM 2794 O O . THR A 1 373 ? -10.839 4.739 -0.230 1.00 85.56 373 THR A O 1
ATOM 2797 N N . GLN A 1 374 ? -8.922 3.972 0.641 1.00 81.81 374 GLN A N 1
ATOM 2798 C CA . GLN A 1 374 ? -8.564 5.242 1.272 1.00 81.81 374 GLN A CA 1
ATOM 2799 C C . GLN A 1 374 ? -7.827 6.125 0.266 1.00 81.81 374 GLN A C 1
ATOM 2801 O O . GLN A 1 374 ? -6.957 5.643 -0.456 1.00 81.81 374 GLN A O 1
ATOM 2806 N N . THR A 1 375 ? -8.148 7.417 0.224 1.00 71.12 375 THR A N 1
ATOM 2807 C CA . THR A 1 375 ? -7.416 8.358 -0.630 1.00 71.12 375 THR A CA 1
ATOM 2808 C C . THR A 1 375 ? -6.056 8.673 0.007 1.00 71.12 375 THR A C 1
ATOM 2810 O O . THR A 1 375 ? -6.030 9.120 1.159 1.00 71.12 375 THR A O 1
ATOM 2813 N N . PRO A 1 376 ? -4.926 8.508 -0.708 1.00 67.00 376 PRO A N 1
ATOM 2814 C CA . PRO A 1 376 ? -3.615 8.890 -0.200 1.00 67.00 376 PRO A CA 1
ATOM 2815 C C . PRO A 1 376 ? -3.554 10.383 0.178 1.00 67.00 376 PRO A C 1
ATOM 2817 O O . PRO A 1 376 ? -4.139 11.227 -0.509 1.00 67.00 376 PRO A O 1
ATOM 2820 N N . PRO A 1 377 ? -2.831 10.754 1.253 1.00 58.81 377 PRO A N 1
ATOM 2821 C CA . PRO A 1 377 ? -2.776 12.137 1.730 1.00 58.81 377 PRO A CA 1
ATOM 2822 C C . PRO A 1 377 ? -2.096 13.105 0.745 1.00 58.81 377 PRO A C 1
ATOM 2824 O O . PRO A 1 377 ? -2.305 14.309 0.846 1.00 58.81 377 PRO A O 1
ATOM 2827 N N . ASN A 1 378 ? -1.311 12.594 -0.206 1.00 55.44 378 ASN A N 1
ATOM 2828 C CA . ASN A 1 378 ? -0.536 13.346 -1.198 1.00 55.44 378 ASN A CA 1
ATOM 2829 C C . ASN A 1 378 ? -1.260 13.581 -2.539 1.00 55.44 378 ASN A C 1
ATOM 2831 O O . ASN A 1 378 ? -0.617 14.001 -3.498 1.00 55.44 378 ASN A O 1
ATOM 2835 N N . VAL A 1 379 ? -2.569 13.323 -2.624 1.00 62.00 379 VAL A N 1
ATOM 2836 C CA . VAL A 1 379 ? -3.379 13.678 -3.800 1.00 62.00 379 VAL A CA 1
ATOM 2837 C C . VAL A 1 379 ? -3.737 15.169 -3.742 1.00 62.00 379 VAL A C 1
ATOM 2839 O O . VAL A 1 379 ? -4.488 15.589 -2.859 1.00 62.00 379 VAL A O 1
ATOM 2842 N N . ALA A 1 380 ? -3.216 15.966 -4.683 1.00 53.53 380 ALA A N 1
ATOM 2843 C CA . ALA A 1 380 ? -3.252 17.437 -4.636 1.00 53.53 380 ALA A CA 1
ATOM 2844 C C . ALA A 1 380 ? -4.655 18.041 -4.859 1.00 53.53 380 ALA A C 1
ATOM 2846 O O . ALA A 1 380 ? -4.981 19.097 -4.325 1.00 53.53 380 ALA A O 1
ATOM 2847 N N . SER A 1 381 ? -5.497 17.361 -5.640 1.00 59.97 381 SER A N 1
ATOM 2848 C CA . SER A 1 381 ? -6.922 17.677 -5.810 1.00 59.97 381 SER A CA 1
ATOM 2849 C C . SER A 1 381 ? -7.684 16.390 -6.100 1.00 59.97 381 SER A C 1
ATOM 2851 O O . SER A 1 381 ? -7.223 15.558 -6.885 1.00 59.97 381 SER A O 1
ATOM 2853 N N . ARG A 1 382 ? -8.813 16.217 -5.416 1.00 62.81 382 ARG A N 1
ATOM 2854 C CA . ARG A 1 382 ? -9.607 14.978 -5.390 1.00 62.81 382 ARG A CA 1
ATOM 2855 C C . ARG A 1 382 ? -10.799 15.031 -6.345 1.00 62.81 382 ARG A C 1
ATOM 2857 O O . ARG A 1 382 ? -11.458 14.018 -6.566 1.00 62.81 382 ARG A O 1
ATOM 2864 N N . ASP A 1 383 ? -11.033 16.199 -6.934 1.00 65.12 383 ASP A N 1
ATOM 2865 C CA . ASP A 1 383 ? -11.981 16.386 -8.018 1.00 65.12 383 ASP A CA 1
ATOM 2866 C C . ASP A 1 383 ? -11.428 15.703 -9.272 1.00 65.12 383 ASP A C 1
ATOM 2868 O O . ASP A 1 383 ? -10.215 15.664 -9.485 1.00 65.12 383 ASP A O 1
ATOM 2872 N N . SER A 1 384 ? -12.307 15.170 -10.121 1.00 81.12 384 SER A N 1
ATOM 2873 C CA . SER A 1 384 ? -11.969 14.527 -11.405 1.00 81.12 384 SER A CA 1
ATOM 2874 C C . SER A 1 384 ? -11.257 13.165 -11.361 1.00 81.12 384 SER A C 1
ATOM 2876 O O . SER A 1 384 ? -10.770 12.721 -12.401 1.00 81.12 384 SER A O 1
ATOM 2878 N N . MET A 1 385 ? -11.243 12.461 -10.222 1.00 88.75 385 MET A N 1
ATOM 2879 C CA . MET A 1 385 ? -10.873 11.037 -10.202 1.00 88.75 385 MET A CA 1
ATOM 2880 C C . MET A 1 385 ? -11.839 10.212 -11.062 1.00 88.75 385 MET A C 1
ATOM 2882 O O . MET A 1 385 ? -13.052 10.434 -11.060 1.00 88.75 385 MET A O 1
ATOM 2886 N N . ARG A 1 386 ? -11.301 9.251 -11.812 1.00 92.31 386 ARG A N 1
ATOM 2887 C CA . ARG A 1 386 ? -12.029 8.394 -12.752 1.00 92.31 386 ARG A CA 1
ATOM 2888 C C . ARG A 1 386 ? -11.606 6.946 -12.566 1.00 92.31 386 ARG A C 1
ATOM 2890 O O . ARG A 1 386 ? -10.495 6.656 -12.137 1.00 92.31 386 ARG A O 1
ATOM 2897 N N . LEU A 1 387 ? -12.504 6.036 -12.934 1.00 95.06 387 LEU A N 1
ATOM 2898 C CA . LEU A 1 387 ? -12.188 4.616 -12.971 1.00 95.06 387 LEU A CA 1
ATOM 2899 C C . LEU A 1 387 ? -11.405 4.290 -14.244 1.00 95.06 387 LEU A C 1
ATOM 2901 O O . LEU A 1 387 ? -11.904 4.470 -15.358 1.00 95.06 387 LEU A O 1
ATOM 2905 N N . PHE A 1 388 ? -10.209 3.760 -14.060 1.00 95.44 388 PHE A N 1
ATOM 2906 C CA . PHE A 1 388 ? -9.424 3.102 -15.088 1.00 95.44 388 PHE A CA 1
ATOM 2907 C C . PHE A 1 388 ? -9.400 1.594 -14.829 1.00 95.44 388 PHE A C 1
ATOM 2909 O O . PHE A 1 388 ? -9.598 1.138 -13.703 1.00 95.44 388 PHE A O 1
ATOM 2916 N N . VAL A 1 389 ? -9.214 0.809 -15.884 1.00 94.19 389 VAL A N 1
ATOM 2917 C CA . VAL A 1 389 ? -9.332 -0.650 -15.864 1.00 94.19 389 VAL A CA 1
ATOM 2918 C C . VAL A 1 389 ? -8.214 -1.309 -16.667 1.00 94.19 389 VAL A C 1
ATOM 2920 O O . VAL A 1 389 ? -7.714 -0.745 -17.645 1.00 94.19 389 VAL A O 1
ATOM 2923 N N . GLY A 1 390 ? -7.828 -2.513 -16.245 1.00 88.88 390 GLY A N 1
ATOM 2924 C CA . GLY A 1 390 ? -6.799 -3.335 -16.882 1.00 88.88 390 GLY A CA 1
ATOM 2925 C C . GLY A 1 390 ? -7.146 -4.827 -16.848 1.00 88.88 390 GLY A C 1
ATOM 2926 O O . GLY A 1 390 ? -7.785 -5.313 -15.911 1.00 88.88 390 GLY A O 1
ATOM 2927 N N . GLY A 1 391 ? -6.745 -5.567 -17.886 1.00 71.50 391 GLY A N 1
ATOM 2928 C CA . GLY A 1 391 ? -7.078 -6.986 -18.074 1.00 71.50 391 GLY A CA 1
ATOM 2929 C C . GLY A 1 391 ? -5.893 -7.949 -17.965 1.00 71.50 391 GLY A C 1
ATOM 2930 O O . GLY A 1 391 ? -4.724 -7.563 -18.056 1.00 71.50 391 GLY A O 1
ATOM 2931 N N . TRP A 1 392 ? -6.205 -9.240 -17.806 1.00 48.34 392 TRP A N 1
ATOM 2932 C CA . TRP A 1 392 ? -5.226 -10.323 -17.953 1.00 48.34 392 TRP A CA 1
ATOM 2933 C C . TRP A 1 392 ? -4.959 -10.574 -19.445 1.00 48.34 392 TRP A C 1
ATOM 2935 O O . TRP A 1 392 ? -5.901 -10.644 -20.228 1.00 48.34 392 TRP A O 1
ATOM 2945 N N . GLY A 1 393 ? -3.685 -10.669 -19.835 1.00 47.19 393 GLY A N 1
ATOM 2946 C CA . GLY A 1 393 ? -3.258 -10.778 -21.240 1.00 47.19 393 GLY A CA 1
ATOM 2947 C C . GLY A 1 393 ? -2.683 -9.495 -21.857 1.00 47.19 393 GLY A C 1
ATOM 2948 O O . GLY A 1 393 ? -2.219 -9.537 -22.989 1.00 47.19 393 GLY A O 1
ATOM 2949 N N . GLY A 1 394 ? -2.648 -8.379 -21.115 1.00 40.53 394 GLY A N 1
ATOM 2950 C CA . GLY A 1 394 ? -2.030 -7.132 -21.594 1.00 40.53 394 GLY A CA 1
ATOM 2951 C C . GLY A 1 394 ? -1.441 -6.201 -20.530 1.00 40.53 394 GLY A C 1
ATOM 2952 O O . GLY A 1 394 ? -0.926 -5.153 -20.910 1.00 40.53 394 GLY A O 1
ATOM 2953 N N . GLY A 1 395 ? -1.488 -6.545 -19.231 1.00 45.72 395 GLY A N 1
ATOM 2954 C CA . GLY A 1 395 ? -1.096 -5.585 -18.184 1.00 45.72 395 GLY A CA 1
ATOM 2955 C C . GLY A 1 395 ? -0.260 -6.056 -17.000 1.00 45.72 395 GLY A C 1
ATOM 2956 O O . GLY A 1 395 ? 0.546 -5.292 -16.498 1.00 45.72 395 GLY A O 1
ATOM 2957 N N . ALA A 1 396 ? -0.345 -7.318 -16.587 1.00 41.03 396 ALA A N 1
ATOM 2958 C CA . ALA A 1 396 ? 0.548 -7.844 -15.541 1.00 41.03 396 ALA A CA 1
ATOM 2959 C C . ALA A 1 396 ? 1.760 -8.614 -16.106 1.00 41.03 396 ALA A C 1
ATOM 2961 O O . ALA A 1 396 ? 2.567 -9.131 -15.342 1.00 41.03 396 ALA A O 1
ATOM 2962 N N . GLY A 1 397 ? 1.871 -8.707 -17.437 1.00 45.62 397 GLY A N 1
ATOM 2963 C CA . GLY A 1 397 ? 2.943 -9.431 -18.131 1.00 45.62 397 GLY A CA 1
ATOM 2964 C C . GLY A 1 397 ? 3.333 -8.856 -19.494 1.00 45.62 397 GLY A C 1
ATOM 2965 O O . GLY A 1 397 ? 4.171 -9.443 -20.171 1.00 45.62 397 GLY A O 1
ATOM 2966 N N . SER A 1 398 ? 2.752 -7.725 -19.913 1.00 56.81 398 SER A N 1
ATOM 2967 C CA . SER A 1 398 ? 3.323 -6.968 -21.025 1.00 56.81 398 SER A CA 1
ATOM 2968 C C . SER A 1 398 ? 4.518 -6.181 -20.488 1.00 56.81 398 SER A C 1
ATOM 2970 O O . SER A 1 398 ? 4.499 -5.676 -19.361 1.00 56.81 398 SER A O 1
ATOM 2972 N N . ALA A 1 399 ? 5.576 -6.061 -21.292 1.00 64.06 399 ALA A N 1
ATOM 2973 C CA . ALA A 1 399 ? 6.720 -5.229 -20.925 1.00 64.06 399 ALA A CA 1
ATOM 2974 C C . ALA A 1 399 ? 6.305 -3.757 -20.711 1.00 64.06 399 ALA A C 1
ATOM 2976 O O . ALA A 1 399 ? 7.013 -3.021 -20.042 1.00 64.06 399 ALA A O 1
ATOM 2977 N N . CYS A 1 400 ? 5.155 -3.324 -21.240 1.00 80.06 400 CYS A N 1
ATOM 2978 C CA . CYS A 1 400 ? 4.704 -1.935 -21.222 1.00 80.06 400 CYS A CA 1
ATOM 2979 C C . CYS A 1 400 ? 3.186 -1.860 -21.055 1.00 80.06 400 CYS A C 1
ATOM 2981 O O . CYS A 1 400 ? 2.444 -1.843 -22.035 1.00 80.06 400 CYS A O 1
ATOM 2983 N N . PHE A 1 401 ? 2.728 -1.868 -19.805 1.00 86.19 401 PHE A N 1
ATOM 2984 C CA . PHE A 1 401 ? 1.312 -1.759 -19.476 1.00 86.19 401 PHE A CA 1
ATOM 2985 C C . PHE A 1 401 ? 0.861 -0.298 -19.465 1.00 86.19 401 PHE A C 1
ATOM 2987 O O . PHE A 1 401 ? 1.563 0.563 -18.939 1.00 86.19 401 PHE A O 1
ATOM 2994 N N . GLU A 1 402 ? -0.336 -0.041 -19.994 1.00 90.25 402 GLU A N 1
ATOM 2995 C CA . GLU A 1 402 ? -1.053 1.215 -19.801 1.00 90.25 402 GLU A CA 1
ATOM 2996 C C . GLU A 1 402 ? -2.504 0.950 -19.397 1.00 90.25 402 GLU A C 1
ATOM 2998 O O . GLU A 1 402 ? -3.151 0.001 -19.854 1.00 90.25 402 GLU A O 1
ATOM 3003 N N . TRP A 1 403 ? -3.040 1.844 -18.577 1.00 93.75 403 TRP A N 1
ATOM 3004 C CA . TRP A 1 403 ? -4.422 1.804 -18.140 1.00 93.75 403 TRP A CA 1
ATOM 3005 C C . TRP A 1 403 ? -5.379 2.247 -19.243 1.00 93.75 403 TRP A C 1
ATOM 3007 O O . TRP A 1 403 ? -5.109 3.182 -19.999 1.00 93.75 403 TRP A O 1
ATOM 3017 N N . SER A 1 404 ? -6.559 1.633 -19.292 1.00 93.44 404 SER A N 1
ATOM 3018 C CA . SER A 1 404 ? -7.661 2.085 -20.142 1.00 93.44 404 SER A CA 1
ATOM 3019 C C . SER A 1 404 ? -8.734 2.752 -19.300 1.00 93.44 404 SER A C 1
ATOM 3021 O O . SER A 1 404 ? -9.103 2.258 -18.241 1.00 93.44 404 SER A O 1
ATOM 3023 N N . LEU A 1 405 ? -9.269 3.875 -19.764 1.00 94.38 405 LEU A N 1
ATOM 3024 C CA . LEU A 1 405 ? -10.408 4.506 -19.106 1.00 94.38 405 LEU A CA 1
ATOM 3025 C C . LEU A 1 405 ? -11.637 3.582 -19.176 1.00 94.38 405 LEU A C 1
ATOM 3027 O O . LEU A 1 405 ? -11.965 3.084 -20.257 1.00 94.38 405 LEU A O 1
ATOM 3031 N N . ASN A 1 406 ? -12.334 3.389 -18.051 1.00 94.50 406 ASN A N 1
ATOM 3032 C CA . ASN A 1 406 ? -13.532 2.555 -18.012 1.00 94.50 406 ASN A CA 1
ATOM 3033 C C . ASN A 1 406 ? -14.626 3.092 -18.951 1.00 94.50 406 ASN A C 1
ATOM 3035 O O . ASN A 1 406 ? -14.931 4.287 -18.954 1.00 94.50 406 ASN A O 1
ATOM 3039 N N . ARG A 1 407 ? -15.239 2.182 -19.714 1.00 91.25 407 ARG A N 1
ATOM 3040 C CA . ARG A 1 407 ? -16.380 2.461 -20.601 1.00 91.25 407 ARG A CA 1
ATOM 3041 C C . ARG A 1 407 ? -17.651 1.711 -20.207 1.00 91.25 407 ARG A C 1
ATOM 3043 O O . ARG A 1 407 ? -18.687 1.968 -20.809 1.00 91.25 407 ARG A O 1
ATOM 3050 N N . ASP A 1 408 ? -17.591 0.806 -19.228 1.00 92.31 408 ASP A N 1
ATOM 3051 C CA . ASP A 1 408 ? -18.790 0.163 -18.692 1.00 92.31 408 ASP A CA 1
ATOM 3052 C C . ASP A 1 408 ? -19.584 1.185 -17.861 1.00 92.31 408 ASP A C 1
ATOM 3054 O O . ASP A 1 408 ? -19.094 1.596 -16.806 1.00 92.31 408 ASP A O 1
ATOM 3058 N N . PRO A 1 409 ? -20.802 1.582 -18.279 1.00 91.44 409 PRO A N 1
ATOM 3059 C CA . PRO A 1 409 ? -21.597 2.572 -17.556 1.00 91.44 409 PRO A CA 1
ATOM 3060 C C . PRO A 1 409 ? -22.128 2.044 -16.215 1.00 91.44 409 PRO A C 1
ATOM 3062 O O . PRO A 1 409 ? -22.623 2.817 -15.399 1.00 91.44 409 PRO A O 1
ATOM 3065 N N . THR A 1 410 ? -22.062 0.729 -15.982 1.00 93.31 410 THR A N 1
ATOM 3066 C CA . THR A 1 410 ? -22.571 0.094 -14.760 1.00 93.31 410 THR A CA 1
ATOM 3067 C C . THR A 1 410 ? -21.513 -0.083 -13.672 1.00 93.31 410 THR A C 1
ATOM 3069 O O . THR A 1 410 ? -21.870 -0.396 -12.531 1.00 93.31 410 THR A O 1
ATOM 3072 N N . SER A 1 411 ? -20.246 0.178 -14.004 1.00 95.06 411 SER A N 1
ATOM 3073 C CA . SER A 1 411 ? -19.131 0.273 -13.065 1.00 95.06 411 SER A CA 1
ATOM 3074 C C . SER A 1 411 ? -18.690 1.726 -12.942 1.00 95.06 411 SER A C 1
ATOM 3076 O O . SER A 1 411 ? -18.527 2.426 -13.940 1.00 95.06 411 SER A O 1
ATOM 3078 N N . ALA A 1 412 ? -18.497 2.204 -11.719 1.00 93.06 412 ALA A N 1
ATOM 3079 C CA . ALA A 1 412 ? -18.255 3.621 -11.478 1.00 93.06 412 ALA A CA 1
ATOM 3080 C C . ALA A 1 412 ? -17.304 3.840 -10.309 1.00 93.06 412 ALA A C 1
ATOM 3082 O O . ALA A 1 412 ? -17.248 3.036 -9.380 1.00 93.06 412 ALA A O 1
ATOM 3083 N N . LEU A 1 413 ? -16.597 4.965 -10.357 1.00 92.31 413 LEU A N 1
ATOM 3084 C CA . LEU A 1 413 ? -15.873 5.513 -9.222 1.00 92.31 413 LEU A CA 1
ATOM 3085 C C . LEU A 1 413 ? -16.695 6.649 -8.622 1.00 92.31 413 LEU A C 1
ATOM 3087 O O . LEU A 1 413 ? -17.088 7.569 -9.339 1.00 92.31 413 LEU A O 1
ATOM 3091 N N . GLN A 1 414 ? -16.909 6.603 -7.315 1.00 90.25 414 GLN A N 1
ATOM 3092 C CA . GLN A 1 414 ? -17.552 7.667 -6.562 1.00 90.25 414 GLN A CA 1
ATOM 3093 C C . GLN A 1 414 ? -16.660 8.074 -5.380 1.00 90.25 414 GLN A C 1
ATOM 3095 O O . GLN A 1 414 ? -16.523 7.305 -4.423 1.00 90.25 414 GLN A O 1
ATOM 3100 N N . PRO A 1 415 ? -16.051 9.269 -5.413 1.00 82.62 415 PRO A N 1
ATOM 3101 C CA . PRO A 1 415 ? -15.367 9.830 -4.253 1.00 82.62 415 PRO A CA 1
ATOM 3102 C C . PRO A 1 415 ? -16.346 10.055 -3.090 1.00 82.62 415 PRO A C 1
ATOM 3104 O O . PRO A 1 415 ? -17.503 10.427 -3.301 1.00 82.62 415 PRO A O 1
ATOM 3107 N N . SER A 1 416 ? -15.898 9.841 -1.853 1.00 77.56 416 SER A N 1
ATOM 3108 C CA . SER A 1 416 ? -16.698 10.125 -0.659 1.00 77.56 416 SER A CA 1
ATOM 3109 C C . SER A 1 416 ? -16.918 11.628 -0.482 1.00 77.56 416 SER A C 1
ATOM 3111 O O . SER A 1 416 ? -16.109 12.443 -0.931 1.00 77.56 416 SER A O 1
ATOM 3113 N N . ALA A 1 417 ? -17.951 12.017 0.271 1.00 66.94 417 ALA A N 1
ATOM 3114 C CA . ALA A 1 417 ? -18.062 13.391 0.761 1.00 66.94 417 ALA A CA 1
ATOM 3115 C C . ALA A 1 417 ? -16.774 13.765 1.531 1.00 66.94 417 ALA A C 1
ATOM 3117 O O . ALA A 1 417 ? -16.316 13.004 2.386 1.00 66.94 417 ALA A O 1
ATOM 3118 N N . GLY A 1 418 ? -16.134 14.879 1.162 1.00 66.81 418 GLY A N 1
ATOM 3119 C CA . GLY A 1 418 ? -14.826 15.295 1.699 1.00 66.81 418 GLY A CA 1
ATOM 3120 C C . GLY A 1 418 ? -13.598 14.563 1.119 1.00 66.81 418 GLY A C 1
ATOM 3121 O O . GLY A 1 418 ? -12.464 14.865 1.495 1.00 66.81 418 GLY A O 1
ATOM 3122 N N . GLY A 1 419 ? -13.789 13.609 0.201 1.00 67.19 419 GLY A N 1
ATOM 3123 C CA . GLY A 1 419 ? -12.729 12.951 -0.573 1.00 67.19 419 GLY A CA 1
ATOM 3124 C C . GLY A 1 419 ? -11.777 12.052 0.227 1.00 67.19 419 GLY A C 1
ATOM 3125 O O . GLY A 1 419 ? -10.676 11.760 -0.238 1.00 67.19 419 GLY A O 1
ATOM 3126 N N . ALA A 1 420 ? -12.148 11.641 1.440 1.00 73.50 420 ALA A N 1
ATOM 3127 C CA . ALA A 1 420 ? -11.310 10.791 2.290 1.00 73.50 420 ALA A CA 1
ATOM 3128 C C . ALA A 1 420 ? -11.205 9.340 1.782 1.00 73.50 420 ALA A C 1
ATOM 3130 O O . ALA A 1 420 ? -10.222 8.656 2.069 1.00 73.50 420 ALA A O 1
ATOM 3131 N N . SER A 1 421 ? -12.191 8.875 1.016 1.00 83.06 421 SER A N 1
ATOM 3132 C CA . SER A 1 421 ? -12.186 7.552 0.394 1.00 83.06 421 SER A CA 1
ATOM 3133 C C . SER A 1 421 ? -12.756 7.590 -1.019 1.00 83.06 421 SER A C 1
ATOM 3135 O O . SER A 1 421 ? -13.451 8.532 -1.405 1.00 83.06 421 SER A O 1
ATOM 3137 N N . ASN A 1 422 ? -12.479 6.542 -1.789 1.00 87.44 422 ASN A N 1
ATOM 3138 C CA . ASN A 1 422 ? -13.071 6.316 -3.098 1.00 87.44 422 ASN A CA 1
ATOM 3139 C C . ASN A 1 422 ? -13.855 5.012 -3.078 1.00 87.44 422 ASN A C 1
ATOM 3141 O O . ASN A 1 422 ? -13.343 3.989 -2.641 1.00 87.44 422 ASN A O 1
ATOM 3145 N N . THR A 1 423 ? -15.094 5.044 -3.557 1.00 92.44 423 THR A N 1
ATOM 3146 C CA . THR A 1 423 ? -15.947 3.863 -3.684 1.00 92.44 423 THR A CA 1
ATOM 3147 C C . THR A 1 423 ? -16.013 3.442 -5.145 1.00 92.44 423 THR A C 1
ATOM 3149 O O . THR A 1 423 ? -16.565 4.154 -5.979 1.00 92.44 423 THR A O 1
ATOM 3152 N N . ILE A 1 424 ? -15.462 2.274 -5.458 1.00 95.19 424 ILE A N 1
ATOM 3153 C CA . ILE A 1 424 ? -15.555 1.630 -6.765 1.00 95.19 424 ILE A CA 1
ATOM 3154 C C . ILE A 1 424 ? -16.739 0.670 -6.738 1.00 95.19 424 ILE A C 1
ATOM 3156 O O . ILE A 1 424 ? -16.795 -0.234 -5.907 1.00 95.19 424 ILE A O 1
ATOM 3160 N N . THR A 1 425 ? -17.669 0.843 -7.667 1.00 96.25 425 THR A N 1
ATOM 3161 C CA . THR A 1 425 ? -18.706 -0.146 -7.969 1.00 96.25 425 THR A CA 1
ATOM 3162 C C . THR A 1 425 ? -18.236 -0.991 -9.145 1.00 96.25 425 THR A C 1
ATOM 3164 O O . THR A 1 425 ? -17.957 -0.441 -10.209 1.00 96.25 425 THR A O 1
ATOM 3167 N N . VAL A 1 426 ? -18.160 -2.308 -8.963 1.00 95.69 426 VAL A N 1
ATOM 3168 C CA . VAL A 1 426 ? -17.725 -3.268 -9.990 1.00 95.69 426 VAL A CA 1
ATOM 3169 C C . VAL A 1 426 ? -18.926 -4.094 -10.421 1.00 95.69 426 VAL A C 1
ATOM 3171 O O . VAL A 1 426 ? -19.482 -4.838 -9.615 1.00 95.69 426 VAL A O 1
ATOM 3174 N N . SER A 1 427 ? -19.346 -3.960 -11.675 1.00 95.62 427 SER A N 1
ATOM 3175 C CA . SER A 1 427 ? -20.471 -4.713 -12.234 1.00 95.62 427 SER A CA 1
ATOM 3176 C C . SER A 1 427 ? -20.058 -6.109 -12.706 1.00 95.62 427 SER A C 1
ATOM 3178 O O . SER A 1 427 ? -18.881 -6.384 -12.958 1.00 95.62 427 SER A O 1
ATOM 3180 N N . SER A 1 428 ? -21.040 -6.998 -12.886 1.00 94.19 428 SER A N 1
ATOM 3181 C CA . SER A 1 428 ? -20.819 -8.321 -13.491 1.00 94.19 428 SER A CA 1
ATOM 3182 C C . SER A 1 428 ? -20.348 -8.238 -14.935 1.00 94.19 428 SER A C 1
ATOM 3184 O O . SER A 1 428 ? -19.552 -9.078 -15.345 1.00 94.19 428 SER A O 1
ATOM 3186 N N . SER A 1 429 ? -20.752 -7.201 -15.673 1.00 93.06 429 SER A N 1
ATOM 3187 C CA . SER A 1 429 ? -20.267 -6.932 -17.030 1.00 93.06 429 SER A CA 1
ATOM 3188 C C . SER A 1 429 ? -18.757 -6.678 -17.039 1.00 93.06 429 SER A C 1
ATOM 3190 O O . SER A 1 429 ? -18.011 -7.387 -17.718 1.00 93.06 429 SER A O 1
ATOM 3192 N N . LEU A 1 430 ? -18.287 -5.730 -16.218 1.00 92.25 430 LEU A N 1
ATOM 3193 C CA . LEU A 1 430 ? -16.866 -5.398 -16.143 1.00 92.25 430 LEU A CA 1
ATOM 3194 C C . LEU A 1 430 ? -16.048 -6.588 -15.639 1.00 92.25 430 LEU A C 1
ATOM 3196 O O . LEU A 1 430 ? -15.060 -6.963 -16.267 1.00 92.25 430 LEU A O 1
ATOM 3200 N N . TYR A 1 431 ? -16.485 -7.222 -14.553 1.00 90.94 431 TYR A N 1
ATOM 3201 C CA . TYR A 1 431 ? -15.774 -8.352 -13.963 1.00 90.94 431 TYR A CA 1
ATOM 3202 C C . TYR A 1 431 ? -15.619 -9.522 -14.950 1.00 90.94 431 TYR A C 1
ATOM 3204 O O . TYR A 1 431 ? -14.511 -10.014 -15.186 1.00 90.94 431 TYR A O 1
ATOM 3212 N N . ASN A 1 432 ? -16.722 -9.942 -15.582 1.00 90.62 432 ASN A N 1
ATOM 3213 C CA . ASN A 1 432 ? -16.727 -11.086 -16.497 1.00 90.62 432 ASN A CA 1
ATOM 3214 C C . ASN A 1 432 ? -15.997 -10.796 -17.820 1.00 90.62 432 ASN A C 1
ATOM 3216 O O . ASN A 1 432 ? -15.584 -11.737 -18.492 1.00 90.62 432 ASN A O 1
ATOM 3220 N N . SER A 1 433 ? -15.767 -9.524 -18.173 1.00 88.38 433 SER A N 1
ATOM 3221 C CA . SER A 1 433 ? -14.936 -9.145 -19.329 1.00 88.38 433 SER A CA 1
ATOM 3222 C C . SER A 1 433 ? -13.438 -9.438 -19.142 1.00 88.38 433 SER A C 1
ATOM 3224 O O . SER A 1 433 ? -12.653 -9.303 -20.077 1.00 88.38 433 SER A O 1
ATOM 3226 N N . GLY A 1 434 ? -13.015 -9.836 -17.935 1.00 84.44 434 GLY A N 1
ATOM 3227 C CA . GLY A 1 434 ? -11.612 -10.111 -17.624 1.00 84.44 434 GLY A CA 1
ATOM 3228 C C . GLY A 1 434 ? -10.807 -8.878 -17.194 1.00 84.44 434 GLY A C 1
ATOM 3229 O O . GLY A 1 434 ? -9.624 -9.018 -16.860 1.00 84.44 434 GLY A O 1
ATOM 3230 N N . LEU A 1 435 ? -11.444 -7.705 -17.129 1.00 82.81 435 LEU A N 1
ATOM 3231 C CA . LEU A 1 435 ? -10.891 -6.452 -16.614 1.00 82.81 435 LEU A CA 1
ATOM 3232 C C . LEU A 1 435 ? -10.934 -6.436 -15.078 1.00 82.81 435 LEU A C 1
ATOM 3234 O O . LEU A 1 435 ? -11.852 -5.907 -14.459 1.00 82.81 435 LEU A O 1
ATOM 3238 N N . ASN A 1 436 ? -9.941 -7.083 -14.467 1.00 85.06 436 ASN A N 1
ATOM 3239 C CA . ASN A 1 436 ? -9.893 -7.355 -13.024 1.00 85.06 436 ASN A CA 1
ATOM 3240 C C . ASN A 1 436 ? -8.963 -6.412 -12.245 1.00 85.06 436 ASN A C 1
ATOM 3242 O O . ASN A 1 436 ? -8.906 -6.484 -11.017 1.00 85.06 436 ASN A O 1
ATOM 3246 N N . TRP A 1 437 ? -8.214 -5.563 -12.948 1.00 92.25 437 TRP A N 1
ATOM 3247 C CA . TRP A 1 437 ? -7.491 -4.450 -12.350 1.00 92.25 437 TRP A CA 1
ATOM 3248 C C . TRP A 1 437 ? -8.339 -3.190 -12.438 1.00 92.25 437 TRP A C 1
ATOM 3250 O O . TRP A 1 437 ? -8.880 -2.874 -13.498 1.00 92.25 437 TRP A O 1
ATOM 3260 N N . LEU A 1 438 ? -8.426 -2.478 -11.324 1.00 94.19 438 LEU A N 1
ATOM 3261 C CA . LEU A 1 438 ? -9.199 -1.261 -11.144 1.00 94.19 438 LEU A CA 1
ATOM 3262 C C . LEU A 1 438 ? -8.247 -0.197 -10.617 1.00 94.19 438 LEU A C 1
ATOM 3264 O O . LEU A 1 438 ? -7.490 -0.455 -9.683 1.00 94.19 438 LEU A O 1
ATOM 3268 N N . ASN A 1 439 ? -8.291 0.986 -11.202 1.00 94.19 439 ASN A N 1
ATOM 3269 C CA . ASN A 1 439 ? -7.392 2.064 -10.848 1.00 94.19 439 ASN A CA 1
ATOM 3270 C C . ASN A 1 439 ? -8.162 3.380 -10.664 1.00 94.19 439 ASN A C 1
ATOM 3272 O O . ASN A 1 439 ? -8.979 3.759 -11.509 1.00 94.19 439 ASN A O 1
ATOM 3276 N N . CYS A 1 440 ? -7.936 4.031 -9.526 1.00 92.69 440 CYS A N 1
ATOM 3277 C CA . CYS A 1 440 ? -8.605 5.250 -9.090 1.00 92.69 440 CYS A CA 1
ATOM 3278 C C . CYS A 1 440 ? -7.706 6.453 -9.352 1.00 92.69 440 CYS A C 1
ATOM 3280 O O . CYS A 1 440 ? -7.037 6.944 -8.446 1.00 92.69 440 CYS A O 1
ATOM 3282 N N . ASP A 1 441 ? -7.729 6.947 -10.583 1.00 93.44 441 ASP A N 1
ATOM 3283 C CA . ASP A 1 441 ? -6.747 7.924 -11.044 1.00 93.44 441 ASP A CA 1
ATOM 3284 C C . ASP A 1 441 ? -7.411 9.137 -11.681 1.00 93.44 441 ASP A C 1
ATOM 3286 O O . ASP A 1 441 ? -8.572 9.114 -12.092 1.00 93.44 441 ASP A O 1
ATOM 3290 N N . LYS A 1 442 ? -6.645 10.210 -11.838 1.00 91.69 442 LYS A N 1
ATOM 3291 C CA . LYS A 1 442 ? -6.997 11.325 -12.720 1.00 91.69 442 LYS A CA 1
ATOM 3292 C C . LYS A 1 442 ? -5.847 11.603 -13.672 1.00 91.69 442 LYS A C 1
ATOM 3294 O O . LYS A 1 442 ? -4.690 11.314 -13.374 1.00 91.69 442 LYS A O 1
ATOM 3299 N N . PHE A 1 443 ? -6.150 12.229 -14.803 1.00 93.81 443 PHE A N 1
ATOM 3300 C CA . PHE A 1 443 ? -5.092 12.735 -15.669 1.00 93.81 443 PHE A CA 1
ATOM 3301 C C . PHE A 1 443 ? -4.322 13.842 -14.952 1.00 93.81 443 PHE A C 1
ATOM 3303 O O . PHE A 1 443 ? -4.910 14.844 -14.542 1.00 93.81 443 PHE A O 1
ATOM 3310 N N . TYR A 1 444 ? -3.007 13.677 -14.845 1.00 91.62 444 TYR A N 1
ATOM 3311 C CA . TYR A 1 444 ? -2.143 14.729 -14.335 1.00 91.62 444 TYR A CA 1
ATOM 3312 C C . TYR A 1 444 ? -2.104 15.887 -15.341 1.00 91.62 444 TYR A C 1
ATOM 3314 O O . TYR A 1 444 ? -1.933 15.685 -16.550 1.00 91.62 444 TYR A O 1
ATOM 3322 N N . SER A 1 445 ? -2.285 17.104 -14.834 1.00 89.56 445 SER A N 1
ATOM 3323 C CA . SER A 1 445 ? -2.301 18.332 -15.624 1.00 89.56 445 SER A CA 1
ATOM 3324 C C . SER A 1 445 ? -1.239 19.286 -15.102 1.00 89.56 445 SER A C 1
ATOM 3326 O O . SER A 1 445 ? -1.107 19.482 -13.897 1.00 89.56 445 SER A O 1
ATOM 3328 N N . SER A 1 446 ? -0.483 19.878 -16.018 1.00 91.06 446 SER A N 1
ATOM 3329 C CA . SER A 1 446 ? 0.538 20.875 -15.725 1.00 91.06 446 SER A CA 1
ATOM 3330 C C . SER A 1 446 ? 0.526 21.918 -16.843 1.00 91.06 446 SER A C 1
ATOM 3332 O O . SER A 1 446 ? 0.359 21.531 -18.004 1.00 91.06 446 SER A O 1
ATOM 3334 N N . PRO A 1 447 ? 0.691 23.214 -16.519 1.00 93.56 447 PRO A N 1
ATOM 3335 C CA . PRO A 1 447 ? 0.806 24.266 -17.526 1.00 93.56 447 PRO A CA 1
ATOM 3336 C C . PRO A 1 447 ? 2.162 24.243 -18.248 1.00 93.56 447 PRO A C 1
ATOM 3338 O O . PRO A 1 447 ? 2.301 24.861 -19.300 1.00 93.56 447 PRO A O 1
ATOM 3341 N N . ASN A 1 448 ? 3.155 23.542 -17.694 1.00 95.19 448 ASN A N 1
ATOM 3342 C CA . ASN A 1 448 ? 4.506 23.520 -18.233 1.00 95.19 448 ASN A CA 1
ATOM 3343 C C . ASN A 1 448 ? 4.556 22.775 -19.579 1.00 95.19 448 ASN A C 1
ATOM 3345 O O . ASN A 1 448 ? 3.849 21.773 -19.761 1.00 95.19 448 ASN A O 1
ATOM 3349 N N . PRO A 1 449 ? 5.407 23.221 -20.525 1.00 95.50 449 PRO A N 1
ATOM 3350 C CA . PRO A 1 449 ? 5.600 22.520 -21.788 1.00 95.50 449 PRO A CA 1
ATOM 3351 C C . PRO A 1 449 ? 6.105 21.094 -21.547 1.00 95.50 449 PRO A C 1
ATOM 3353 O O . PRO A 1 449 ? 6.695 20.781 -20.515 1.00 95.50 449 PRO A O 1
ATOM 3356 N N . ARG A 1 450 ? 5.864 20.196 -22.504 1.00 94.75 450 ARG A N 1
ATOM 3357 C CA . ARG A 1 450 ? 6.285 18.794 -22.399 1.00 94.75 450 ARG A CA 1
ATOM 3358 C C . ARG A 1 450 ? 7.647 18.591 -23.051 1.00 94.75 450 ARG A C 1
ATOM 3360 O O . ARG A 1 450 ? 7.910 19.130 -24.119 1.00 94.75 450 ARG A O 1
ATOM 3367 N N . THR A 1 451 ? 8.474 17.765 -22.427 1.00 95.56 451 THR A N 1
ATOM 3368 C CA . THR A 1 451 ? 9.788 17.343 -22.912 1.00 95.56 451 THR A CA 1
ATOM 3369 C C . THR A 1 451 ? 9.885 15.816 -22.971 1.00 95.56 451 THR A C 1
ATOM 3371 O O . THR A 1 451 ? 9.015 15.096 -22.465 1.00 95.56 451 THR A O 1
ATOM 3374 N N . THR A 1 452 ? 10.958 15.328 -23.590 1.00 95.38 452 THR A N 1
ATOM 3375 C CA . THR A 1 452 ? 11.370 13.925 -23.568 1.00 95.38 452 THR A CA 1
ATOM 3376 C C . THR A 1 452 ? 12.513 13.754 -22.580 1.00 95.38 452 THR A C 1
ATOM 3378 O O . THR A 1 452 ? 13.513 14.463 -22.661 1.00 95.38 452 THR A O 1
ATOM 3381 N N . ILE A 1 453 ? 12.375 12.804 -21.655 1.00 95.12 453 ILE A N 1
ATOM 3382 C CA . ILE A 1 453 ? 13.471 12.390 -20.775 1.00 95.12 453 ILE A CA 1
ATOM 3383 C C . ILE A 1 453 ? 14.218 11.244 -21.432 1.00 95.12 453 ILE A C 1
ATOM 3385 O O . ILE A 1 453 ? 13.600 10.257 -21.829 1.00 95.12 453 ILE A O 1
ATOM 3389 N N . GLN A 1 454 ? 15.540 11.374 -21.506 1.00 96.69 454 GLN A N 1
ATOM 3390 C CA . GLN A 1 454 ? 16.430 10.334 -21.995 1.00 96.69 454 GLN A CA 1
ATOM 3391 C C . GLN A 1 454 ? 17.205 9.730 -20.822 1.00 96.69 454 GLN A C 1
ATOM 3393 O O . GLN A 1 454 ? 17.838 10.448 -20.046 1.00 96.69 454 GLN A O 1
ATOM 3398 N N . VAL A 1 455 ? 17.162 8.408 -20.696 1.00 97.81 455 VAL A N 1
ATOM 3399 C CA . VAL A 1 455 ? 17.892 7.651 -19.679 1.00 97.81 455 VAL A CA 1
ATOM 3400 C C . VAL A 1 455 ? 18.881 6.727 -20.370 1.00 97.81 455 VAL A C 1
ATOM 3402 O O . VAL A 1 455 ? 18.487 5.843 -21.124 1.00 97.81 455 VAL A O 1
ATOM 3405 N N . THR A 1 456 ? 20.164 6.916 -20.096 1.00 97.81 456 THR A N 1
ATOM 3406 C CA . THR A 1 456 ? 21.229 6.016 -20.535 1.00 97.81 456 THR A CA 1
ATOM 3407 C C . THR A 1 456 ? 21.493 5.013 -19.421 1.00 97.81 456 THR A C 1
ATOM 3409 O O . THR A 1 456 ? 21.824 5.392 -18.299 1.00 97.81 456 THR A O 1
ATOM 3412 N N . VAL A 1 457 ? 21.343 3.723 -19.707 1.00 97.44 457 VAL A N 1
ATOM 3413 C CA . VAL A 1 457 ? 21.602 2.654 -18.736 1.00 97.44 457 VAL A CA 1
ATOM 3414 C C . VAL A 1 457 ? 23.055 2.175 -18.876 1.00 97.44 457 VAL A C 1
ATOM 3416 O O . VAL A 1 457 ? 23.447 1.747 -19.961 1.00 97.44 457 VAL A O 1
ATOM 3419 N N . PRO A 1 458 ? 23.883 2.219 -17.816 1.00 93.19 458 PRO A N 1
ATOM 3420 C CA . PRO A 1 458 ? 25.242 1.686 -17.878 1.00 93.19 458 PRO A CA 1
ATOM 3421 C C . PRO A 1 458 ? 25.287 0.156 -18.029 1.00 93.19 458 PRO A C 1
ATOM 3423 O O . PRO A 1 458 ? 24.472 -0.572 -17.452 1.00 93.19 458 PRO A O 1
ATOM 3426 N N . GLY A 1 459 ? 26.307 -0.332 -18.739 1.00 89.50 459 GL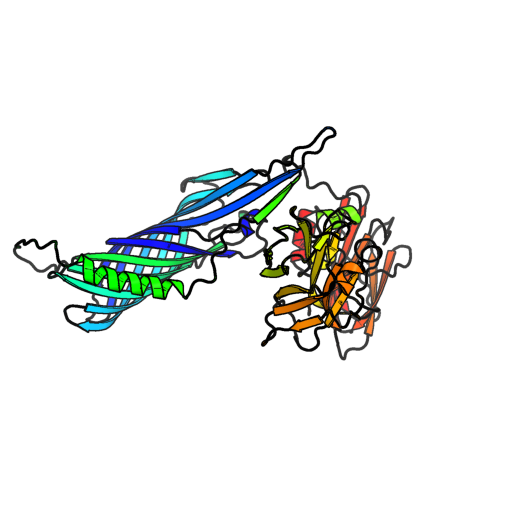Y A N 1
ATOM 3427 C CA . GLY A 1 459 ? 26.611 -1.757 -18.916 1.00 89.50 459 GLY A CA 1
ATOM 3428 C C . GLY A 1 459 ? 26.241 -2.315 -20.294 1.00 89.50 459 GLY A C 1
ATOM 3429 O O . GLY A 1 459 ? 25.828 -1.587 -21.191 1.00 89.50 459 GLY A O 1
ATOM 3430 N N . SER A 1 460 ? 26.418 -3.626 -20.458 1.00 89.38 460 SER A N 1
ATOM 3431 C CA . SER A 1 460 ? 26.091 -4.396 -21.667 1.00 89.38 460 SER A CA 1
ATOM 3432 C C . SER A 1 460 ? 24.855 -5.282 -21.449 1.00 89.38 460 SER A C 1
ATOM 3434 O O . SER A 1 460 ? 24.337 -5.354 -20.330 1.00 89.38 460 SER A O 1
ATOM 3436 N N . ASN A 1 461 ? 24.371 -5.951 -22.505 1.00 91.00 461 ASN A N 1
ATOM 3437 C CA . ASN A 1 461 ? 23.228 -6.879 -22.470 1.00 91.00 461 ASN A CA 1
ATOM 3438 C C . ASN A 1 461 ? 21.963 -6.258 -21.858 1.00 91.00 461 ASN A C 1
ATOM 3440 O O . ASN A 1 461 ? 21.354 -6.818 -20.949 1.00 91.00 461 ASN A O 1
ATOM 3444 N N . ILE A 1 462 ? 21.597 -5.058 -22.304 1.00 93.75 462 ILE A N 1
ATOM 3445 C CA . ILE A 1 462 ? 20.403 -4.358 -21.829 1.00 93.75 462 ILE A CA 1
ATOM 3446 C C . ILE A 1 462 ? 19.209 -4.813 -22.663 1.00 93.75 462 ILE A C 1
ATOM 3448 O O . ILE A 1 462 ? 19.163 -4.568 -23.865 1.00 93.75 462 ILE A O 1
ATOM 3452 N N . ASP A 1 463 ? 18.249 -5.465 -22.011 1.00 90.38 463 ASP A N 1
ATOM 3453 C CA . ASP A 1 463 ? 17.005 -5.909 -22.631 1.00 90.38 463 ASP A CA 1
ATOM 3454 C C . ASP A 1 463 ? 15.802 -5.388 -21.818 1.00 90.38 463 ASP A C 1
ATOM 3456 O O . ASP A 1 463 ? 15.613 -5.805 -20.666 1.00 90.38 463 ASP A O 1
ATOM 3460 N N . PRO A 1 464 ? 14.976 -4.493 -22.396 1.00 88.75 464 PRO A N 1
ATOM 3461 C CA . PRO A 1 464 ? 13.830 -3.880 -21.720 1.00 88.75 464 PRO A CA 1
ATOM 3462 C C . PRO A 1 464 ? 12.684 -4.861 -21.416 1.00 88.75 464 PRO A C 1
ATOM 3464 O O . PRO A 1 464 ? 11.752 -4.512 -20.685 1.00 88.75 464 PRO A O 1
ATOM 3467 N N . THR A 1 465 ? 12.716 -6.063 -21.997 1.00 83.50 465 THR A N 1
ATOM 3468 C CA . THR A 1 465 ? 11.671 -7.085 -21.862 1.00 83.50 465 THR A CA 1
ATOM 3469 C C . THR A 1 465 ? 12.031 -8.170 -20.855 1.00 83.50 465 THR A C 1
ATOM 3471 O O . THR A 1 465 ? 11.144 -8.662 -20.159 1.00 83.50 465 THR A O 1
ATOM 3474 N N . SER A 1 466 ? 13.316 -8.519 -20.738 1.00 84.25 466 SER A N 1
ATOM 3475 C CA . SER A 1 466 ? 13.748 -9.690 -19.965 1.00 84.25 466 SER A CA 1
ATOM 3476 C C . SER A 1 466 ? 14.538 -9.355 -18.702 1.00 84.25 466 SER A C 1
ATOM 3478 O O . SER A 1 466 ? 14.352 -10.027 -17.682 1.00 84.25 466 SER A O 1
ATOM 3480 N N . ASN A 1 467 ? 15.394 -8.325 -18.741 1.00 90.19 467 ASN A N 1
ATOM 3481 C CA . ASN A 1 467 ? 16.424 -8.144 -17.718 1.00 90.19 467 ASN A CA 1
ATOM 3482 C C . ASN A 1 467 ? 16.594 -6.719 -17.183 1.00 90.19 467 ASN A C 1
ATOM 3484 O O . ASN A 1 467 ? 17.243 -6.559 -16.155 1.00 90.19 467 ASN A O 1
ATOM 3488 N N . THR A 1 468 ? 16.038 -5.696 -17.837 1.00 93.62 468 THR A N 1
ATOM 3489 C CA . THR A 1 468 ? 16.172 -4.290 -17.435 1.00 93.62 468 THR A CA 1
ATOM 3490 C C . THR A 1 468 ? 14.816 -3.587 -17.397 1.00 93.62 468 THR A C 1
ATOM 3492 O O . THR A 1 468 ? 14.079 -3.585 -18.377 1.00 93.62 468 THR A O 1
ATOM 3495 N N . MET A 1 469 ? 14.495 -2.941 -16.275 1.00 94.19 469 MET A N 1
ATOM 3496 C CA . MET A 1 469 ? 13.372 -2.008 -16.169 1.00 94.19 469 MET A CA 1
ATOM 3497 C C . MET A 1 469 ? 13.876 -0.615 -15.818 1.00 94.19 469 MET A C 1
ATOM 3499 O O . MET A 1 469 ? 14.719 -0.456 -14.933 1.00 94.19 469 MET A O 1
ATOM 3503 N N . VAL A 1 470 ? 13.313 0.393 -16.479 1.00 97.00 470 VAL A N 1
ATOM 3504 C CA . VAL A 1 470 ? 13.582 1.805 -16.206 1.00 97.00 470 VAL A CA 1
ATOM 3505 C C . VAL A 1 470 ? 12.271 2.479 -15.838 1.00 97.00 470 VAL A C 1
ATOM 3507 O O . VAL A 1 470 ? 11.279 2.334 -16.547 1.00 97.00 470 VAL A O 1
ATOM 3510 N N . PHE A 1 471 ? 12.265 3.224 -14.738 1.00 97.50 471 PHE A N 1
ATOM 3511 C CA . PHE A 1 471 ? 11.107 3.974 -14.272 1.00 97.50 471 PHE A CA 1
ATOM 3512 C C . PHE A 1 471 ? 11.454 5.445 -14.066 1.00 97.50 471 PHE A C 1
ATOM 3514 O O . PHE A 1 471 ? 12.528 5.773 -13.561 1.00 97.50 471 PHE A O 1
ATOM 3521 N N . ALA A 1 472 ? 10.516 6.330 -14.391 1.00 96.81 472 ALA A N 1
ATOM 3522 C CA . ALA A 1 472 ? 10.500 7.690 -13.866 1.00 96.81 472 ALA A CA 1
ATOM 3523 C C . ALA A 1 472 ? 9.441 7.773 -12.762 1.00 96.81 472 ALA A C 1
ATOM 3525 O O . ALA A 1 472 ? 8.259 7.519 -12.994 1.00 96.81 472 ALA A O 1
ATOM 3526 N N . VAL A 1 473 ? 9.878 8.111 -11.551 1.00 96.50 473 VAL A N 1
ATOM 3527 C CA . VAL A 1 473 ? 9.029 8.208 -10.361 1.00 96.50 473 VAL A CA 1
ATOM 3528 C C . VAL A 1 473 ? 8.855 9.675 -9.993 1.00 96.50 473 VAL A C 1
ATOM 3530 O O . VAL A 1 473 ? 9.838 10.389 -9.774 1.00 96.50 473 VAL A O 1
ATOM 3533 N N . PHE A 1 474 ? 7.612 10.141 -9.926 1.00 93.75 474 PHE A N 1
ATOM 3534 C CA . PHE A 1 474 ? 7.304 11.543 -9.658 1.00 93.75 474 PHE A CA 1
ATOM 3535 C C . PHE A 1 474 ? 7.423 11.833 -8.161 1.00 93.75 474 PHE A C 1
ATOM 3537 O O . PHE A 1 474 ? 6.952 11.057 -7.328 1.00 93.75 474 PHE A O 1
ATOM 3544 N N . ARG A 1 475 ? 8.090 12.936 -7.797 1.00 91.12 475 ARG A N 1
ATOM 3545 C CA . ARG A 1 475 ? 8.271 13.329 -6.384 1.00 91.12 475 ARG A CA 1
ATOM 3546 C C . ARG A 1 475 ? 7.222 14.311 -5.870 1.00 91.12 475 ARG A C 1
ATOM 3548 O O . ARG A 1 475 ? 7.133 14.516 -4.666 1.00 91.12 475 ARG A O 1
ATOM 3555 N N . THR A 1 476 ? 6.456 14.930 -6.764 1.00 87.00 476 THR A N 1
ATOM 3556 C CA . THR A 1 476 ? 5.459 15.958 -6.423 1.00 87.00 476 THR A CA 1
ATOM 3557 C C . THR A 1 476 ? 4.032 15.426 -6.352 1.00 87.00 476 THR A C 1
ATOM 3559 O O . THR A 1 476 ? 3.174 16.091 -5.783 1.00 87.00 476 THR A O 1
ATOM 3562 N N . PHE A 1 477 ? 3.771 14.237 -6.896 1.00 86.62 477 PHE A N 1
ATOM 3563 C CA . PHE A 1 477 ? 2.473 13.571 -6.840 1.00 86.62 477 PHE A CA 1
ATOM 3564 C C . PHE A 1 477 ? 2.654 12.049 -6.819 1.00 86.62 477 PHE A C 1
ATOM 3566 O O . PHE A 1 477 ? 3.742 11.538 -7.098 1.00 86.62 477 PHE A O 1
ATOM 3573 N N . ASN A 1 478 ? 1.596 11.315 -6.470 1.00 87.81 478 ASN A N 1
ATOM 3574 C CA . ASN A 1 478 ? 1.638 9.857 -6.437 1.00 87.81 478 ASN A CA 1
ATOM 3575 C C . ASN A 1 478 ? 1.580 9.279 -7.858 1.00 87.81 478 ASN A C 1
ATOM 3577 O O . ASN A 1 478 ? 0.505 9.166 -8.441 1.00 87.81 478 ASN A O 1
ATOM 3581 N N . GLY A 1 479 ? 2.734 8.942 -8.425 1.00 91.12 479 GLY A N 1
ATOM 3582 C CA . GLY A 1 479 ? 2.803 8.293 -9.726 1.00 91.12 479 GLY A CA 1
ATOM 3583 C C . GLY A 1 479 ? 4.192 7.764 -10.050 1.00 91.12 479 GLY A C 1
ATOM 3584 O O . GLY A 1 479 ? 5.213 8.295 -9.596 1.00 91.12 479 GLY A O 1
ATOM 3585 N N . ALA A 1 480 ? 4.224 6.724 -10.872 1.00 95.06 480 ALA A N 1
ATOM 3586 C CA . ALA A 1 480 ? 5.433 6.138 -11.426 1.00 95.06 480 ALA A CA 1
ATOM 3587 C C . ALA A 1 480 ? 5.126 5.591 -12.817 1.00 95.06 480 ALA A C 1
ATOM 3589 O O . ALA A 1 480 ? 4.090 4.975 -13.031 1.00 95.06 480 ALA A O 1
ATOM 3590 N N . ILE A 1 481 ? 6.030 5.795 -13.766 1.00 94.75 481 ILE A N 1
ATOM 3591 C CA . ILE A 1 481 ? 5.863 5.311 -15.138 1.00 94.75 481 ILE A CA 1
ATOM 3592 C C . ILE A 1 481 ? 7.045 4.449 -15.544 1.00 94.75 481 ILE A C 1
ATOM 3594 O O . ILE A 1 481 ? 8.191 4.774 -15.228 1.00 94.75 481 ILE A O 1
ATOM 3598 N N . ARG A 1 482 ? 6.770 3.360 -16.262 1.00 94.38 482 ARG A N 1
ATOM 3599 C CA . ARG A 1 482 ? 7.806 2.545 -16.894 1.00 94.38 482 ARG A CA 1
ATOM 3600 C C . ARG A 1 482 ? 8.203 3.189 -18.218 1.00 94.38 482 ARG A C 1
ATOM 3602 O O . ARG A 1 482 ? 7.344 3.492 -19.040 1.00 94.38 482 ARG A O 1
ATOM 3609 N N . ILE A 1 483 ? 9.499 3.396 -18.421 1.00 94.44 483 ILE A N 1
ATOM 3610 C CA . ILE A 1 483 ? 10.048 3.892 -19.681 1.00 94.44 483 ILE A CA 1
ATOM 3611 C C . ILE A 1 483 ? 10.308 2.695 -20.587 1.00 94.44 483 ILE A C 1
ATOM 3613 O O . ILE A 1 483 ? 11.079 1.798 -20.252 1.00 94.44 483 ILE A O 1
ATOM 3617 N N . CYS A 1 484 ? 9.637 2.697 -21.731 1.00 90.19 484 CYS A N 1
ATOM 3618 C CA . CYS A 1 484 ? 9.508 1.527 -22.589 1.00 90.19 484 CYS A CA 1
ATOM 3619 C C . CYS A 1 484 ? 10.131 1.682 -23.973 1.00 90.19 484 CYS A C 1
ATOM 3621 O O . CYS A 1 484 ? 10.520 0.690 -24.585 1.00 90.19 484 CYS A O 1
ATOM 3623 N N . ASN A 1 485 ? 10.225 2.914 -24.474 1.00 92.88 485 ASN A N 1
ATOM 3624 C CA . ASN A 1 485 ? 10.841 3.182 -25.763 1.00 92.88 485 ASN A CA 1
ATOM 3625 C C . ASN A 1 485 ? 12.361 3.038 -25.627 1.00 92.88 485 ASN A C 1
ATOM 3627 O O . ASN A 1 485 ? 13.031 3.930 -25.108 1.00 92.88 485 ASN A O 1
ATOM 3631 N N . PHE A 1 486 ? 12.875 1.884 -26.046 1.00 94.50 486 PHE A N 1
ATOM 3632 C CA . PHE A 1 486 ? 14.283 1.526 -25.974 1.00 94.50 486 PHE A CA 1
ATOM 3633 C C . PHE A 1 486 ? 14.958 1.701 -27.336 1.00 94.50 486 PHE A C 1
ATOM 3635 O O . PHE A 1 486 ? 14.535 1.126 -28.338 1.00 94.50 486 PHE A O 1
ATOM 3642 N N . LYS A 1 487 ? 16.049 2.462 -27.351 1.00 95.06 487 LYS A N 1
ATOM 3643 C CA . LYS A 1 487 ? 16.969 2.611 -28.472 1.00 95.06 487 LYS A CA 1
ATOM 3644 C C . LYS A 1 487 ? 18.272 1.907 -28.123 1.00 95.06 487 LYS A C 1
ATOM 3646 O O . LYS A 1 487 ? 18.988 2.306 -27.200 1.00 95.06 487 LYS A O 1
ATOM 3651 N N . ALA A 1 488 ? 18.573 0.853 -28.875 1.00 92.56 488 ALA A N 1
ATOM 3652 C CA . ALA A 1 488 ? 19.819 0.124 -28.722 1.00 92.56 488 ALA A CA 1
ATOM 3653 C C . ALA A 1 488 ? 21.031 1.076 -28.867 1.00 92.56 488 ALA A C 1
ATOM 3655 O O . ALA A 1 488 ? 20.990 1.994 -29.689 1.00 92.56 488 ALA A O 1
ATOM 3656 N N . PRO A 1 489 ? 22.108 0.867 -28.091 1.00 95.25 489 PRO A N 1
ATOM 3657 C CA . PRO A 1 489 ? 22.316 -0.278 -27.201 1.00 95.25 489 PRO A CA 1
ATOM 3658 C C . PRO A 1 489 ? 21.800 -0.086 -25.765 1.00 95.25 489 PRO A C 1
ATOM 3660 O O . PRO A 1 489 ? 21.742 -1.062 -25.023 1.00 95.25 489 PRO A O 1
ATOM 3663 N N . ASN A 1 490 ? 21.481 1.139 -25.334 1.00 96.62 490 ASN A N 1
ATOM 3664 C CA . ASN A 1 490 ? 21.326 1.434 -23.904 1.00 96.62 490 ASN A CA 1
ATOM 3665 C C . ASN A 1 490 ? 20.465 2.663 -23.553 1.00 96.62 490 ASN A C 1
ATOM 3667 O O . ASN A 1 490 ? 20.482 3.099 -22.400 1.00 96.62 490 ASN A O 1
ATOM 3671 N N . ILE A 1 491 ? 19.736 3.237 -24.510 1.00 96.88 491 ILE A N 1
ATOM 3672 C CA . ILE A 1 491 ? 18.975 4.475 -24.310 1.00 96.88 491 ILE A CA 1
ATOM 3673 C C . ILE A 1 491 ? 17.488 4.162 -24.137 1.00 96.88 491 ILE A C 1
ATOM 3675 O O . ILE A 1 491 ? 16.907 3.414 -24.913 1.00 96.88 491 ILE A O 1
ATOM 3679 N N . PHE A 1 492 ? 16.858 4.781 -23.145 1.00 96.62 492 PHE A N 1
ATOM 3680 C CA . PHE A 1 492 ? 15.419 4.745 -22.903 1.00 96.62 492 PHE A CA 1
ATOM 3681 C C . PHE A 1 492 ? 14.845 6.157 -22.996 1.00 96.62 492 PHE A C 1
ATOM 3683 O O . PHE A 1 492 ? 15.391 7.084 -22.402 1.00 96.62 492 PHE A O 1
ATOM 3690 N N . GLU A 1 493 ? 13.733 6.330 -23.704 1.00 95.50 493 GLU A N 1
ATOM 3691 C CA . GLU A 1 493 ? 13.106 7.637 -23.914 1.00 95.50 493 GLU A CA 1
ATOM 3692 C C . GLU A 1 493 ? 11.664 7.669 -23.415 1.00 95.50 493 GLU A C 1
ATOM 3694 O O . GLU A 1 493 ? 10.862 6.785 -23.711 1.00 95.50 493 GLU A O 1
ATOM 3699 N N . MET A 1 494 ? 11.308 8.728 -22.692 1.00 94.00 494 MET A N 1
ATOM 3700 C CA . MET A 1 494 ? 9.933 8.978 -22.271 1.00 94.00 494 MET A CA 1
ATOM 3701 C C . MET A 1 494 ? 9.479 10.368 -22.719 1.00 94.00 494 MET A C 1
ATOM 3703 O O . MET A 1 494 ? 9.873 11.354 -22.087 1.00 94.00 494 MET A O 1
ATOM 3707 N N . PRO A 1 495 ? 8.663 10.478 -23.782 1.00 93.75 495 PRO A N 1
ATOM 3708 C CA . PRO A 1 495 ? 8.068 11.747 -24.176 1.00 93.75 495 PRO A CA 1
ATOM 3709 C C . PRO A 1 495 ? 6.928 12.151 -23.233 1.00 93.75 495 PRO A C 1
ATOM 3711 O O . PRO A 1 495 ? 6.389 11.349 -22.474 1.00 93.75 495 PRO A O 1
ATOM 3714 N N . GLY A 1 496 ? 6.505 13.410 -23.328 1.00 93.06 496 GLY A N 1
ATOM 3715 C CA . GLY A 1 496 ? 5.254 13.864 -22.723 1.00 93.06 496 GLY A CA 1
ATOM 3716 C C . GLY A 1 496 ? 5.338 14.246 -21.244 1.00 93.06 496 GLY A C 1
ATOM 3717 O O . GLY A 1 496 ? 4.290 14.471 -20.634 1.00 93.06 496 GLY A O 1
ATOM 3718 N N . ILE A 1 497 ? 6.547 14.359 -20.686 1.00 95.25 497 ILE A N 1
ATOM 3719 C CA . ILE A 1 497 ? 6.781 14.766 -19.297 1.00 95.25 497 ILE A CA 1
ATOM 3720 C C . ILE A 1 497 ? 6.818 16.295 -19.205 1.00 95.25 497 ILE A C 1
ATOM 3722 O O . ILE A 1 497 ? 7.596 16.902 -19.936 1.00 95.25 497 ILE A O 1
ATOM 3726 N N . PRO A 1 498 ? 6.030 16.949 -18.334 1.00 95.56 498 PRO A N 1
ATOM 3727 C CA . PRO A 1 498 ? 6.113 18.399 -18.167 1.00 95.56 498 PRO A CA 1
ATOM 3728 C C . PRO A 1 498 ? 7.498 18.831 -17.674 1.00 95.56 498 PRO A C 1
ATOM 3730 O O . PRO A 1 498 ? 8.064 18.195 -16.778 1.00 95.56 498 PRO A O 1
ATOM 3733 N N . THR A 1 499 ? 8.047 19.910 -18.228 1.00 95.94 499 THR A N 1
ATOM 3734 C CA . THR A 1 499 ? 9.307 20.495 -17.757 1.00 95.94 499 THR A CA 1
ATOM 3735 C C . THR A 1 499 ? 9.190 20.932 -16.299 1.00 95.94 499 THR A C 1
ATOM 3737 O O . THR A 1 499 ? 8.095 21.122 -15.770 1.00 95.94 499 THR A O 1
ATOM 3740 N N . GLU A 1 500 ? 10.332 21.055 -15.629 1.00 94.75 500 GLU A N 1
ATOM 3741 C CA . GLU A 1 500 ? 10.463 21.391 -14.206 1.00 94.75 500 GLU A CA 1
ATOM 3742 C C . GLU A 1 500 ? 9.891 20.344 -13.239 1.00 94.75 500 GLU A C 1
ATOM 3744 O O . GLU A 1 500 ? 9.977 20.513 -12.025 1.00 94.75 500 GLU A O 1
ATOM 3749 N N . THR A 1 501 ? 9.376 19.218 -13.741 1.00 94.88 501 THR A N 1
ATOM 3750 C CA . THR A 1 501 ? 8.868 18.137 -12.893 1.00 94.88 501 THR A CA 1
ATOM 3751 C C . THR A 1 501 ? 10.024 17.427 -12.175 1.00 94.88 501 THR A C 1
ATOM 3753 O O . THR A 1 501 ? 10.904 16.879 -12.845 1.00 94.88 501 THR A O 1
ATOM 3756 N N . PRO A 1 502 ? 10.048 17.369 -10.831 1.00 95.38 502 PRO A N 1
ATOM 3757 C CA . PRO A 1 502 ? 11.065 16.624 -10.091 1.00 95.38 502 PRO A CA 1
ATOM 3758 C C . PRO A 1 502 ? 10.838 15.103 -10.193 1.00 95.38 502 PRO A C 1
ATOM 3760 O O . PRO A 1 502 ? 9.795 14.592 -9.778 1.00 95.38 502 PRO A O 1
ATOM 3763 N N . LEU A 1 503 ? 11.838 14.366 -10.696 1.00 95.44 503 LEU A N 1
ATOM 3764 C CA . LEU A 1 503 ? 11.766 12.922 -10.974 1.00 95.44 503 LEU A CA 1
ATOM 3765 C C . LEU A 1 503 ? 12.898 12.145 -10.316 1.00 95.44 503 LEU A C 1
ATOM 3767 O O . LEU A 1 503 ? 14.060 12.552 -10.384 1.00 95.44 503 LEU A O 1
ATOM 3771 N N . SER A 1 504 ? 12.596 10.998 -9.723 1.00 96.62 504 SER A N 1
ATOM 3772 C CA . SER A 1 504 ? 13.590 9.972 -9.411 1.00 96.62 504 SER A CA 1
ATOM 3773 C C . SER A 1 504 ? 13.583 8.943 -10.536 1.00 96.62 504 SER A C 1
ATOM 3775 O O . SER A 1 504 ? 12.609 8.214 -10.700 1.00 96.62 504 SER A O 1
ATOM 3777 N N . VAL A 1 505 ? 14.651 8.905 -11.330 1.00 98.00 505 VAL A N 1
ATOM 3778 C CA . VAL A 1 505 ? 14.844 7.874 -12.352 1.00 98.00 505 VAL A CA 1
ATOM 3779 C C . VAL A 1 505 ? 15.448 6.652 -11.682 1.00 98.00 505 VAL A C 1
ATOM 3781 O O . VAL A 1 505 ? 16.481 6.759 -11.019 1.00 98.00 505 VAL A O 1
ATOM 3784 N N . VAL A 1 506 ? 14.788 5.513 -11.838 1.00 97.50 506 VAL A N 1
ATOM 3785 C CA . VAL A 1 506 ? 15.145 4.238 -11.223 1.00 97.50 506 VAL A CA 1
ATOM 3786 C C . VAL A 1 506 ? 15.437 3.222 -12.314 1.00 97.50 506 VAL A C 1
ATOM 3788 O O . VAL A 1 506 ? 14.674 3.098 -13.268 1.00 97.50 506 VAL A O 1
ATOM 3791 N N . VAL A 1 507 ? 16.525 2.476 -12.155 1.00 97.81 507 VAL A N 1
ATOM 3792 C CA . VAL A 1 507 ? 16.893 1.364 -13.031 1.00 97.81 507 VAL A CA 1
ATOM 3793 C C . VAL A 1 507 ? 17.045 0.113 -12.178 1.00 97.81 507 VAL A C 1
ATOM 3795 O O . VAL A 1 507 ? 17.781 0.121 -11.192 1.00 97.81 507 VAL A O 1
ATOM 3798 N N . ILE A 1 508 ? 16.349 -0.954 -12.561 1.00 95.94 508 ILE A N 1
ATOM 3799 C CA . ILE A 1 508 ? 16.428 -2.274 -11.931 1.00 95.94 508 ILE A CA 1
ATOM 3800 C C . ILE A 1 508 ? 16.879 -3.259 -13.000 1.00 95.94 508 ILE A C 1
ATOM 3802 O O . ILE A 1 508 ? 16.264 -3.324 -14.068 1.00 95.94 508 ILE A O 1
ATOM 3806 N N . ARG A 1 509 ? 17.943 -4.019 -12.729 1.00 92.81 509 ARG A N 1
ATOM 3807 C CA . ARG A 1 509 ? 18.434 -5.046 -13.653 1.00 92.81 509 ARG A CA 1
ATOM 3808 C C . ARG A 1 509 ? 18.661 -6.375 -12.962 1.00 92.81 509 ARG A C 1
ATOM 3810 O O . ARG A 1 509 ? 19.210 -6.402 -11.867 1.00 92.81 509 ARG A O 1
ATOM 3817 N N . THR A 1 510 ? 18.327 -7.459 -13.647 1.00 89.69 510 THR A N 1
ATOM 3818 C CA . THR A 1 510 ? 18.673 -8.821 -13.239 1.00 89.69 510 THR A CA 1
ATOM 3819 C C . THR A 1 510 ? 19.592 -9.431 -14.287 1.00 89.69 510 THR A C 1
ATOM 3821 O O . THR A 1 510 ? 19.141 -9.759 -15.378 1.00 89.69 510 THR A O 1
ATOM 3824 N N . VAL A 1 511 ? 20.877 -9.589 -13.980 1.00 86.56 511 VAL A N 1
ATOM 3825 C CA . VAL A 1 511 ? 21.881 -10.127 -14.914 1.00 86.56 511 VAL A CA 1
ATOM 3826 C C . VAL A 1 511 ? 22.695 -11.185 -14.184 1.00 86.56 511 VAL A C 1
ATOM 3828 O O . VAL A 1 511 ? 23.128 -10.939 -13.066 1.00 86.56 511 VAL A O 1
ATOM 3831 N N . GLU A 1 512 ? 22.876 -12.365 -14.787 1.00 82.75 512 GLU A N 1
ATOM 3832 C CA . GLU A 1 512 ? 23.700 -13.455 -14.224 1.00 82.75 512 GLU A CA 1
ATOM 3833 C C . GLU A 1 512 ? 23.339 -13.819 -12.768 1.00 82.75 512 GLU A C 1
ATOM 3835 O O . GLU A 1 512 ? 24.200 -14.043 -11.923 1.00 82.75 512 GLU A O 1
ATOM 3840 N N . SER A 1 513 ? 22.039 -13.878 -12.456 1.00 79.12 513 SER A N 1
ATOM 3841 C CA . SER A 1 513 ? 21.519 -14.137 -11.097 1.00 79.12 513 SER A CA 1
ATOM 3842 C C . SER A 1 513 ? 21.913 -13.091 -10.045 1.00 79.12 513 SER A C 1
ATOM 3844 O O . SER A 1 513 ? 21.819 -13.349 -8.846 1.00 79.12 513 SER A O 1
ATOM 3846 N N . LYS A 1 514 ? 22.319 -11.895 -10.479 1.00 86.81 514 LYS A N 1
ATOM 3847 C CA . LYS A 1 514 ? 22.567 -10.728 -9.633 1.00 86.81 514 LYS A CA 1
ATOM 3848 C C . LYS A 1 514 ? 21.539 -9.643 -9.902 1.00 86.81 514 LYS A C 1
ATOM 3850 O O . LYS A 1 514 ? 21.087 -9.454 -11.032 1.00 86.81 514 LYS A O 1
ATOM 3855 N N . LEU A 1 515 ? 21.185 -8.922 -8.844 1.00 90.88 515 LEU A N 1
ATOM 3856 C CA . LEU A 1 515 ? 20.252 -7.807 -8.889 1.00 90.88 515 LEU A CA 1
ATOM 3857 C C . LEU A 1 515 ? 21.039 -6.507 -8.799 1.00 90.88 515 LEU A C 1
ATOM 3859 O O . LEU A 1 515 ? 21.853 -6.333 -7.898 1.00 90.88 515 LEU A O 1
ATOM 3863 N N . TYR A 1 516 ? 20.766 -5.585 -9.708 1.00 94.31 516 TYR A N 1
ATOM 3864 C CA . TYR A 1 516 ? 21.358 -4.259 -9.728 1.00 94.31 516 TYR A CA 1
ATOM 3865 C C . TYR A 1 516 ? 20.273 -3.203 -9.605 1.00 94.31 516 TYR A C 1
ATOM 3867 O O . TYR A 1 516 ? 19.208 -3.308 -10.217 1.00 94.31 516 TYR A O 1
ATOM 3875 N N . TYR A 1 517 ? 20.574 -2.164 -8.839 1.00 95.81 517 TYR A N 1
ATOM 3876 C CA . TYR A 1 517 ? 19.714 -1.007 -8.657 1.00 95.81 517 TYR A CA 1
ATOM 3877 C C . TYR A 1 517 ? 20.518 0.274 -8.842 1.00 95.81 517 TYR A C 1
ATOM 3879 O O . TYR A 1 517 ? 21.640 0.393 -8.351 1.00 95.81 517 TYR A O 1
ATOM 3887 N N . GLY A 1 518 ? 19.928 1.242 -9.532 1.00 95.88 518 GLY A N 1
ATOM 3888 C CA . GLY A 1 518 ? 20.429 2.607 -9.591 1.00 95.88 518 GLY A CA 1
ATOM 3889 C C . GLY A 1 518 ? 19.290 3.602 -9.491 1.00 95.88 518 GLY A C 1
ATOM 3890 O O . GLY A 1 518 ? 18.201 3.383 -10.022 1.00 95.88 518 GLY A O 1
ATOM 3891 N N . ARG A 1 519 ? 19.557 4.720 -8.821 1.00 95.88 519 ARG A N 1
ATOM 3892 C CA . ARG A 1 519 ? 18.631 5.844 -8.687 1.00 95.88 519 ARG A CA 1
ATOM 3893 C C . ARG A 1 519 ? 19.372 7.137 -8.969 1.00 95.88 519 ARG A C 1
ATOM 3895 O O . ARG A 1 519 ? 20.431 7.376 -8.398 1.00 95.88 519 ARG A O 1
ATOM 3902 N N . GLN A 1 520 ? 18.778 8.002 -9.782 1.00 96.50 520 GLN A N 1
ATOM 3903 C CA . GLN A 1 520 ? 19.241 9.372 -9.961 1.00 96.50 520 GLN A CA 1
ATOM 3904 C C . GLN A 1 520 ? 18.063 10.334 -9.854 1.00 96.50 520 GLN A C 1
ATOM 3906 O O . GLN A 1 520 ? 17.065 10.220 -10.566 1.00 96.50 520 GLN A O 1
ATOM 3911 N N . ASN A 1 521 ? 18.177 11.301 -8.949 1.00 96.19 521 ASN A N 1
ATOM 3912 C CA . ASN A 1 521 ? 17.216 12.389 -8.856 1.00 96.19 521 ASN A CA 1
ATOM 3913 C C . ASN A 1 521 ? 17.556 13.446 -9.909 1.00 96.19 521 ASN A C 1
ATOM 3915 O O . ASN A 1 521 ? 18.705 13.854 -10.034 1.00 96.19 521 ASN A O 1
ATOM 3919 N N . THR A 1 522 ? 16.550 13.893 -10.650 1.00 95.19 522 THR A N 1
ATOM 3920 C CA . THR A 1 522 ? 16.673 14.945 -11.659 1.00 95.19 522 THR A CA 1
ATOM 3921 C C . THR A 1 522 ? 15.415 15.814 -11.679 1.00 95.19 522 THR A C 1
ATOM 3923 O O . THR A 1 522 ? 14.452 15.551 -10.946 1.00 95.19 522 THR A O 1
ATOM 3926 N N . THR A 1 523 ? 15.422 16.826 -12.533 1.00 95.81 523 THR A N 1
ATOM 3927 C CA . THR A 1 523 ? 14.271 17.648 -12.889 1.00 95.81 523 THR A CA 1
ATOM 3928 C C . THR A 1 523 ? 14.095 17.585 -14.401 1.00 95.81 523 THR A C 1
ATOM 3930 O O . THR A 1 523 ? 15.068 17.706 -15.142 1.00 95.81 523 THR A O 1
ATOM 3933 N N . ALA A 1 524 ? 12.864 17.375 -14.863 1.00 94.50 524 ALA A N 1
ATOM 3934 C CA . ALA A 1 524 ? 12.562 17.245 -16.280 1.00 94.50 524 ALA A CA 1
ATOM 3935 C C . ALA A 1 524 ? 12.915 18.526 -17.047 1.00 94.50 524 ALA A C 1
ATOM 3937 O O . ALA A 1 524 ? 12.348 19.582 -16.786 1.00 94.50 524 ALA A O 1
ATOM 3938 N N . GLN A 1 525 ? 13.843 18.437 -17.995 1.00 91.81 525 GLN A N 1
ATOM 3939 C CA . GLN A 1 525 ? 14.288 19.553 -18.831 1.00 91.81 525 GLN A CA 1
ATOM 3940 C C . GLN A 1 525 ? 14.633 19.037 -20.231 1.00 91.81 525 GLN A C 1
ATOM 3942 O O . GLN A 1 525 ? 14.930 17.853 -20.408 1.00 91.81 525 GLN A O 1
ATOM 3947 N N . ALA A 1 526 ? 14.564 19.904 -21.240 1.00 89.12 526 ALA A N 1
ATOM 3948 C CA . ALA A 1 526 ? 14.932 19.540 -22.607 1.00 89.12 526 ALA A CA 1
ATOM 3949 C C . ALA A 1 526 ? 16.439 19.253 -22.719 1.00 89.12 526 ALA A C 1
ATOM 3951 O O . ALA A 1 526 ? 17.256 19.977 -22.157 1.00 89.12 526 ALA A O 1
ATOM 3952 N N . GLY A 1 527 ? 16.802 18.184 -23.437 1.00 81.81 527 GLY A N 1
ATOM 3953 C CA . GLY A 1 527 ? 18.200 17.821 -23.710 1.00 81.81 527 GLY A CA 1
ATOM 3954 C C . GLY A 1 527 ? 18.984 17.243 -22.524 1.00 81.81 527 GLY A C 1
ATOM 3955 O O . GLY A 1 527 ? 20.162 16.930 -22.678 1.00 81.81 527 GLY A O 1
ATOM 3956 N N . VAL A 1 528 ? 18.363 17.071 -21.353 1.00 82.00 528 VAL A N 1
ATOM 3957 C CA . VAL A 1 528 ? 19.029 16.482 -20.183 1.00 82.00 528 VAL A CA 1
ATOM 3958 C C . VAL A 1 528 ? 18.969 14.957 -20.254 1.00 82.00 528 VAL A C 1
ATOM 3960 O O . VAL A 1 528 ? 17.897 14.359 -20.143 1.00 82.00 528 VAL A O 1
ATOM 3963 N N . ALA A 1 529 ? 20.138 14.331 -20.395 1.00 89.81 529 ALA A N 1
ATOM 3964 C CA . ALA A 1 529 ? 20.304 12.887 -20.275 1.00 89.81 529 ALA A CA 1
ATOM 3965 C C . ALA A 1 529 ? 20.586 12.483 -18.818 1.00 89.81 529 ALA A C 1
ATOM 3967 O O . ALA A 1 529 ? 21.354 13.132 -18.107 1.00 89.81 529 ALA A O 1
ATOM 3968 N N . VAL A 1 530 ? 19.976 11.385 -18.376 1.00 95.56 530 VAL A N 1
ATOM 3969 C CA . VAL A 1 530 ? 20.110 10.835 -17.020 1.00 95.56 530 VAL A CA 1
ATOM 3970 C C . VAL A 1 530 ? 20.849 9.506 -17.108 1.00 95.56 530 VAL A C 1
ATOM 3972 O O . VAL A 1 530 ? 20.499 8.675 -17.936 1.00 95.56 530 VAL A O 1
ATOM 3975 N N . THR A 1 531 ? 21.859 9.280 -16.269 1.00 97.25 531 THR A N 1
ATOM 3976 C CA . THR A 1 531 ? 22.664 8.045 -16.291 1.00 97.25 531 THR A CA 1
ATOM 3977 C C . THR A 1 531 ? 22.829 7.513 -14.866 1.00 97.25 531 THR A C 1
ATOM 3979 O O . THR A 1 531 ? 23.860 7.756 -14.237 1.00 97.25 531 THR A O 1
ATOM 3982 N N . PRO A 1 532 ? 21.812 6.825 -14.308 1.00 96.44 532 PRO A N 1
ATOM 3983 C CA . PRO A 1 532 ? 21.878 6.330 -12.939 1.00 96.44 532 PRO A CA 1
ATOM 3984 C C . PRO A 1 532 ? 23.019 5.327 -12.758 1.00 96.44 532 PRO A C 1
ATOM 3986 O O . PRO A 1 532 ? 23.113 4.339 -13.488 1.00 96.44 532 PRO A O 1
ATOM 3989 N N . THR A 1 533 ? 23.859 5.550 -11.749 1.00 95.44 533 THR A N 1
ATOM 3990 C CA . THR A 1 533 ? 24.907 4.598 -11.369 1.00 95.44 533 THR A CA 1
ATOM 3991 C C . THR A 1 533 ? 24.273 3.341 -10.785 1.00 95.44 533 THR A C 1
ATOM 3993 O O . THR A 1 533 ? 23.501 3.420 -9.828 1.00 95.44 533 THR A O 1
ATOM 3996 N N . LEU A 1 534 ? 24.604 2.183 -11.356 1.00 95.94 534 LEU A N 1
ATOM 3997 C CA . LEU A 1 534 ? 24.107 0.886 -10.907 1.00 95.94 534 LEU A CA 1
ATOM 3998 C C . LEU A 1 534 ? 25.035 0.277 -9.859 1.00 95.94 534 LEU A C 1
ATOM 4000 O O . LEU A 1 534 ? 26.253 0.270 -10.032 1.00 95.94 534 LEU A O 1
ATOM 4004 N N . GLN A 1 535 ? 24.448 -0.284 -8.809 1.00 94.31 535 GLN A N 1
ATOM 4005 C CA . GLN A 1 535 ? 25.151 -1.060 -7.792 1.00 94.31 535 GLN A CA 1
ATOM 4006 C C . GLN A 1 535 ? 24.461 -2.408 -7.606 1.00 94.31 535 GLN A C 1
ATOM 4008 O O . GLN A 1 535 ? 23.233 -2.497 -7.684 1.00 94.31 535 GLN A O 1
ATOM 4013 N N . GLU A 1 536 ? 25.255 -3.455 -7.381 1.00 92.81 536 GLU A N 1
ATOM 4014 C CA . GLU A 1 536 ? 24.727 -4.759 -6.976 1.00 92.81 536 GLU A CA 1
ATOM 4015 C C . GLU A 1 536 ? 23.986 -4.597 -5.640 1.00 92.81 536 GLU A C 1
ATOM 4017 O O . GLU A 1 536 ? 24.451 -3.900 -4.738 1.00 92.81 536 GLU A O 1
ATOM 4022 N N . THR A 1 537 ? 22.806 -5.195 -5.528 1.00 8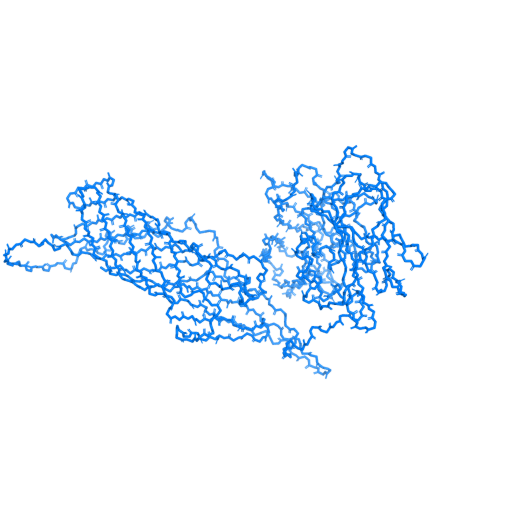6.31 537 THR A N 1
ATOM 4023 C CA . THR A 1 537 ? 21.924 -5.054 -4.371 1.00 86.31 537 THR A CA 1
ATOM 4024 C C . THR A 1 537 ? 21.241 -6.377 -4.040 1.00 86.31 537 THR A C 1
ATOM 4026 O O . THR A 1 537 ? 21.290 -7.346 -4.796 1.00 86.31 537 THR A O 1
ATOM 4029 N N . THR A 1 538 ? 20.566 -6.415 -2.896 1.00 83.62 538 THR A N 1
ATOM 4030 C CA . THR A 1 538 ? 19.722 -7.543 -2.491 1.00 83.62 538 THR A CA 1
ATOM 4031 C C . THR A 1 538 ? 18.246 -7.204 -2.698 1.00 83.62 538 THR A C 1
ATOM 4033 O O . THR A 1 538 ? 17.885 -6.025 -2.706 1.00 83.62 538 THR A O 1
ATOM 4036 N N . PRO A 1 539 ? 17.355 -8.205 -2.805 1.00 79.38 539 PRO A N 1
ATOM 4037 C CA . PRO A 1 539 ? 15.917 -7.953 -2.886 1.00 79.38 539 PRO A CA 1
ATOM 4038 C C . PRO A 1 539 ? 15.373 -7.103 -1.725 1.00 79.38 539 PRO A C 1
ATOM 4040 O O . PRO A 1 539 ? 14.559 -6.211 -1.945 1.00 79.38 539 PRO A O 1
ATOM 4043 N N . ALA A 1 540 ? 15.865 -7.322 -0.500 1.00 74.31 540 ALA A N 1
ATOM 4044 C CA . ALA A 1 540 ? 15.470 -6.532 0.666 1.00 74.31 540 ALA A CA 1
ATOM 4045 C C . ALA A 1 540 ? 15.942 -5.071 0.558 1.00 74.31 540 ALA A C 1
ATOM 4047 O O . ALA A 1 540 ? 15.142 -4.152 0.716 1.00 74.31 540 ALA A O 1
ATOM 4048 N N . ALA A 1 541 ? 17.213 -4.854 0.202 1.00 74.06 541 ALA A N 1
ATOM 4049 C CA . ALA A 1 541 ? 17.764 -3.510 0.036 1.00 74.06 541 ALA A CA 1
ATOM 4050 C C . ALA A 1 541 ? 17.118 -2.743 -1.134 1.00 74.06 541 ALA A C 1
ATOM 4052 O O . ALA A 1 541 ? 16.959 -1.526 -1.049 1.00 74.06 541 ALA A O 1
ATOM 4053 N N . LEU A 1 542 ? 16.699 -3.433 -2.203 1.00 81.88 542 LEU A N 1
ATOM 4054 C CA . LEU A 1 542 ? 15.901 -2.837 -3.278 1.00 81.88 542 LEU A CA 1
ATOM 4055 C C . LEU A 1 542 ? 14.564 -2.303 -2.745 1.00 81.88 542 LEU A C 1
ATOM 4057 O O . LEU A 1 542 ? 14.222 -1.152 -3.007 1.00 81.88 542 LEU A O 1
ATOM 4061 N N . VAL A 1 543 ? 13.821 -3.116 -1.988 1.00 78.12 543 VAL A N 1
ATOM 4062 C CA . VAL A 1 543 ? 12.538 -2.703 -1.395 1.00 78.12 543 VAL A CA 1
ATOM 4063 C C . VAL A 1 543 ? 12.733 -1.499 -0.470 1.00 78.12 543 VAL A C 1
ATOM 4065 O O . VAL A 1 543 ? 12.002 -0.515 -0.585 1.00 78.12 543 VAL A O 1
ATOM 4068 N N . ASP A 1 544 ? 13.750 -1.524 0.393 1.00 72.25 544 ASP A N 1
ATOM 4069 C CA . ASP A 1 544 ? 14.061 -0.406 1.289 1.00 72.25 544 ASP A CA 1
ATOM 4070 C C . ASP A 1 544 ? 14.404 0.877 0.519 1.00 72.25 544 ASP A C 1
ATOM 4072 O O . ASP A 1 544 ? 13.912 1.953 0.862 1.00 72.25 544 ASP A O 1
ATOM 4076 N N . ALA A 1 545 ? 15.193 0.774 -0.554 1.00 74.69 545 ALA A N 1
ATOM 4077 C CA . ALA A 1 545 ? 15.564 1.919 -1.381 1.00 74.69 545 ALA A CA 1
ATOM 4078 C C . ALA A 1 545 ? 14.368 2.518 -2.140 1.00 74.69 545 ALA A C 1
ATOM 4080 O O . ALA A 1 545 ? 14.270 3.743 -2.262 1.00 74.69 545 ALA A O 1
ATOM 4081 N N . LEU A 1 546 ? 13.451 1.679 -2.635 1.00 80.06 546 LEU A N 1
ATOM 4082 C CA . LEU A 1 546 ? 12.233 2.130 -3.311 1.00 80.06 546 LEU A CA 1
ATOM 4083 C C . LEU A 1 546 ? 11.233 2.765 -2.336 1.00 80.06 546 LEU A C 1
ATOM 4085 O O . LEU A 1 546 ? 10.560 3.726 -2.695 1.00 80.06 546 LEU A O 1
ATOM 4089 N N . ASN A 1 547 ? 11.172 2.302 -1.087 1.00 78.25 547 ASN A N 1
ATOM 4090 C CA . ASN A 1 547 ? 10.324 2.907 -0.053 1.00 78.25 547 ASN A CA 1
ATOM 4091 C C . ASN A 1 547 ? 10.778 4.319 0.371 1.00 78.25 547 ASN A C 1
ATOM 4093 O O . ASN A 1 547 ? 10.028 5.027 1.039 1.00 78.25 547 ASN A O 1
ATOM 4097 N N . GLN A 1 548 ? 11.980 4.746 -0.029 1.00 77.94 548 GLN A N 1
ATOM 4098 C CA . GLN A 1 548 ? 12.494 6.111 0.153 1.00 77.94 548 GLN A CA 1
ATOM 4099 C C . GLN A 1 548 ? 12.229 7.030 -1.058 1.00 77.94 548 GLN A C 1
ATOM 4101 O O . GLN A 1 548 ? 12.836 8.105 -1.167 1.00 77.94 548 GLN A O 1
ATOM 4106 N N . LEU A 1 549 ? 11.442 6.588 -2.046 1.00 71.25 549 LEU A N 1
ATOM 4107 C CA . LEU A 1 549 ? 11.092 7.399 -3.218 1.00 71.25 549 LEU A CA 1
ATOM 4108 C C . LEU A 1 549 ? 10.094 8.498 -2.892 1.00 71.25 549 LEU A C 1
ATOM 4110 O O . LEU A 1 549 ? 9.257 8.320 -1.986 1.00 71.25 549 LEU A O 1
#

Secondary structure (DSSP, 8-state):
-EEEEEEEEEEEPS---HHHHH-EE-EEEEEEEEEEEESSSSEEEEEEEEEEEEEEEEEEEEEEE--SSS-----EEEEEEEEEEEEEEEEEEEEEEEEE-SSEEEEEEEEEEEEEEEEEEEEES-GGG-EEEEEETT-SS-SB-SEEEEEEEEEEEEEEEETTEEEEEEEEEEEESS-SB-GGGTSPPEEEEEEEEEEEEEE----------------SSSHHHHHHHHHHHHHHHTTSS-----PPEEEEEE------S-PPPSSHHHHHHHHSSPPEEEEE-TTS-EEEE-TTS-EEEE-TT-EEETTEE-SSPEEEEEEEE-SHHHHHHTT--SEETTEEEEEEEEEEEEE-S-TTEEEPTT-EEEEEEEPPTT-S--TT-EEEEE-TTTSSSSSS---EE---TTSEEEEPGGGSEEEEEEEHHHHHTT--EEEEEEE---SSPEEEEEEEPPSS---TTTTEEEEEEESSSS-EEEE-EEETTTEEEEEEEETT-EEEEEEEEEETTEEEEEEEEEE--TT-EE-PPPEEE-HHHHHHHHTT-

Sequence (549 aa):
MLLGSGLSYRFLGGSPTQVERLERPTLGYSGQVSATYALSRQLAVSAGLGYSEYATSLNYQLRKSASDSLGQQNTLTRKKFRDTYGFLTIPVQAQLTLAGNARWRYGVQAGGTGAFLTGAKTTEGSACKCQQVQWNGSQQAMPFTRTNLLLTGGAFASYQFALGQWLTIRPQGQIFLNSLSTGASGRAPRRPGTWVCRPATAGTWTLASTKPAPLFSSTLLILSMMKRLLLSALAAFSLLLPSCQLDSGMVICEDGTTPGPVTVPPTLNALTAQLGAPVQKITYDPTRTNVFTSPNGTVVTIPPNAFLRRGQTGTGPVELSFREVFSRADMVLSNMPTISGGRLLESAGEVYLRADKDSTITMAPGTKLTVQTQTPPNVASRDSMRLFVGGWGGGAGSACFEWSLNRDPTSALQPSAGGASNTITVSSSLYNSGLNWLNCDKFYSSPNPRTTIQVTVPGSNIDPTSNTMVFAVFRTFNGAIRICNFKAPNIFEMPGIPTETPLSVVVIRTVESKLYYGRQNTTAQAGVAVTPTLQETTPAALVDALNQL

InterPro domains:
  IPR025665 Outer membrane protein, beta-barrel domain 2 [PF13568] (14-124)

pLDDT: mean 77.01, std 19.36, range [27.5, 98.0]

Organism: NCBI:txid2932248